Protein AF-A0A2E5XHC8-F1 (afdb_monomer)

pLDDT: mean 87.2, std 12.74, range [37.44, 98.0]

Structure (mmCIF, N/CA/C/O backbone):
data_AF-A0A2E5XHC8-F1
#
_entry.id   AF-A0A2E5XHC8-F1
#
loop_
_atom_site.group_PDB
_atom_site.id
_atom_site.type_sym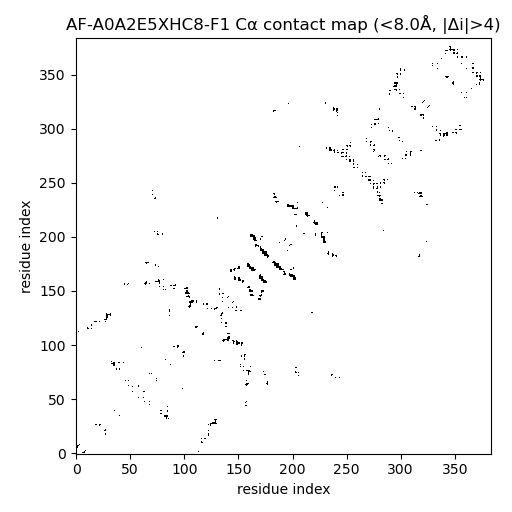bol
_atom_site.label_atom_id
_atom_site.label_alt_id
_atom_site.label_comp_id
_atom_site.label_asym_id
_atom_site.label_entity_id
_atom_site.label_seq_id
_atom_site.pdbx_PDB_ins_code
_atom_site.Cartn_x
_atom_site.Cartn_y
_atom_site.Cartn_z
_atom_site.occupancy
_atom_site.B_iso_or_equiv
_atom_site.auth_seq_id
_atom_site.auth_comp_id
_atom_site.auth_asym_id
_atom_site.auth_atom_id
_atom_site.pdbx_PDB_model_num
ATOM 1 N N . ASP A 1 1 ? 20.745 36.448 -10.163 1.00 45.19 1 ASP A N 1
ATOM 2 C CA . ASP A 1 1 ? 19.486 35.822 -10.620 1.00 45.19 1 ASP A CA 1
ATOM 3 C C . ASP A 1 1 ? 19.657 34.843 -11.774 1.00 45.19 1 ASP A C 1
ATOM 5 O O . ASP A 1 1 ? 19.452 35.176 -12.937 1.00 45.19 1 ASP A O 1
ATOM 9 N N . ALA A 1 2 ? 19.987 33.592 -11.449 1.00 44.06 2 ALA A N 1
ATOM 10 C CA . ALA A 1 2 ? 20.161 32.507 -12.423 1.00 44.06 2 ALA A CA 1
ATOM 11 C C . ALA A 1 2 ? 18.840 31.978 -13.029 1.00 44.06 2 ALA A C 1
ATOM 13 O O . ALA A 1 2 ? 18.865 31.140 -13.923 1.00 44.06 2 ALA A O 1
ATOM 14 N N . VAL A 1 3 ? 17.685 32.459 -12.549 1.00 49.66 3 VAL A N 1
ATOM 15 C CA . VAL A 1 3 ? 16.354 31.937 -12.916 1.00 49.66 3 VAL A CA 1
ATOM 16 C C . VAL A 1 3 ? 15.585 32.885 -13.850 1.00 49.66 3 VAL A C 1
ATOM 18 O O . VAL A 1 3 ? 14.623 32.471 -14.488 1.00 49.66 3 VAL A O 1
ATOM 21 N N . ARG A 1 4 ? 15.991 34.160 -13.960 1.00 57.72 4 ARG A N 1
ATOM 22 C CA . ARG A 1 4 ? 15.285 35.182 -14.769 1.00 57.72 4 ARG A CA 1
ATOM 23 C C . ARG A 1 4 ? 16.202 36.170 -15.511 1.00 57.72 4 ARG A C 1
ATOM 25 O O . ARG A 1 4 ? 15.707 37.106 -16.132 1.00 57.72 4 ARG A O 1
ATOM 32 N N . GLY A 1 5 ? 17.521 35.974 -15.453 1.00 72.81 5 GLY A N 1
ATOM 33 C CA . GLY A 1 5 ? 18.507 36.855 -16.087 1.00 72.81 5 GLY A CA 1
ATOM 34 C C . GLY A 1 5 ? 18.647 36.673 -17.604 1.00 72.81 5 GLY A C 1
ATOM 35 O O . GLY A 1 5 ? 18.040 35.798 -18.221 1.00 72.81 5 GLY A O 1
ATOM 36 N N . GLU A 1 6 ? 19.502 37.488 -18.218 1.00 76.38 6 GLU A N 1
ATOM 37 C CA . GLU A 1 6 ? 19.757 37.491 -19.667 1.00 76.38 6 GLU A CA 1
ATOM 38 C C . GLU A 1 6 ? 20.273 36.140 -20.198 1.00 76.38 6 GLU A C 1
ATOM 40 O O . GLU A 1 6 ? 19.887 35.702 -21.282 1.00 76.38 6 GLU A O 1
ATOM 45 N N . ALA A 1 7 ? 21.071 35.426 -19.397 1.00 70.50 7 ALA A N 1
ATOM 46 C CA . ALA A 1 7 ? 21.548 34.083 -19.721 1.00 70.50 7 ALA A CA 1
ATOM 47 C C . ALA A 1 7 ? 20.393 33.084 -19.933 1.00 70.50 7 ALA A C 1
ATOM 49 O O . ALA A 1 7 ? 20.422 32.308 -20.884 1.00 70.50 7 ALA A O 1
ATOM 50 N N . TYR A 1 8 ? 19.336 33.148 -19.113 1.00 70.06 8 TYR A N 1
ATOM 51 C CA . TYR A 1 8 ? 18.154 32.296 -19.281 1.00 70.06 8 TYR A CA 1
ATOM 52 C C . TYR A 1 8 ? 17.455 32.567 -20.618 1.00 70.06 8 TYR A C 1
ATOM 54 O O . TYR A 1 8 ? 17.109 31.628 -21.331 1.00 70.06 8 TYR A O 1
ATOM 62 N N . LYS A 1 9 ? 17.299 33.845 -20.995 1.00 77.00 9 LYS A N 1
ATOM 63 C CA . LYS A 1 9 ? 16.663 34.233 -22.266 1.00 77.00 9 LYS A CA 1
ATOM 64 C C . LYS A 1 9 ? 17.432 33.693 -23.474 1.00 77.00 9 LYS A C 1
ATOM 66 O O . LYS A 1 9 ? 16.815 33.181 -24.404 1.00 77.00 9 LYS A O 1
ATOM 71 N N . LYS A 1 10 ? 18.769 33.758 -23.443 1.00 79.56 10 LYS A N 1
ATOM 72 C CA . LYS A 1 10 ? 19.632 33.213 -24.507 1.00 79.56 10 LYS A CA 1
ATOM 73 C C . LYS A 1 10 ? 19.504 31.690 -24.620 1.00 79.56 10 LYS A C 1
ATOM 75 O O . LYS A 1 10 ? 19.396 31.171 -25.728 1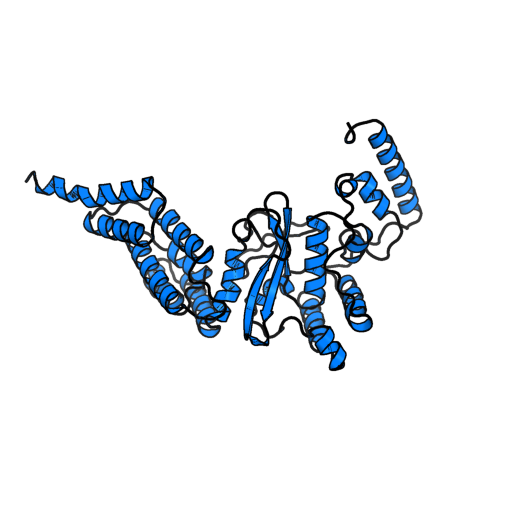.00 79.56 10 LYS A O 1
ATOM 80 N N . ILE A 1 11 ? 19.448 30.980 -23.490 1.00 72.50 11 ILE A N 1
ATOM 81 C CA . ILE A 1 11 ? 19.267 29.520 -23.472 1.00 72.50 11 ILE A CA 1
ATOM 82 C C . ILE A 1 11 ? 17.864 29.127 -23.971 1.00 72.50 11 ILE A C 1
ATOM 84 O O . ILE A 1 11 ? 17.750 28.183 -24.750 1.00 72.50 11 ILE A O 1
ATOM 88 N N . ASP A 1 12 ? 16.802 29.844 -23.579 1.00 76.75 12 ASP A N 1
ATOM 89 C CA . ASP A 1 12 ? 15.437 29.577 -24.068 1.00 76.75 12 ASP A CA 1
ATOM 90 C C . ASP A 1 12 ? 15.320 29.797 -25.583 1.00 76.75 12 ASP A C 1
ATOM 92 O O . ASP A 1 12 ? 14.754 28.964 -26.291 1.00 76.75 12 ASP A O 1
ATOM 96 N N . ALA A 1 13 ? 15.916 30.874 -26.104 1.00 82.62 13 ALA A N 1
ATOM 97 C CA . ALA A 1 13 ? 15.949 31.147 -27.539 1.00 82.62 13 ALA A CA 1
ATOM 98 C C . ALA A 1 13 ? 16.683 30.041 -28.315 1.00 82.62 13 ALA A C 1
ATOM 100 O O . ALA A 1 13 ? 16.154 29.524 -29.301 1.00 82.62 13 ALA A O 1
ATOM 101 N N . ALA A 1 14 ? 17.857 29.618 -27.831 1.00 79.75 14 ALA A N 1
ATOM 102 C CA . ALA A 1 14 ? 18.595 28.503 -28.418 1.00 79.75 14 ALA A CA 1
ATOM 103 C C . ALA A 1 14 ? 17.774 27.203 -28.381 1.00 79.75 14 ALA A C 1
ATOM 105 O O . ALA A 1 14 ? 17.685 26.501 -29.387 1.00 79.75 14 ALA A O 1
ATOM 106 N N . TYR A 1 15 ? 17.113 26.902 -27.256 1.00 79.81 15 TYR A N 1
ATOM 107 C CA . TYR A 1 15 ? 16.239 25.734 -27.130 1.00 79.81 15 TYR A CA 1
ATOM 108 C C . TYR A 1 15 ? 15.111 25.738 -28.169 1.00 79.81 15 TYR A C 1
ATOM 110 O O . TYR A 1 15 ? 14.896 24.723 -28.834 1.00 79.81 15 TYR A O 1
ATOM 118 N N . ARG A 1 16 ? 14.410 26.866 -28.337 1.00 83.06 16 ARG A N 1
ATOM 119 C CA . ARG A 1 16 ? 13.333 26.998 -29.331 1.00 83.06 16 ARG A CA 1
ATOM 120 C C . ARG A 1 16 ? 13.853 26.775 -30.746 1.00 83.06 16 ARG A C 1
ATOM 122 O O . ARG A 1 16 ? 13.265 25.982 -31.472 1.00 83.06 16 ARG A O 1
ATOM 129 N N . MET A 1 17 ? 14.980 27.397 -31.092 1.00 84.56 17 MET A N 1
ATOM 130 C CA . MET A 1 17 ? 15.621 27.232 -32.398 1.00 84.56 17 MET A CA 1
ATOM 131 C C . MET A 1 17 ? 15.958 25.761 -32.683 1.00 84.56 17 MET A C 1
ATOM 133 O O . MET A 1 17 ? 15.594 25.236 -33.734 1.00 84.56 17 MET A O 1
ATOM 137 N N . PHE A 1 18 ? 16.597 25.063 -31.736 1.00 79.44 18 PHE A N 1
ATOM 138 C CA . PHE A 1 18 ? 16.911 23.644 -31.911 1.00 79.44 18 PHE A CA 1
ATOM 139 C C . PHE A 1 18 ? 15.658 22.775 -31.989 1.00 79.44 18 PHE A C 1
ATOM 141 O O . PHE A 1 18 ? 15.600 21.873 -32.818 1.00 79.44 18 PHE A O 1
ATOM 148 N N . ARG A 1 19 ? 14.644 23.030 -31.158 1.00 80.12 19 ARG A N 1
ATOM 149 C CA . ARG A 1 19 ? 13.396 22.263 -31.197 1.00 80.12 19 ARG A CA 1
ATOM 150 C C . ARG A 1 19 ? 12.723 22.361 -32.566 1.00 80.12 19 ARG A C 1
ATOM 152 O O . ARG A 1 19 ? 12.363 21.319 -33.102 1.00 80.12 19 ARG A O 1
ATOM 159 N N . THR A 1 20 ? 12.604 23.566 -33.122 1.00 84.06 20 THR A N 1
ATOM 160 C CA . THR A 1 20 ? 12.027 23.785 -34.456 1.00 84.06 20 THR A CA 1
ATOM 161 C C . THR A 1 20 ? 12.801 23.013 -35.521 1.00 84.06 20 THR A C 1
ATOM 163 O O . THR A 1 20 ? 12.207 22.237 -36.259 1.00 84.06 20 THR A O 1
ATOM 166 N N . ALA A 1 21 ? 14.135 23.106 -35.528 1.00 83.50 21 ALA A N 1
ATOM 167 C CA . ALA A 1 21 ? 14.959 22.376 -36.493 1.00 83.50 21 ALA A CA 1
ATOM 168 C C . ALA A 1 21 ? 14.822 20.843 -36.369 1.00 83.50 21 ALA A C 1
ATOM 170 O O . ALA A 1 21 ? 14.907 20.118 -37.359 1.00 83.50 21 ALA A O 1
ATOM 171 N N . TYR A 1 22 ? 14.629 20.326 -35.152 1.00 79.75 22 TYR A N 1
ATOM 172 C CA . TYR A 1 22 ? 14.390 18.898 -34.924 1.00 79.75 22 TYR A CA 1
ATOM 173 C C . TYR A 1 22 ? 12.991 18.471 -35.371 1.00 79.75 22 TYR A C 1
ATOM 175 O O . TYR A 1 22 ? 12.832 17.362 -35.872 1.00 79.75 22 TYR A O 1
ATOM 183 N N . GLU A 1 23 ? 11.991 19.331 -35.200 1.00 81.31 23 GLU A N 1
ATOM 184 C CA . GLU A 1 23 ? 10.624 19.106 -35.672 1.00 81.31 23 GLU A CA 1
ATOM 185 C C . GLU A 1 23 ? 10.563 19.056 -37.199 1.00 81.31 23 GLU A C 1
ATOM 187 O O . GLU A 1 23 ? 10.082 18.070 -37.752 1.00 81.31 23 GLU A O 1
ATOM 192 N N . GLU A 1 24 ? 11.161 20.040 -37.873 1.00 85.75 24 GLU A N 1
ATOM 193 C CA . GLU A 1 24 ? 11.255 20.113 -39.338 1.00 85.75 24 GLU A CA 1
ATOM 194 C C . GLU A 1 24 ? 11.953 18.892 -39.947 1.00 85.75 24 GLU A C 1
ATOM 196 O O . GLU A 1 24 ? 11.577 18.416 -41.015 1.00 85.75 24 GLU A O 1
ATOM 201 N N . LYS A 1 25 ? 12.954 18.344 -39.249 1.00 83.31 25 LYS A N 1
ATOM 202 C CA . LYS A 1 25 ? 13.689 17.148 -39.683 1.00 83.31 25 LYS A CA 1
ATOM 203 C C . LYS A 1 25 ? 13.043 15.829 -39.245 1.00 83.31 25 LYS A C 1
ATOM 205 O O . LYS A 1 25 ? 13.631 14.772 -39.467 1.00 83.31 25 LYS A O 1
ATOM 210 N N . GLY A 1 26 ? 11.884 15.861 -38.581 1.00 75.62 26 GLY A N 1
ATOM 211 C CA . GLY A 1 26 ? 11.221 14.660 -38.060 1.00 75.62 26 GLY A CA 1
ATOM 212 C C . GLY A 1 26 ? 12.032 13.916 -36.989 1.00 75.62 26 GLY A C 1
ATOM 213 O O . GLY A 1 26 ? 11.854 12.715 -36.795 1.00 75.62 26 GLY A O 1
ATOM 214 N N . LEU A 1 27 ? 12.940 14.613 -36.300 1.00 73.06 27 LEU A N 1
ATOM 215 C CA . LEU A 1 27 ? 13.836 14.069 -35.273 1.00 73.06 27 LEU A CA 1
ATOM 216 C C . LEU A 1 27 ? 13.242 14.139 -33.861 1.00 73.06 27 LEU A C 1
ATOM 218 O O . LEU A 1 27 ? 13.867 13.670 -32.906 1.00 73.06 27 LEU A O 1
ATOM 222 N N . LEU A 1 28 ? 12.055 14.734 -33.706 1.00 70.31 28 LEU A N 1
ATOM 223 C CA . LEU A 1 28 ? 11.333 14.686 -32.440 1.00 70.31 28 LEU A CA 1
ATOM 224 C C . LEU A 1 28 ? 10.932 13.241 -32.099 1.00 70.31 28 LEU A C 1
ATOM 226 O O . LEU A 1 28 ? 10.648 12.443 -32.997 1.00 70.31 28 LEU A O 1
ATOM 230 N N . PRO A 1 29 ? 10.873 12.882 -30.803 1.00 65.50 29 PRO A N 1
ATOM 231 C CA . PRO A 1 29 ? 10.413 11.561 -30.408 1.00 65.50 29 PRO A CA 1
ATOM 232 C C . PRO A 1 29 ? 9.011 11.272 -30.955 1.00 65.50 29 PRO A C 1
ATOM 234 O O . PRO A 1 29 ? 8.152 12.154 -30.972 1.00 65.50 29 PRO A O 1
ATOM 237 N N . LYS A 1 30 ? 8.777 10.018 -31.362 1.00 68.38 30 LYS A N 1
ATOM 238 C CA . LYS A 1 30 ? 7.471 9.544 -31.849 1.00 68.38 30 LYS A CA 1
ATOM 239 C C . LYS A 1 30 ? 6.363 9.775 -30.806 1.00 68.38 30 LYS A C 1
ATOM 241 O O . LYS A 1 30 ? 6.632 10.105 -29.654 1.00 68.38 30 LYS A O 1
ATOM 246 N N . LYS A 1 31 ? 5.094 9.585 -31.183 1.00 75.25 31 LYS A N 1
ATOM 247 C CA . LYS A 1 31 ? 3.991 9.516 -30.208 1.00 75.25 31 LYS A CA 1
ATOM 248 C C . LYS A 1 31 ? 4.187 8.302 -29.294 1.00 75.25 31 LYS A C 1
ATOM 250 O O . LYS A 1 31 ? 4.710 7.281 -29.736 1.00 75.25 31 LYS A O 1
ATOM 255 N N . ARG A 1 32 ? 3.803 8.427 -28.018 1.00 80.38 32 ARG A N 1
ATOM 256 C CA . ARG A 1 32 ? 3.948 7.329 -27.055 1.00 80.38 32 ARG A CA 1
ATOM 257 C C . ARG A 1 32 ? 3.008 6.200 -27.445 1.00 80.38 32 ARG A C 1
ATOM 259 O O . ARG A 1 32 ? 1.858 6.470 -27.796 1.00 80.38 32 ARG A O 1
ATOM 266 N N . ASP A 1 33 ? 3.507 4.972 -27.366 1.00 83.94 33 ASP A N 1
ATOM 267 C CA . ASP A 1 33 ? 2.682 3.783 -27.546 1.00 83.94 33 ASP A CA 1
ATOM 268 C C . ASP A 1 33 ? 1.503 3.819 -26.556 1.00 83.94 33 ASP A C 1
ATOM 270 O O . ASP A 1 33 ? 1.648 4.343 -25.440 1.00 83.94 33 ASP A O 1
ATOM 274 N N . PRO A 1 34 ? 0.325 3.302 -26.944 1.00 84.12 34 PRO A N 1
ATOM 275 C CA . PRO A 1 34 ? -0.811 3.233 -26.040 1.00 84.12 34 PRO A CA 1
ATOM 276 C C . PRO A 1 34 ? -0.476 2.381 -24.813 1.00 84.12 34 PRO A C 1
ATOM 278 O O . PRO A 1 34 ? 0.387 1.497 -24.842 1.00 84.12 34 PRO A O 1
ATOM 281 N N . PHE A 1 35 ? -1.177 2.643 -23.712 1.00 85.06 35 PHE A N 1
ATOM 282 C CA . PHE A 1 35 ? -1.092 1.769 -22.552 1.00 85.06 35 PHE A CA 1
ATOM 283 C C . PHE A 1 35 ? -1.604 0.378 -22.907 1.00 85.06 35 PHE A C 1
ATOM 285 O O . PHE A 1 35 ? -2.607 0.232 -23.602 1.00 85.06 35 PHE A O 1
ATOM 292 N N . ALA A 1 36 ? -0.909 -0.629 -22.390 1.00 85.81 36 ALA A N 1
ATOM 293 C CA . ALA A 1 36 ? -1.321 -2.011 -22.522 1.00 85.81 36 ALA A CA 1
ATOM 294 C C . ALA A 1 36 ? -2.653 -2.237 -21.791 1.00 85.81 36 ALA A C 1
ATOM 296 O O . ALA A 1 36 ? -2.849 -1.775 -20.659 1.00 85.81 36 ALA A O 1
ATOM 297 N N . THR A 1 37 ? -3.556 -2.978 -22.420 1.00 87.06 37 THR A N 1
ATOM 298 C CA . THR A 1 37 ? -4.798 -3.445 -21.804 1.00 87.06 37 THR A CA 1
ATOM 299 C C . THR A 1 37 ? -4.496 -4.317 -20.573 1.00 87.06 37 THR A C 1
ATOM 301 O O . THR A 1 37 ? -3.382 -4.826 -20.410 1.00 87.06 37 THR A O 1
ATOM 304 N N . PRO A 1 38 ? -5.456 -4.511 -19.649 1.00 85.44 38 PRO A N 1
ATOM 305 C CA . PRO A 1 38 ? -5.272 -5.437 -18.531 1.00 85.44 38 PRO A CA 1
ATOM 306 C C . PRO A 1 38 ? -4.851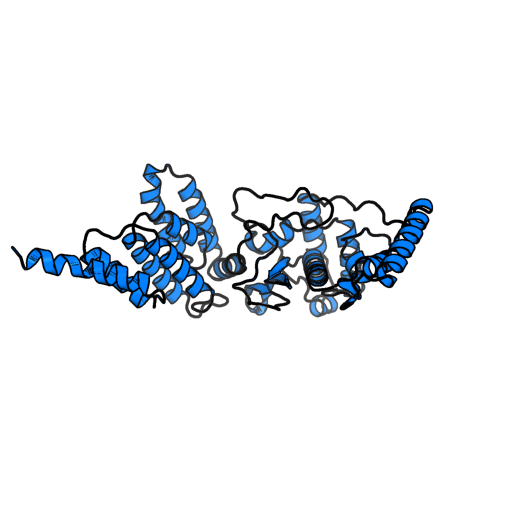 -6.848 -18.974 1.00 85.44 38 PRO A C 1
ATOM 308 O O . PRO A 1 38 ? -3.904 -7.389 -18.412 1.00 85.44 38 PRO A O 1
ATOM 311 N N . ALA A 1 39 ? -5.480 -7.396 -20.020 1.00 88.81 39 ALA A N 1
ATOM 312 C CA . ALA A 1 39 ? -5.163 -8.726 -20.543 1.00 88.81 39 ALA A CA 1
ATOM 313 C C . ALA A 1 39 ? -3.723 -8.817 -21.072 1.00 88.81 39 ALA A C 1
ATOM 315 O O . ALA A 1 39 ? -2.983 -9.721 -20.694 1.00 88.81 39 ALA A O 1
ATOM 316 N N . GLU A 1 40 ? -3.290 -7.839 -21.872 1.00 91.19 40 GLU A N 1
ATOM 317 C CA . GLU A 1 40 ? -1.915 -7.761 -22.381 1.00 91.19 40 GLU A CA 1
ATOM 318 C C . GLU A 1 40 ? -0.875 -7.696 -21.257 1.00 91.19 40 GLU A C 1
ATOM 320 O O . GLU A 1 40 ? 0.168 -8.345 -21.331 1.00 91.19 40 GLU A O 1
ATOM 325 N N . ARG A 1 41 ? -1.158 -6.943 -20.187 1.00 89.44 41 ARG A N 1
ATOM 326 C CA . ARG A 1 41 ? -0.258 -6.845 -19.026 1.00 89.44 41 ARG A CA 1
ATOM 327 C C . ARG A 1 41 ? -0.191 -8.147 -18.236 1.00 89.44 41 ARG A C 1
ATOM 329 O O . ARG A 1 41 ? 0.900 -8.536 -17.826 1.00 89.44 41 ARG A O 1
ATOM 336 N N . CYS A 1 42 ? -1.323 -8.822 -18.045 1.00 90.31 42 CYS A N 1
ATOM 337 C CA . CYS A 1 42 ? -1.359 -10.139 -17.413 1.00 90.31 42 CYS A CA 1
ATOM 338 C C . CYS A 1 42 ? -0.566 -11.167 -18.227 1.00 90.31 42 CYS A C 1
ATOM 340 O O . CYS A 1 42 ? 0.286 -11.847 -17.663 1.00 90.31 42 CYS A O 1
ATOM 342 N N . LEU A 1 43 ? -0.779 -11.227 -19.547 1.00 92.00 43 LEU A N 1
ATOM 343 C CA . LEU A 1 43 ? -0.040 -12.127 -20.438 1.00 92.00 43 LEU A CA 1
ATOM 344 C C . LEU A 1 43 ? 1.467 -11.854 -20.404 1.00 92.00 43 LEU A C 1
ATOM 346 O O . LEU A 1 43 ? 2.253 -12.790 -20.274 1.00 92.00 43 LEU A O 1
ATOM 350 N N . TYR A 1 44 ? 1.875 -10.582 -20.454 1.00 93.62 44 TYR A N 1
ATOM 351 C CA . TYR A 1 44 ? 3.275 -10.183 -20.297 1.00 93.62 44 TYR A CA 1
ATOM 352 C C . TYR A 1 44 ? 3.870 -10.689 -18.973 1.00 93.62 44 TYR A C 1
ATOM 354 O O . TYR A 1 44 ? 4.957 -11.268 -18.963 1.00 93.62 44 TYR A O 1
ATOM 362 N N . ALA A 1 45 ? 3.162 -10.481 -17.857 1.00 92.62 45 ALA A N 1
ATOM 363 C CA . ALA A 1 45 ? 3.642 -10.863 -16.534 1.00 92.62 45 ALA A CA 1
ATOM 364 C C . ALA A 1 45 ? 3.790 -12.386 -16.402 1.00 92.62 45 ALA A C 1
ATOM 366 O O . ALA A 1 45 ? 4.842 -12.839 -15.960 1.00 92.62 45 ALA A O 1
ATOM 367 N N . ILE A 1 46 ? 2.785 -13.158 -16.834 1.00 93.38 46 ILE A N 1
ATOM 368 C CA . ILE A 1 46 ? 2.794 -14.630 -16.788 1.00 93.38 46 ILE A CA 1
ATOM 369 C C . ILE A 1 46 ? 3.932 -15.184 -17.648 1.00 93.38 46 ILE A C 1
ATOM 371 O O . ILE A 1 46 ? 4.795 -15.889 -17.131 1.00 93.38 46 ILE A O 1
ATOM 375 N N . ARG A 1 47 ? 4.003 -14.781 -18.926 1.00 95.38 47 ARG A N 1
ATOM 376 C CA . ARG A 1 47 ? 5.032 -15.246 -19.870 1.00 95.38 47 ARG A CA 1
ATOM 377 C C . ARG A 1 47 ? 6.442 -15.031 -19.327 1.00 95.38 47 ARG A C 1
ATOM 379 O O . ARG A 1 47 ? 7.307 -15.886 -19.479 1.00 95.38 47 ARG A O 1
ATOM 386 N N . ASN A 1 48 ? 6.692 -13.867 -18.731 1.00 94.31 48 ASN A N 1
ATOM 387 C CA . ASN A 1 48 ? 8.017 -13.556 -18.213 1.00 94.31 48 ASN A CA 1
ATOM 388 C C . ASN A 1 48 ? 8.291 -14.289 -16.906 1.00 94.31 48 ASN A C 1
ATOM 390 O O . ASN A 1 48 ? 9.384 -14.823 -16.761 1.00 94.31 48 ASN A O 1
ATOM 394 N N . PHE A 1 49 ? 7.320 -14.353 -15.988 1.00 94.31 49 PHE A N 1
ATOM 395 C CA . PHE A 1 49 ? 7.419 -15.113 -14.736 1.00 94.31 49 PHE A CA 1
ATOM 396 C C . PHE A 1 49 ? 7.811 -16.574 -14.972 1.00 94.31 49 PHE A C 1
ATOM 398 O O . PHE A 1 49 ? 8.686 -17.089 -14.281 1.00 94.31 49 PHE A O 1
ATOM 405 N N . GLU A 1 50 ? 7.225 -17.195 -15.994 1.00 94.19 50 GLU A N 1
ATOM 406 C CA . GLU A 1 50 ? 7.481 -18.579 -16.405 1.00 94.19 50 GLU A CA 1
ATOM 407 C C . GLU A 1 50 ? 8.789 -18.763 -17.193 1.00 94.19 50 GLU A C 1
ATOM 409 O O . GLU A 1 50 ? 9.126 -19.886 -17.567 1.00 94.19 50 GLU A O 1
ATOM 414 N N . TYR A 1 51 ? 9.553 -17.694 -17.446 1.00 95.31 51 TYR A N 1
ATOM 415 C CA . TYR A 1 51 ? 10.801 -17.795 -18.194 1.00 95.31 51 TYR A CA 1
ATOM 416 C C . TYR A 1 51 ? 11.829 -18.677 -17.454 1.00 95.31 51 TYR A C 1
ATOM 418 O O . TYR A 1 51 ? 12.220 -18.351 -16.326 1.00 95.31 51 TYR A O 1
ATOM 426 N N . PRO A 1 52 ? 12.329 -19.757 -18.085 1.00 94.94 52 PRO A N 1
ATOM 427 C CA . PRO A 1 52 ? 13.238 -20.696 -17.444 1.00 94.94 52 PRO A CA 1
ATOM 428 C C . PRO A 1 52 ? 14.686 -20.193 -17.524 1.00 94.94 52 PRO A C 1
ATOM 430 O O . PRO A 1 52 ? 15.418 -20.484 -18.471 1.00 94.94 52 PRO A O 1
ATOM 433 N N . PHE A 1 53 ? 15.125 -19.424 -16.524 1.00 96.19 53 PHE A N 1
ATOM 434 C CA . PHE A 1 53 ? 16.549 -19.100 -16.394 1.00 96.19 53 PHE A CA 1
ATOM 435 C C . PHE A 1 53 ? 17.370 -20.351 -16.040 1.00 96.19 53 PHE A C 1
ATOM 437 O O . PHE A 1 53 ? 16.911 -21.168 -15.241 1.00 96.19 53 PHE A O 1
ATOM 444 N N . PRO A 1 54 ? 18.610 -20.482 -16.554 1.00 96.31 54 PRO A N 1
ATOM 445 C CA . PRO A 1 54 ? 19.559 -21.460 -16.028 1.00 96.31 54 PRO A CA 1
ATOM 446 C C . PRO A 1 54 ? 19.718 -21.298 -14.504 1.00 96.31 54 PRO A C 1
ATOM 448 O O . PRO A 1 54 ? 19.736 -20.151 -14.048 1.00 96.31 54 PRO A O 1
ATOM 451 N N . PRO A 1 55 ? 19.887 -22.379 -13.716 1.00 96.25 55 PRO A N 1
ATOM 452 C CA . PRO A 1 55 ? 19.889 -22.307 -12.248 1.00 96.25 55 PRO A CA 1
ATOM 453 C C . PRO A 1 55 ? 20.849 -21.263 -11.655 1.00 96.25 55 PRO A C 1
ATOM 455 O O . PRO A 1 55 ? 20.481 -20.524 -10.740 1.00 96.25 55 PRO A O 1
ATOM 458 N N . GLU A 1 56 ? 22.053 -21.139 -12.219 1.00 95.62 56 GLU A N 1
ATOM 459 C CA . GLU A 1 56 ? 23.048 -20.148 -11.789 1.00 95.62 56 GLU A CA 1
ATOM 460 C C . GLU A 1 56 ? 22.573 -18.705 -12.012 1.00 95.62 56 GLU A C 1
ATOM 462 O O . GLU A 1 56 ? 22.660 -17.858 -11.120 1.00 95.62 56 GLU A O 1
ATOM 467 N N . GLU A 1 57 ? 22.000 -18.419 -13.183 1.00 95.19 57 GLU A N 1
ATOM 468 C CA . GLU A 1 57 ? 21.459 -17.096 -13.499 1.00 95.19 57 GLU A CA 1
ATOM 469 C C . GLU A 1 57 ? 20.175 -16.816 -12.714 1.00 95.19 57 GLU A C 1
ATOM 471 O O . GLU A 1 57 ? 19.981 -15.695 -12.244 1.00 95.19 57 GLU A O 1
ATOM 476 N N . GLN A 1 58 ? 19.332 -17.828 -12.495 1.00 94.62 58 GLN A N 1
ATOM 477 C CA . GLN A 1 58 ? 18.139 -17.721 -11.659 1.00 94.62 58 GLN A CA 1
ATOM 478 C C . GLN A 1 58 ? 18.506 -17.290 -10.233 1.00 94.62 58 GLN A C 1
ATOM 480 O O . GLN A 1 58 ? 17.927 -16.336 -9.707 1.00 94.62 58 GLN A O 1
ATOM 485 N N . LYS A 1 59 ? 19.510 -17.942 -9.631 1.00 92.81 59 LYS A N 1
ATOM 486 C CA . LYS A 1 59 ? 20.020 -17.606 -8.297 1.00 92.81 59 LYS A CA 1
ATOM 487 C C . LYS A 1 59 ? 20.649 -16.216 -8.268 1.00 92.81 59 LYS A C 1
ATOM 489 O O . LYS A 1 59 ? 20.298 -15.403 -7.416 1.00 92.81 59 LYS A O 1
ATOM 494 N N . LYS A 1 60 ? 21.532 -15.912 -9.224 1.00 93.44 60 LYS A N 1
ATOM 495 C CA . LYS A 1 60 ? 22.207 -14.607 -9.347 1.00 93.44 60 LYS A CA 1
ATOM 496 C C . LYS A 1 60 ? 21.222 -13.445 -9.474 1.00 93.44 60 LYS A C 1
ATOM 498 O O . LYS A 1 60 ? 21.477 -12.358 -8.964 1.00 93.44 60 LYS A O 1
ATOM 503 N N . ARG A 1 61 ? 20.097 -13.672 -10.151 1.00 91.81 61 ARG A N 1
ATOM 504 C CA . ARG A 1 61 ? 19.065 -12.660 -10.409 1.00 91.81 61 ARG A CA 1
ATOM 505 C C . ARG A 1 61 ? 17.936 -12.661 -9.388 1.00 91.81 61 ARG A C 1
ATOM 507 O O . ARG A 1 61 ? 17.068 -11.796 -9.478 1.00 91.81 61 ARG A O 1
ATOM 514 N N . ASN A 1 62 ? 17.944 -13.603 -8.443 1.00 89.88 62 ASN A N 1
ATOM 515 C CA . ASN A 1 62 ? 16.849 -13.837 -7.507 1.00 89.88 62 ASN A CA 1
ATOM 516 C C . ASN A 1 62 ? 15.497 -13.966 -8.241 1.00 89.88 62 ASN A C 1
ATOM 518 O O . ASN A 1 62 ? 14.554 -13.227 -7.960 1.00 89.88 62 ASN A O 1
ATOM 522 N N . TRP A 1 63 ? 15.435 -14.844 -9.250 1.00 92.31 63 TRP A N 1
ATOM 523 C CA . TRP A 1 63 ? 14.247 -15.021 -10.086 1.00 92.31 63 TRP A CA 1
ATOM 524 C C . TRP A 1 63 ? 13.370 -16.208 -9.637 1.00 92.31 63 TRP A C 1
ATOM 526 O O . TRP A 1 63 ? 13.893 -17.309 -9.451 1.00 92.31 63 TRP A O 1
ATOM 536 N N . PRO A 1 64 ? 12.037 -16.044 -9.542 1.00 92.31 64 PRO A N 1
ATOM 537 C CA . PRO A 1 64 ? 11.302 -14.786 -9.648 1.00 92.31 64 PRO A CA 1
ATOM 538 C C . PRO A 1 64 ? 11.451 -13.933 -8.372 1.00 92.31 64 PRO A C 1
ATOM 540 O O . PRO A 1 64 ? 11.463 -14.472 -7.264 1.00 92.31 64 PRO A O 1
ATOM 543 N N . PRO A 1 65 ? 11.508 -12.595 -8.491 1.00 91.31 65 PRO A N 1
ATOM 544 C CA . PRO A 1 65 ? 11.731 -11.719 -7.339 1.00 91.31 65 PRO A CA 1
ATOM 545 C C . PRO A 1 65 ? 10.483 -11.529 -6.465 1.00 91.31 65 PRO A C 1
ATOM 547 O O . PRO A 1 65 ? 10.586 -11.114 -5.310 1.00 91.31 65 PRO A O 1
ATOM 550 N N . PHE A 1 66 ? 9.298 -11.806 -7.011 1.00 95.88 66 PHE A N 1
ATOM 551 C CA . PHE A 1 66 ? 8.025 -11.759 -6.305 1.00 95.88 66 PHE A CA 1
ATOM 552 C C . PHE A 1 66 ? 7.082 -12.825 -6.886 1.00 95.88 66 PHE A C 1
ATOM 554 O O . PHE A 1 66 ? 7.029 -12.977 -8.108 1.00 95.88 66 PHE A O 1
ATOM 561 N N . PRO A 1 67 ? 6.347 -13.585 -6.056 1.00 94.69 67 PRO A N 1
ATOM 562 C CA . PRO A 1 67 ? 5.451 -14.618 -6.559 1.00 94.69 67 PRO A CA 1
ATOM 563 C C . PRO A 1 67 ? 4.206 -13.993 -7.200 1.00 94.69 67 PRO A C 1
ATOM 565 O O . PRO A 1 67 ? 3.452 -13.287 -6.531 1.00 94.69 67 PRO A O 1
ATOM 568 N N . LEU A 1 68 ? 3.933 -14.305 -8.472 1.00 92.94 68 LEU A N 1
ATOM 569 C CA . LEU A 1 68 ? 2.672 -13.904 -9.119 1.00 92.94 68 LEU A CA 1
ATOM 570 C C . LEU A 1 68 ? 1.443 -14.636 -8.555 1.00 92.94 68 LEU A C 1
ATOM 572 O O . LEU A 1 68 ? 0.319 -14.210 -8.792 1.00 92.94 68 LEU A O 1
ATOM 576 N N . THR A 1 69 ? 1.650 -15.691 -7.766 1.00 92.94 69 THR A N 1
ATOM 577 C CA . THR A 1 69 ? 0.607 -16.385 -6.995 1.00 92.94 69 THR A CA 1
ATOM 578 C C . THR A 1 69 ? 0.275 -15.698 -5.665 1.00 92.94 69 THR A C 1
ATOM 580 O O . THR A 1 69 ? -0.549 -16.205 -4.903 1.00 92.94 69 THR A O 1
ATOM 583 N N . ALA A 1 70 ? 0.906 -14.559 -5.348 1.00 95.50 70 ALA A N 1
ATOM 584 C CA . ALA A 1 70 ? 0.558 -13.780 -4.165 1.00 95.50 70 ALA A CA 1
ATOM 585 C C . ALA A 1 70 ? -0.925 -13.357 -4.187 1.00 95.50 70 ALA A C 1
ATOM 587 O O . ALA A 1 70 ? -1.505 -13.179 -5.261 1.00 95.50 70 ALA A O 1
ATOM 588 N N . PRO A 1 71 ? -1.541 -13.116 -3.015 1.00 95.00 71 PRO A N 1
ATOM 589 C CA . PRO A 1 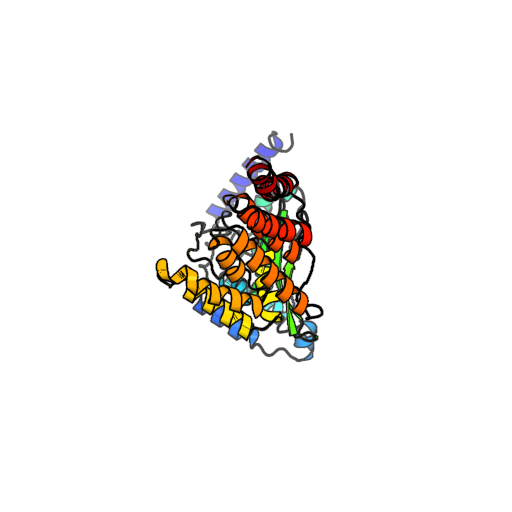71 ? -2.892 -12.574 -2.949 1.00 95.00 71 PRO A CA 1
ATOM 590 C C . PRO A 1 71 ? -3.042 -11.310 -3.796 1.00 95.00 71 PRO A C 1
ATOM 592 O O . PRO A 1 71 ? -2.190 -10.419 -3.752 1.00 95.00 71 PRO A O 1
ATOM 595 N N . TRP A 1 72 ? -4.149 -11.215 -4.535 1.00 92.56 72 TRP A N 1
ATOM 596 C CA . TRP A 1 72 ? -4.366 -10.167 -5.537 1.00 92.56 72 TRP A CA 1
ATOM 597 C C . TRP A 1 72 ? -4.208 -8.744 -4.979 1.00 92.56 72 TRP A C 1
ATOM 599 O O . TRP A 1 72 ? -3.745 -7.853 -5.688 1.00 92.56 72 TRP A O 1
ATOM 609 N N . THR A 1 73 ? -4.518 -8.527 -3.695 1.00 93.12 73 THR A N 1
ATOM 610 C CA . THR A 1 73 ? -4.361 -7.227 -3.027 1.00 93.12 73 THR A CA 1
ATOM 611 C C . THR A 1 73 ? -2.913 -6.739 -3.031 1.00 93.12 73 THR A C 1
ATOM 613 O O . THR A 1 73 ? -2.671 -5.536 -3.147 1.00 93.12 73 THR A O 1
ATOM 616 N N . LEU A 1 74 ? -1.944 -7.656 -2.980 1.00 95.75 74 LEU A N 1
ATOM 617 C CA . LEU A 1 74 ? -0.512 -7.359 -3.044 1.00 95.75 74 LEU A CA 1
ATOM 618 C C . LEU A 1 74 ? -0.013 -7.150 -4.483 1.00 95.75 74 LEU A C 1
ATOM 620 O O . LEU A 1 74 ? 1.052 -6.576 -4.680 1.00 95.75 74 LEU A O 1
ATOM 624 N N . LEU A 1 75 ? -0.788 -7.561 -5.492 1.00 93.75 75 LEU A N 1
ATOM 625 C CA . LEU A 1 75 ? -0.479 -7.392 -6.920 1.00 93.75 75 LEU A CA 1
ATOM 626 C C . LEU A 1 75 ? 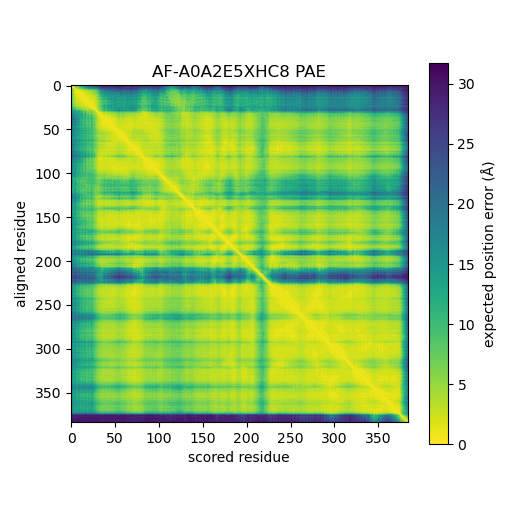-1.065 -6.099 -7.509 1.00 93.75 75 LEU A C 1
ATOM 628 O O . LEU A 1 75 ? -0.842 -5.779 -8.676 1.00 93.75 75 LEU A O 1
ATOM 632 N N . THR A 1 76 ? -1.804 -5.324 -6.717 1.00 88.12 76 THR A N 1
ATOM 633 C CA . THR A 1 76 ? -2.544 -4.141 -7.188 1.00 88.12 76 THR A CA 1
ATOM 634 C C . THR A 1 76 ? -1.659 -3.069 -7.817 1.00 88.12 76 THR A C 1
ATOM 636 O O . THR A 1 76 ? -2.056 -2.472 -8.813 1.00 88.12 76 THR A O 1
ATOM 639 N N . MET A 1 77 ? -0.432 -2.881 -7.322 1.00 90.75 77 MET A N 1
ATOM 640 C CA . MET A 1 77 ? 0.529 -1.952 -7.930 1.00 90.75 77 MET A CA 1
ATOM 641 C C . MET A 1 77 ? 0.992 -2.412 -9.323 1.00 90.75 77 MET A C 1
ATOM 643 O O . MET A 1 77 ? 1.165 -1.569 -10.200 1.00 90.75 77 MET A O 1
ATOM 647 N N . LEU A 1 78 ? 1.110 -3.727 -9.572 1.00 89.94 78 LEU A N 1
ATOM 648 C CA . LEU A 1 78 ? 1.361 -4.250 -10.926 1.00 89.94 78 LEU A CA 1
ATOM 649 C C . LEU A 1 78 ? 0.161 -3.990 -11.836 1.00 89.94 78 LEU A C 1
ATOM 651 O O . LEU A 1 78 ? 0.314 -3.524 -12.963 1.00 89.94 78 LEU A O 1
ATOM 655 N N . ALA A 1 79 ? -1.044 -4.267 -11.335 1.00 85.19 79 ALA A N 1
ATOM 656 C CA . ALA A 1 79 ? -2.281 -4.086 -12.088 1.00 85.19 79 ALA A CA 1
ATOM 657 C C . ALA A 1 79 ? -2.590 -2.606 -12.383 1.00 85.19 79 ALA A C 1
ATOM 659 O O . ALA A 1 79 ? -3.232 -2.294 -13.390 1.00 85.19 79 ALA A O 1
ATOM 660 N N . ALA A 1 80 ? -2.124 -1.681 -11.543 1.00 82.62 80 ALA A N 1
ATOM 661 C CA . ALA A 1 80 ? -2.266 -0.241 -11.742 1.00 82.62 80 ALA A CA 1
ATOM 662 C C . ALA A 1 80 ? -1.222 0.345 -12.712 1.00 82.62 80 ALA A C 1
ATOM 664 O O . ALA A 1 80 ? -1.415 1.444 -13.229 1.00 82.62 80 ALA A O 1
ATOM 665 N N . ASP A 1 81 ? -0.132 -0.371 -12.992 1.00 84.81 81 ASP A N 1
ATOM 666 C CA . ASP A 1 81 ? 0.980 0.153 -13.778 1.00 84.81 81 ASP A CA 1
ATOM 667 C C . ASP A 1 81 ? 0.661 0.227 -15.281 1.00 84.81 81 ASP A C 1
ATOM 669 O O . ASP A 1 81 ? 0.465 -0.782 -15.965 1.00 84.81 81 ASP A O 1
ATOM 673 N N . HIS A 1 82 ? 0.629 1.444 -15.817 1.00 79.81 82 HIS A N 1
ATOM 674 C CA . HIS A 1 82 ? 0.281 1.754 -17.208 1.00 79.81 82 HIS A CA 1
ATOM 675 C C . HIS A 1 82 ? 1.523 1.999 -18.074 1.00 79.81 82 HIS A C 1
ATOM 677 O O . HIS A 1 82 ? 1.620 2.968 -18.826 1.00 79.81 82 HIS A O 1
ATOM 683 N N . GLN A 1 83 ? 2.520 1.126 -17.970 1.00 86.69 83 GLN A N 1
ATOM 684 C CA . GLN A 1 83 ? 3.641 1.140 -18.902 1.00 86.69 83 GLN A CA 1
ATOM 685 C C . GLN A 1 83 ? 3.265 0.395 -20.203 1.00 86.69 83 GLN A C 1
ATOM 687 O O . GLN A 1 83 ? 2.846 -0.767 -20.119 1.00 86.69 83 GLN A O 1
ATOM 692 N N . PRO A 1 84 ? 3.406 1.025 -21.389 1.00 89.25 84 PRO A N 1
ATOM 693 C CA . PRO A 1 84 ? 3.256 0.364 -22.687 1.00 89.25 84 PRO A CA 1
ATOM 694 C C . PRO A 1 84 ? 4.140 -0.879 -22.826 1.00 89.25 84 PRO A C 1
ATOM 696 O O . PRO A 1 84 ? 5.269 -0.891 -22.329 1.00 89.25 84 PRO A O 1
ATOM 699 N N . LEU A 1 85 ? 3.660 -1.905 -23.542 1.00 92.00 85 LEU A N 1
ATOM 700 C CA . LEU A 1 85 ? 4.380 -3.180 -23.674 1.00 92.00 85 LEU A CA 1
ATOM 701 C C . LEU A 1 85 ? 5.775 -3.000 -24.261 1.00 92.00 85 LEU A C 1
ATOM 703 O O . LEU A 1 85 ? 6.731 -3.522 -23.703 1.00 92.00 85 LEU A O 1
ATOM 707 N N . ARG A 1 86 ? 5.922 -2.208 -25.327 1.00 91.31 86 ARG A N 1
ATOM 708 C CA . ARG A 1 86 ? 7.226 -2.002 -25.969 1.00 91.31 86 ARG A CA 1
ATOM 709 C C . ARG A 1 86 ? 8.273 -1.439 -25.004 1.00 91.31 86 ARG A C 1
ATOM 711 O O . ARG A 1 86 ? 9.426 -1.858 -25.047 1.00 91.31 86 ARG A O 1
ATOM 718 N N . GLU A 1 87 ? 7.877 -0.531 -24.108 1.00 90.62 87 GLU A N 1
ATOM 719 C CA . GLU A 1 87 ? 8.779 -0.012 -23.075 1.00 90.62 87 GLU A CA 1
ATOM 720 C C . GLU A 1 87 ? 9.186 -1.100 -22.073 1.00 90.62 87 GLU A C 1
ATOM 722 O O . GLU A 1 87 ? 10.308 -1.064 -21.569 1.00 90.62 87 GLU A O 1
ATOM 727 N N . ARG A 1 88 ? 8.275 -2.025 -21.745 1.00 92.81 88 ARG A N 1
ATOM 728 C CA . ARG A 1 88 ? 8.550 -3.127 -20.818 1.00 92.81 88 ARG A CA 1
ATOM 729 C C . ARG A 1 88 ? 9.452 -4.176 -21.451 1.00 92.81 88 ARG A C 1
ATOM 731 O O . ARG A 1 88 ? 10.451 -4.545 -20.848 1.00 92.81 88 ARG A O 1
ATOM 738 N N . GLU A 1 89 ? 9.125 -4.601 -22.667 1.00 95.12 89 GLU A N 1
ATOM 739 C CA . GLU A 1 89 ? 9.827 -5.653 -23.404 1.00 95.12 89 GLU A CA 1
ATOM 740 C C . GLU A 1 89 ? 11.307 -5.346 -23.573 1.00 95.12 89 GLU A C 1
ATOM 742 O O . GLU A 1 89 ? 12.150 -6.186 -23.289 1.00 95.12 89 GLU A O 1
ATOM 747 N N . GLU A 1 90 ? 11.654 -4.121 -23.960 1.00 94.19 90 GLU A N 1
ATOM 748 C CA . GLU A 1 90 ? 13.060 -3.750 -24.115 1.00 94.19 90 GLU A CA 1
ATOM 749 C C . GLU A 1 90 ? 13.837 -3.855 -22.791 1.00 94.19 90 GLU A C 1
ATOM 751 O O . GLU A 1 90 ? 14.982 -4.308 -22.767 1.00 94.19 90 GLU A O 1
ATOM 756 N N . ARG A 1 91 ? 13.219 -3.449 -21.674 1.00 94.88 91 ARG A N 1
ATOM 757 C CA . ARG A 1 91 ? 13.841 -3.533 -20.345 1.00 94.88 91 ARG A CA 1
ATOM 758 C C . ARG A 1 91 ? 13.891 -4.972 -19.835 1.00 94.88 91 ARG A C 1
ATOM 760 O O . ARG A 1 91 ? 14.885 -5.354 -19.227 1.00 94.88 91 ARG A O 1
ATOM 767 N N . TRP A 1 92 ? 12.870 -5.773 -20.126 1.00 96.25 92 TRP A N 1
ATOM 768 C CA . TRP A 1 92 ? 12.868 -7.207 -19.859 1.00 96.25 92 TRP A CA 1
ATOM 769 C C . TRP A 1 92 ? 13.973 -7.924 -20.625 1.00 96.25 92 TRP A C 1
ATOM 771 O O . TRP A 1 92 ? 14.731 -8.657 -20.011 1.00 96.25 92 TRP A O 1
ATOM 781 N N . ILE A 1 93 ? 14.123 -7.674 -21.928 1.00 96.50 93 ILE A N 1
ATOM 782 C CA . ILE A 1 93 ? 15.187 -8.251 -22.762 1.00 96.50 93 ILE A CA 1
ATOM 783 C C . ILE A 1 93 ? 16.565 -7.870 -22.210 1.00 96.50 93 ILE A C 1
ATOM 785 O O . ILE A 1 93 ? 17.431 -8.728 -22.071 1.00 96.50 93 ILE A O 1
ATOM 789 N N . ALA A 1 94 ? 16.764 -6.607 -21.822 1.00 95.50 94 ALA A N 1
ATOM 790 C CA . ALA A 1 94 ? 18.006 -6.159 -21.193 1.00 95.50 94 ALA A CA 1
ATOM 791 C C . ALA A 1 94 ? 18.314 -6.914 -19.884 1.00 95.50 94 ALA A C 1
ATOM 793 O O . ALA A 1 94 ? 19.443 -7.364 -19.675 1.00 95.50 94 ALA A O 1
ATOM 794 N N . PHE A 1 95 ? 17.309 -7.114 -19.029 1.00 96.56 95 PHE A N 1
ATOM 795 C CA . PHE A 1 95 ? 17.449 -7.925 -17.822 1.00 96.56 95 PHE A CA 1
ATOM 796 C C . PHE A 1 95 ? 17.698 -9.403 -18.144 1.00 96.56 95 PHE A C 1
ATOM 798 O O . PHE A 1 95 ? 18.634 -9.995 -17.618 1.00 96.56 95 PHE A O 1
ATOM 805 N N . ARG A 1 96 ? 16.900 -9.999 -19.032 1.00 96.00 96 ARG A N 1
ATOM 806 C CA . ARG A 1 96 ? 16.971 -11.405 -19.444 1.00 96.00 96 ARG A CA 1
ATOM 807 C C . ARG A 1 96 ? 18.328 -11.747 -20.057 1.00 96.00 96 ARG A C 1
ATOM 809 O O . ARG A 1 96 ? 18.907 -12.766 -19.691 1.00 96.00 96 ARG A O 1
ATOM 816 N N . ASP A 1 97 ? 18.869 -10.889 -20.909 1.00 95.81 97 ASP A N 1
ATOM 817 C CA . ASP A 1 97 ? 20.092 -11.200 -21.653 1.00 95.81 97 ASP A CA 1
ATOM 818 C C . ASP A 1 97 ? 21.352 -10.769 -20.899 1.00 95.81 97 ASP A C 1
ATOM 820 O O . ASP A 1 97 ? 22.371 -11.450 -20.971 1.00 95.81 97 ASP A O 1
ATOM 824 N N . ARG A 1 98 ? 21.297 -9.654 -20.156 1.00 95.69 98 ARG A N 1
ATOM 825 C CA . ARG A 1 98 ? 22.491 -9.025 -19.556 1.00 95.69 98 ARG A CA 1
ATOM 826 C C . ARG A 1 98 ? 22.412 -8.813 -18.043 1.00 95.69 98 ARG A C 1
ATOM 828 O O . ARG A 1 98 ? 23.373 -8.339 -17.447 1.00 95.69 98 ARG A O 1
ATOM 835 N N . GLY A 1 99 ? 21.291 -9.142 -17.405 1.00 93.81 99 GLY A N 1
ATOM 836 C CA . GLY A 1 99 ? 21.067 -8.875 -15.981 1.00 93.81 99 GLY A CA 1
ATOM 837 C C . GLY A 1 99 ? 20.876 -7.389 -15.654 1.00 93.81 99 GLY A C 1
ATOM 838 O O . GLY A 1 99 ? 20.974 -6.999 -14.492 1.00 93.81 99 GLY A O 1
ATOM 839 N N . GLU A 1 100 ? 20.619 -6.540 -16.655 1.00 94.69 100 GLU A N 1
ATOM 840 C CA . GLU A 1 100 ? 20.477 -5.095 -16.461 1.00 94.69 100 GLU A CA 1
ATOM 841 C C . GLU A 1 100 ? 19.188 -4.747 -15.708 1.00 94.69 100 GLU A C 1
ATOM 843 O O . GLU A 1 100 ? 18.088 -4.807 -16.256 1.00 94.69 100 GLU A O 1
ATOM 848 N N . PHE A 1 101 ? 19.331 -4.315 -14.452 1.00 93.06 101 PHE A N 1
ATOM 849 C CA . PHE A 1 101 ? 18.225 -3.838 -13.627 1.00 93.06 101 PHE A CA 1
ATOM 850 C C . PHE A 1 101 ? 18.471 -2.414 -13.114 1.00 93.06 101 PHE A C 1
ATOM 852 O O . PHE A 1 101 ? 19.165 -2.183 -12.120 1.00 93.06 101 PHE A O 1
ATOM 859 N N . HIS A 1 102 ? 17.867 -1.435 -13.788 1.00 89.38 102 HIS A N 1
ATOM 860 C CA . HIS A 1 102 ? 17.991 -0.034 -13.403 1.00 89.38 102 HIS A CA 1
ATOM 861 C C . HIS A 1 102 ? 16.974 0.355 -12.333 1.00 89.38 102 HIS A C 1
ATOM 863 O O . HIS A 1 102 ? 15.770 0.394 -12.578 1.00 89.38 102 HIS A O 1
ATOM 869 N N . ARG A 1 103 ? 17.489 0.723 -11.159 1.00 88.25 103 ARG A N 1
ATOM 870 C CA . ARG A 1 103 ? 16.704 1.321 -10.068 1.00 88.25 103 ARG A CA 1
ATOM 871 C C . ARG A 1 103 ? 16.782 2.848 -10.069 1.00 88.25 103 ARG A C 1
ATOM 873 O O . ARG A 1 103 ? 15.852 3.501 -9.614 1.00 88.25 103 ARG A O 1
ATOM 880 N N . TYR A 1 104 ? 17.860 3.400 -10.624 1.00 87.19 104 TYR A N 1
ATOM 881 C CA . TYR A 1 104 ? 18.147 4.832 -10.685 1.00 87.19 104 TYR A CA 1
ATOM 882 C C . TYR A 1 104 ? 18.757 5.198 -12.040 1.00 87.19 104 TYR A C 1
ATOM 884 O O . TYR A 1 104 ? 19.365 4.351 -12.696 1.00 87.19 104 TYR A O 1
ATOM 892 N N . GLY A 1 105 ? 18.569 6.452 -12.451 1.00 86.62 105 GLY A N 1
ATOM 893 C CA . GLY A 1 105 ? 19.228 7.054 -13.612 1.00 86.62 105 GLY A CA 1
ATOM 894 C C . GLY A 1 105 ? 20.309 8.048 -13.191 1.00 86.62 105 GLY A C 1
ATOM 895 O O . GLY A 1 105 ? 20.684 8.119 -12.021 1.00 86.62 105 GLY A O 1
ATOM 896 N N . GLU A 1 106 ? 20.784 8.853 -14.138 1.00 87.75 106 GLU A N 1
ATOM 897 C CA . GLU A 1 106 ? 21.762 9.910 -13.863 1.00 87.75 106 GLU A CA 1
ATOM 898 C C . GLU A 1 106 ? 21.163 11.004 -12.959 1.00 87.75 106 GLU A C 1
ATOM 900 O O . GLU A 1 106 ? 20.097 11.564 -13.240 1.00 87.75 106 GLU A O 1
ATOM 905 N N . TYR A 1 107 ? 21.847 11.330 -11.860 1.00 82.75 107 TYR A N 1
ATOM 906 C CA . TYR A 1 107 ? 21.464 12.451 -11.005 1.00 82.75 107 TYR A CA 1
ATOM 907 C C . TYR A 1 107 ? 22.073 13.752 -11.539 1.00 82.75 107 TYR A C 1
ATOM 909 O O . TYR A 1 107 ? 23.267 14.007 -11.400 1.00 82.75 107 TYR A O 1
ATOM 917 N N . ILE A 1 108 ? 21.239 14.600 -12.141 1.00 84.38 108 ILE A N 1
ATOM 918 C CA . ILE A 1 108 ? 21.689 15.819 -12.841 1.00 84.38 108 ILE A CA 1
ATOM 919 C C . ILE A 1 108 ? 21.655 17.083 -11.959 1.00 84.38 108 ILE A C 1
ATOM 921 O O . ILE A 1 108 ? 21.778 18.198 -12.463 1.00 84.38 108 ILE A O 1
ATOM 925 N N . HIS A 1 109 ? 21.498 16.932 -10.638 1.00 82.62 109 HIS A N 1
ATOM 926 C CA . HIS A 1 109 ? 21.562 18.024 -9.654 1.00 82.62 109 HIS A CA 1
ATOM 927 C C . HIS A 1 109 ? 20.682 19.238 -10.034 1.00 82.62 109 HIS A C 1
ATOM 929 O O . HIS A 1 109 ? 19.521 19.081 -10.420 1.00 82.62 109 HIS A O 1
ATOM 935 N N . ALA A 1 110 ? 21.227 20.457 -9.942 1.00 81.69 110 ALA A N 1
ATOM 936 C CA . ALA A 1 110 ? 20.534 21.710 -10.237 1.00 81.69 110 ALA A CA 1
ATOM 937 C C . ALA A 1 110 ? 20.035 21.811 -11.690 1.00 81.69 110 ALA A C 1
ATOM 939 O O . ALA A 1 110 ? 19.079 22.540 -11.950 1.00 81.69 110 ALA A O 1
ATOM 940 N N . ILE A 1 111 ? 20.611 21.046 -12.629 1.00 82.12 111 ILE A N 1
ATOM 941 C CA . ILE A 1 111 ? 20.158 21.020 -14.030 1.00 82.12 111 ILE A CA 1
ATOM 942 C C . ILE A 1 111 ? 18.714 20.513 -14.116 1.00 82.12 111 ILE A C 1
ATOM 944 O O . ILE A 1 111 ? 17.948 20.986 -14.953 1.00 82.12 111 ILE A O 1
ATOM 948 N N . ALA A 1 112 ? 18.293 19.618 -13.214 1.00 78.81 112 ALA A N 1
ATOM 949 C CA . ALA A 1 112 ? 16.914 19.128 -13.180 1.00 78.81 112 ALA A CA 1
ATOM 950 C C . ALA A 1 112 ? 15.882 20.235 -12.918 1.00 78.81 112 ALA A C 1
ATOM 952 O O . ALA A 1 112 ? 14.722 20.078 -13.291 1.00 78.81 112 ALA A O 1
ATOM 953 N N . GLN A 1 113 ? 16.289 21.337 -12.280 1.00 76.62 113 GLN A N 1
ATOM 954 C CA . GLN A 1 113 ? 15.429 22.490 -12.004 1.00 76.62 113 GLN A CA 1
ATOM 955 C C . GLN A 1 113 ? 15.508 23.562 -13.106 1.00 76.62 113 GLN A C 1
ATOM 957 O O . GLN A 1 113 ? 14.762 24.537 -13.077 1.00 76.62 113 GLN A O 1
ATOM 962 N N . GLN A 1 114 ? 16.379 23.381 -14.103 1.00 80.81 114 GLN A N 1
ATOM 963 C CA . GLN A 1 114 ? 16.571 24.300 -15.222 1.00 80.81 114 GLN A CA 1
ATOM 964 C C . GLN A 1 114 ? 15.895 23.730 -16.473 1.00 80.81 114 GLN A C 1
ATOM 966 O O . GLN A 1 114 ? 16.514 23.007 -17.255 1.00 80.81 114 GLN A O 1
ATOM 971 N N . PHE A 1 115 ? 14.612 24.056 -16.672 1.00 76.75 115 PHE A N 1
ATOM 972 C CA . PHE A 1 115 ? 13.792 23.480 -17.748 1.00 76.75 115 PHE A CA 1
ATOM 973 C C . PHE A 1 115 ? 14.449 23.521 -19.144 1.00 76.75 115 PHE A C 1
ATOM 975 O O . PHE A 1 115 ? 14.436 22.480 -19.810 1.00 76.75 115 PHE A O 1
ATOM 982 N N . PRO A 1 116 ? 15.074 24.629 -19.597 1.00 76.31 116 PRO A N 1
ATOM 983 C CA . PRO A 1 116 ? 15.742 24.657 -20.900 1.00 76.31 116 PRO A CA 1
ATOM 984 C C . PRO A 1 116 ? 16.937 23.698 -20.992 1.00 76.31 116 PRO A C 1
ATOM 986 O O . PRO A 1 116 ? 17.075 22.982 -21.979 1.00 76.31 116 PRO A O 1
ATOM 989 N N . MET A 1 117 ? 17.760 23.608 -19.942 1.00 77.56 117 MET A N 1
ATOM 990 C CA . MET A 1 117 ? 18.933 22.723 -19.909 1.00 77.56 117 MET A CA 1
ATOM 991 C C . MET A 1 117 ? 18.530 21.249 -19.849 1.00 77.56 117 MET A C 1
ATOM 993 O O . MET A 1 117 ? 19.078 20.416 -20.572 1.00 77.56 117 MET A O 1
ATOM 997 N N . GLN A 1 118 ? 17.515 20.919 -19.046 1.00 78.31 118 GLN A N 1
ATOM 998 C CA . GLN A 1 118 ? 16.933 19.579 -19.043 1.00 78.31 118 GLN A CA 1
ATOM 999 C C . GLN A 1 118 ? 16.324 19.235 -20.414 1.00 78.31 118 GLN A C 1
ATOM 1001 O O . GLN A 1 118 ? 16.459 18.112 -20.897 1.00 78.31 118 GLN A O 1
ATOM 1006 N N . SER A 1 119 ? 15.688 20.207 -21.070 1.00 76.19 119 SER A N 1
ATOM 1007 C CA . SER A 1 119 ? 15.103 20.023 -22.400 1.00 76.19 119 SER A CA 1
ATOM 1008 C C . SER A 1 119 ? 16.145 19.947 -23.517 1.00 76.19 119 SER A C 1
ATOM 1010 O O . SER A 1 119 ? 15.880 19.322 -24.536 1.00 76.19 119 SER A O 1
ATOM 1012 N N . ALA A 1 120 ? 17.347 20.492 -23.331 1.00 76.19 120 ALA A N 1
ATOM 1013 C CA . ALA A 1 120 ? 18.453 20.308 -24.266 1.00 76.19 120 ALA A CA 1
ATOM 1014 C C . ALA A 1 120 ? 18.982 18.863 -24.247 1.00 76.19 120 ALA A C 1
ATOM 1016 O O . ALA A 1 120 ? 19.204 18.272 -25.303 1.00 76.19 120 ALA A O 1
ATOM 1017 N N . ARG A 1 121 ? 19.087 18.236 -23.063 1.00 78.31 121 ARG A N 1
ATOM 1018 C CA . ARG A 1 121 ? 19.463 16.807 -22.926 1.00 78.31 121 ARG A CA 1
ATOM 1019 C C . ARG A 1 121 ? 18.499 15.874 -23.674 1.00 78.31 121 ARG A C 1
ATOM 1021 O O . ARG A 1 121 ? 18.893 14.834 -24.211 1.00 78.31 121 ARG A O 1
ATOM 1028 N N . ARG A 1 122 ? 17.240 16.301 -23.778 1.00 75.94 122 ARG A N 1
ATOM 1029 C CA . ARG A 1 122 ? 16.165 15.614 -24.497 1.00 75.94 122 ARG A CA 1
ATOM 1030 C C . ARG A 1 122 ? 16.300 15.647 -26.015 1.00 75.94 122 ARG A C 1
ATOM 1032 O O . ARG A 1 122 ? 15.804 14.722 -26.648 1.00 75.94 122 ARG A O 1
ATOM 1039 N N . LEU A 1 123 ? 17.005 16.630 -26.582 1.00 71.25 123 LEU A N 1
ATOM 1040 C CA . LEU A 1 123 ? 17.076 16.830 -28.032 1.00 71.25 123 LEU A CA 1
ATOM 1041 C C . LEU A 1 123 ? 17.767 15.675 -28.763 1.00 71.25 123 LEU A C 1
ATOM 1043 O O . LEU A 1 123 ? 17.347 15.353 -29.860 1.00 71.25 123 LEU A O 1
ATOM 1047 N N . LYS A 1 124 ? 18.758 14.988 -28.171 1.00 70.44 124 LYS A N 1
ATOM 1048 C CA . LYS A 1 124 ? 19.422 13.851 -28.844 1.00 70.44 124 LYS A CA 1
ATOM 1049 C C . LYS A 1 124 ? 18.382 12.811 -29.322 1.00 70.44 124 LYS A C 1
ATOM 1051 O O . LYS A 1 124 ? 17.631 12.324 -28.471 1.00 70.44 124 LYS A O 1
ATOM 1056 N N . PRO A 1 125 ? 18.353 12.417 -30.610 1.00 68.12 125 PRO A N 1
ATOM 1057 C CA . PRO A 1 125 ? 17.359 11.475 -31.117 1.00 68.12 125 PRO A CA 1
ATOM 1058 C C . PRO A 1 125 ? 17.335 10.178 -30.306 1.00 68.12 125 PRO A C 1
ATOM 1060 O O . PRO A 1 125 ? 18.383 9.658 -29.908 1.00 68.12 125 PRO A O 1
ATOM 1063 N N . TYR A 1 126 ? 16.135 9.678 -30.024 1.00 73.88 126 TYR A N 1
ATOM 1064 C CA . TYR A 1 126 ? 15.943 8.474 -29.225 1.00 73.88 126 TYR A CA 1
ATOM 1065 C C . TYR A 1 126 ? 14.644 7.759 -29.634 1.00 73.88 126 TYR A C 1
ATOM 1067 O O . TYR A 1 126 ? 13.651 8.431 -29.919 1.00 73.88 126 TYR A O 1
ATOM 1075 N N . PRO A 1 127 ? 14.605 6.412 -29.675 1.00 76.25 127 PRO A N 1
ATOM 1076 C CA . PRO A 1 127 ? 13.461 5.673 -30.222 1.00 76.25 127 PRO A CA 1
ATOM 1077 C C . PRO A 1 127 ? 12.223 5.650 -29.311 1.00 76.25 127 PRO A C 1
ATOM 1079 O O . PRO A 1 127 ? 11.199 5.075 -29.694 1.00 76.25 127 PRO A O 1
ATOM 1082 N N . PHE A 1 128 ? 12.312 6.265 -28.129 1.00 80.94 128 PHE A N 1
ATOM 1083 C CA . PHE A 1 128 ? 11.251 6.355 -27.132 1.00 80.94 128 PHE A CA 1
ATOM 1084 C C . PHE A 1 128 ? 10.907 7.799 -26.811 1.00 80.94 128 PHE A C 1
ATOM 1086 O O . PHE A 1 128 ? 11.725 8.710 -26.923 1.00 80.94 128 PHE A O 1
ATOM 1093 N N . THR A 1 129 ? 9.670 7.989 -26.379 1.00 77.38 129 THR A N 1
ATOM 1094 C CA . THR A 1 129 ? 9.078 9.304 -26.161 1.00 77.38 129 THR A CA 1
ATOM 1095 C C . THR A 1 129 ? 9.443 9.865 -24.803 1.00 77.38 129 THR A C 1
ATOM 1097 O O . THR A 1 129 ? 9.909 9.150 -23.910 1.00 77.38 129 THR A O 1
ATOM 1100 N N . TYR A 1 130 ? 9.157 11.146 -24.594 1.00 72.19 130 TYR A N 1
ATOM 1101 C CA . TYR A 1 130 ? 9.245 11.728 -23.262 1.00 72.19 130 TYR A CA 1
ATOM 1102 C C . TYR A 1 130 ? 8.346 10.974 -22.269 1.00 72.19 130 TYR A C 1
ATOM 1104 O O . TYR A 1 130 ? 7.305 10.430 -22.640 1.00 72.19 130 TYR A O 1
ATOM 1112 N N . ALA A 1 131 ? 8.785 10.928 -21.008 1.00 76.62 131 ALA A N 1
ATOM 1113 C CA . ALA A 1 131 ? 8.156 10.196 -19.907 1.00 76.62 131 ALA A CA 1
ATOM 1114 C C . ALA A 1 131 ? 8.157 8.656 -20.012 1.00 76.62 131 ALA A C 1
ATOM 1116 O O . ALA A 1 131 ? 7.419 8.022 -19.259 1.00 76.62 131 ALA A O 1
ATOM 1117 N N . THR A 1 132 ? 8.976 8.047 -20.875 1.00 85.56 132 THR A N 1
ATOM 1118 C CA . THR A 1 132 ? 9.302 6.602 -20.856 1.00 85.56 132 THR A CA 1
ATOM 1119 C C . THR A 1 132 ? 10.471 6.305 -19.911 1.00 85.56 132 THR A C 1
ATOM 1121 O O . THR A 1 132 ? 11.268 7.203 -19.636 1.00 85.56 132 THR A O 1
ATOM 1124 N N . ILE A 1 133 ? 10.609 5.066 -19.414 1.00 88.56 133 ILE A N 1
ATOM 1125 C CA . ILE A 1 133 ? 11.751 4.714 -18.539 1.00 88.56 133 ILE A CA 1
ATOM 1126 C C . ILE A 1 133 ? 13.087 4.920 -19.264 1.00 88.56 133 ILE A C 1
ATOM 1128 O O . ILE A 1 133 ? 14.040 5.417 -18.676 1.00 88.56 133 ILE A O 1
ATOM 1132 N N . GLN A 1 134 ? 13.142 4.624 -20.557 1.00 89.69 134 GLN A N 1
ATOM 1133 C CA . GLN A 1 134 ? 14.338 4.768 -21.370 1.00 89.69 134 GLN A CA 1
ATOM 1134 C C . GLN A 1 134 ? 14.773 6.233 -21.489 1.00 89.69 134 GLN A C 1
ATOM 1136 O O . GLN A 1 134 ? 15.941 6.558 -21.277 1.00 89.69 134 GLN A O 1
ATOM 1141 N N . MET A 1 135 ? 13.824 7.137 -21.759 1.00 85.81 135 MET A N 1
ATOM 1142 C CA . MET A 1 135 ? 14.121 8.569 -21.775 1.00 85.81 135 MET A CA 1
ATOM 1143 C C . MET A 1 135 ? 14.475 9.095 -20.388 1.00 85.81 135 MET A C 1
ATOM 1145 O O . MET A 1 135 ? 15.353 9.938 -20.281 1.00 85.81 135 MET A O 1
ATOM 1149 N N . MET A 1 136 ? 13.862 8.582 -19.319 1.00 88.38 136 MET A N 1
ATOM 1150 C CA . MET A 1 136 ? 14.241 8.951 -17.950 1.00 88.38 136 MET A CA 1
ATOM 1151 C C . MET A 1 136 ? 15.675 8.525 -17.608 1.00 88.38 136 MET A C 1
ATOM 1153 O O . MET A 1 136 ? 16.390 9.287 -16.961 1.00 88.38 136 MET A O 1
ATOM 1157 N N . LEU A 1 137 ? 16.108 7.343 -18.060 1.00 89.81 137 LEU A N 1
ATOM 1158 C CA . LEU A 1 137 ? 17.482 6.862 -17.886 1.00 89.81 137 LEU A CA 1
ATOM 1159 C C . LEU A 1 137 ? 18.492 7.741 -18.631 1.00 89.81 137 LEU A C 1
ATOM 1161 O O . LEU A 1 137 ? 19.551 8.035 -18.084 1.00 89.81 137 LEU A O 1
ATOM 1165 N N . LYS A 1 138 ? 18.149 8.194 -19.843 1.00 86.00 138 LYS A N 1
ATOM 1166 C CA . LYS A 1 138 ? 18.971 9.109 -20.649 1.00 86.00 138 LYS A CA 1
ATOM 1167 C C . LYS A 1 138 ? 19.008 10.533 -20.076 1.00 86.00 138 LYS A C 1
ATOM 1169 O O . LYS A 1 138 ? 20.069 11.147 -19.973 1.00 86.00 138 LYS A O 1
ATOM 1174 N N . ASP A 1 139 ? 17.842 11.096 -19.774 1.00 84.06 139 ASP A N 1
ATOM 1175 C CA . ASP A 1 139 ? 17.711 12.497 -19.369 1.00 84.06 139 ASP A CA 1
ATOM 1176 C C . ASP A 1 139 ? 18.275 12.726 -17.968 1.00 84.06 139 ASP A C 1
ATOM 1178 O O . ASP A 1 139 ? 18.823 13.798 -17.700 1.00 84.06 139 ASP A O 1
ATOM 1182 N N . GLY A 1 140 ? 18.129 11.728 -17.093 1.00 85.56 140 GLY A N 1
ATOM 1183 C CA . GLY A 1 140 ? 18.377 11.867 -15.670 1.00 85.56 140 GLY A CA 1
ATOM 1184 C C . GLY A 1 140 ? 17.333 12.744 -14.975 1.00 85.56 140 GLY A C 1
ATOM 1185 O O . GLY A 1 140 ? 16.353 13.219 -15.563 1.00 85.56 140 GLY A O 1
ATOM 1186 N N . GLY A 1 141 ? 17.509 12.965 -13.677 1.00 86.31 141 GLY A N 1
ATOM 1187 C CA . GLY A 1 141 ? 16.609 13.835 -12.925 1.00 86.31 141 GLY A CA 1
ATOM 1188 C C . GLY A 1 141 ? 16.827 13.817 -11.423 1.00 86.31 141 GLY A C 1
ATOM 1189 O O . GLY A 1 141 ? 17.894 13.459 -10.937 1.00 86.31 141 GLY A O 1
ATOM 1190 N N . VAL A 1 142 ? 15.791 14.233 -10.699 1.00 84.88 142 VAL A N 1
ATOM 1191 C CA . VAL A 1 142 ? 15.732 14.230 -9.228 1.00 84.88 142 VAL A CA 1
ATOM 1192 C C . VAL A 1 142 ? 14.715 13.191 -8.744 1.00 84.88 142 VAL A C 1
ATOM 1194 O O . VAL A 1 142 ? 14.300 12.324 -9.513 1.00 84.88 142 VAL A O 1
ATOM 1197 N N . CYS A 1 143 ? 14.300 13.282 -7.479 1.00 84.69 143 CYS A N 1
ATOM 1198 C CA . CYS A 1 143 ? 13.427 12.336 -6.779 1.00 84.69 143 CYS A CA 1
ATOM 1199 C C . CYS A 1 143 ? 12.238 11.815 -7.610 1.00 84.69 143 CYS A C 1
ATOM 1201 O O . CYS A 1 143 ? 12.024 10.609 -7.680 1.00 84.69 143 CYS A O 1
ATOM 1203 N N . GLY A 1 144 ? 11.522 12.687 -8.330 1.00 85.06 144 GLY A N 1
ATOM 1204 C CA . GLY A 1 144 ? 10.420 12.279 -9.209 1.00 85.06 144 GLY A CA 1
ATOM 1205 C C . GLY A 1 144 ? 10.853 11.350 -10.348 1.00 85.06 144 GLY A C 1
ATOM 1206 O O . GLY A 1 144 ? 10.222 10.324 -10.577 1.00 85.06 144 GLY A O 1
ATOM 1207 N N . THR A 1 145 ? 11.946 11.654 -11.044 1.00 87.56 145 THR A N 1
ATOM 1208 C CA . THR A 1 145 ? 12.466 10.781 -12.107 1.00 87.56 145 THR A CA 1
ATOM 1209 C C . THR A 1 145 ? 12.994 9.469 -11.527 1.00 87.56 145 THR A C 1
ATOM 1211 O O . THR A 1 145 ? 12.688 8.403 -12.055 1.00 87.56 145 THR A O 1
ATOM 1214 N N . MET A 1 146 ? 13.718 9.527 -10.404 1.00 88.75 146 MET A N 1
ATOM 1215 C CA . MET A 1 146 ? 14.292 8.340 -9.756 1.00 88.75 146 MET A CA 1
ATOM 1216 C C . MET A 1 146 ? 13.220 7.366 -9.272 1.00 88.75 146 MET A C 1
ATOM 1218 O O . MET A 1 146 ? 13.290 6.177 -9.581 1.00 88.75 146 MET A O 1
ATOM 1222 N N . GLY A 1 147 ? 12.176 7.870 -8.608 1.00 89.38 147 GLY A N 1
ATOM 1223 C CA . GLY A 1 147 ? 11.044 7.043 -8.204 1.00 89.38 147 GLY A CA 1
ATOM 1224 C C . GLY A 1 147 ? 10.348 6.388 -9.403 1.00 89.38 147 GLY A C 1
ATOM 1225 O O . GLY A 1 147 ? 9.933 5.237 -9.310 1.00 89.38 147 GLY A O 1
ATOM 1226 N N . SER A 1 148 ? 10.246 7.088 -10.544 1.00 89.38 148 SER A N 1
ATOM 1227 C CA . SER A 1 148 ? 9.619 6.548 -11.764 1.00 89.38 148 SER A CA 1
ATOM 1228 C C . SER A 1 148 ? 10.458 5.446 -12.402 1.00 89.38 148 SER A C 1
ATOM 1230 O O . SER A 1 148 ? 9.904 4.423 -12.796 1.00 89.38 148 SER A O 1
ATOM 1232 N N . ILE A 1 149 ? 11.778 5.645 -12.497 1.00 91.94 149 ILE A N 1
ATOM 1233 C CA . ILE A 1 149 ? 12.708 4.627 -13.004 1.00 91.94 149 ILE A CA 1
ATOM 1234 C C . ILE A 1 149 ? 12.607 3.378 -12.136 1.00 91.94 149 ILE A C 1
ATOM 1236 O O . ILE A 1 149 ? 12.408 2.287 -12.665 1.00 91.94 149 ILE A O 1
ATOM 1240 N N . SER A 1 150 ? 12.672 3.552 -10.813 1.00 92.69 150 SER A N 1
ATOM 1241 C CA . SER A 1 150 ? 12.595 2.445 -9.869 1.00 92.69 150 SER A CA 1
ATOM 1242 C C . SER A 1 150 ? 11.270 1.693 -9.992 1.00 92.69 150 SER A C 1
ATOM 1244 O O . SER A 1 150 ? 11.291 0.491 -10.238 1.00 92.69 150 SER A O 1
ATOM 1246 N N . ALA A 1 151 ? 10.121 2.374 -9.902 1.00 92.88 151 ALA A N 1
ATOM 1247 C CA . ALA A 1 151 ? 8.810 1.725 -9.991 1.00 92.88 151 ALA A CA 1
ATOM 1248 C C . ALA A 1 151 ? 8.629 0.960 -11.313 1.00 92.88 151 ALA A C 1
ATOM 1250 O O . ALA A 1 151 ? 8.265 -0.211 -11.337 1.00 92.88 151 ALA A O 1
ATOM 1251 N N . ARG A 1 152 ? 8.959 1.585 -12.444 1.00 92.25 152 ARG A N 1
ATOM 1252 C CA . ARG A 1 152 ? 8.828 0.930 -13.752 1.00 92.25 152 ARG A CA 1
ATOM 1253 C C . ARG A 1 152 ? 9.782 -0.247 -13.901 1.00 92.25 152 ARG A C 1
ATOM 1255 O O . ARG A 1 152 ? 9.370 -1.300 -14.368 1.00 92.25 152 ARG A O 1
ATOM 1262 N N . GLY A 1 153 ? 11.031 -0.103 -13.461 1.00 93.50 153 GLY A N 1
ATOM 1263 C CA . GLY A 1 153 ? 12.002 -1.194 -13.476 1.00 93.50 153 GLY A CA 1
ATOM 1264 C C . GLY A 1 153 ? 11.525 -2.400 -12.664 1.00 93.50 153 GLY A C 1
ATOM 1265 O O . GLY A 1 153 ? 11.607 -3.526 -13.140 1.00 93.50 153 GLY A O 1
ATOM 1266 N N . HIS A 1 154 ? 10.989 -2.172 -11.463 1.00 94.88 154 HIS A N 1
ATOM 1267 C CA . HIS A 1 154 ? 10.453 -3.235 -10.608 1.00 94.88 154 HIS A CA 1
ATOM 1268 C C . HIS A 1 154 ? 9.202 -3.883 -11.231 1.00 94.88 154 HIS A C 1
ATOM 1270 O O . HIS A 1 154 ? 9.134 -5.110 -11.319 1.00 94.88 154 HIS A O 1
ATOM 1276 N N . ASN A 1 155 ? 8.261 -3.088 -11.753 1.00 94.31 155 ASN A N 1
ATOM 1277 C CA . ASN A 1 155 ? 7.047 -3.604 -12.398 1.00 94.31 155 ASN A CA 1
ATOM 1278 C C . ASN A 1 155 ? 7.341 -4.403 -13.681 1.00 94.31 155 ASN A C 1
ATOM 1280 O O . ASN A 1 155 ? 6.648 -5.379 -13.965 1.00 94.31 155 ASN A O 1
ATOM 1284 N N . VAL A 1 156 ? 8.374 -4.032 -14.449 1.00 94.38 156 VAL A N 1
ATOM 1285 C CA . VAL A 1 156 ? 8.857 -4.804 -15.613 1.00 94.38 156 VAL A CA 1
ATOM 1286 C C . VAL A 1 156 ? 9.246 -6.231 -15.225 1.00 94.38 156 VAL A C 1
ATOM 1288 O O . VAL A 1 156 ? 9.029 -7.143 -16.023 1.00 94.38 156 VAL A O 1
ATOM 1291 N N . LEU A 1 157 ? 9.773 -6.415 -14.012 1.00 94.06 157 LEU A N 1
ATOM 1292 C CA . LEU A 1 157 ? 10.225 -7.694 -13.458 1.00 94.06 157 LEU A CA 1
ATOM 1293 C C . LEU A 1 157 ? 9.172 -8.383 -12.572 1.00 94.06 157 LEU A C 1
ATOM 1295 O O . LEU A 1 157 ? 9.495 -9.336 -11.868 1.00 94.06 157 LEU A O 1
ATOM 1299 N N . GLY A 1 158 ? 7.923 -7.906 -12.578 1.00 93.81 158 GLY A N 1
ATOM 1300 C CA . GLY A 1 158 ? 6.833 -8.513 -11.808 1.00 93.81 158 GLY A CA 1
ATOM 1301 C C . GLY A 1 158 ? 6.860 -8.212 -10.307 1.00 93.81 158 GLY A C 1
ATOM 1302 O O . GLY A 1 158 ? 6.179 -8.891 -9.546 1.00 93.81 158 GLY A O 1
ATOM 1303 N N . ILE A 1 159 ? 7.606 -7.197 -9.860 1.00 95.31 159 ILE A N 1
ATOM 1304 C CA . ILE A 1 159 ? 7.595 -6.741 -8.463 1.00 95.31 159 ILE A CA 1
ATOM 1305 C C . ILE A 1 159 ? 6.562 -5.614 -8.324 1.00 95.31 159 ILE A C 1
ATOM 1307 O O . ILE A 1 159 ? 6.765 -4.557 -8.927 1.00 95.31 159 ILE A O 1
ATOM 1311 N N . PRO A 1 160 ? 5.481 -5.781 -7.535 1.00 95.75 160 PRO A N 1
ATOM 1312 C CA . PRO A 1 160 ? 4.467 -4.745 -7.375 1.00 95.75 160 PRO A CA 1
ATOM 1313 C C . PRO A 1 160 ? 5.051 -3.482 -6.762 1.00 95.75 160 PRO A C 1
ATOM 1315 O O . PRO A 1 160 ? 5.490 -3.483 -5.613 1.00 95.75 160 PRO A O 1
ATOM 1318 N N . SER A 1 161 ? 5.062 -2.401 -7.536 1.00 94.75 161 SER A N 1
ATOM 1319 C CA . SER A 1 161 ? 5.699 -1.157 -7.134 1.00 94.75 161 SER A CA 1
ATOM 1320 C C . SER A 1 161 ? 5.038 0.071 -7.744 1.00 94.75 161 SER A C 1
ATOM 1322 O O . SER A 1 161 ? 4.434 0.034 -8.816 1.00 94.75 161 SER A O 1
ATOM 1324 N N . CYS A 1 162 ? 5.168 1.198 -7.061 1.00 91.94 162 CYS A N 1
ATOM 1325 C CA . CYS A 1 162 ? 4.742 2.484 -7.581 1.00 91.94 162 CYS A CA 1
ATOM 1326 C C . CYS A 1 162 ? 5.604 3.598 -6.997 1.00 91.94 162 CYS A C 1
ATOM 1328 O O . CYS A 1 162 ? 6.316 3.435 -6.005 1.00 91.94 162 CYS A O 1
ATOM 1330 N N . GLN A 1 163 ? 5.521 4.774 -7.600 1.00 90.25 163 GLN A N 1
ATOM 1331 C CA . GLN A 1 163 ? 6.015 5.977 -6.946 1.00 90.25 163 GLN A CA 1
ATOM 1332 C C . GLN A 1 163 ? 5.215 6.285 -5.680 1.00 90.25 163 GLN A C 1
ATOM 1334 O O . GLN A 1 163 ? 4.102 5.797 -5.514 1.00 90.25 163 GLN A O 1
ATOM 1339 N N . ALA A 1 164 ? 5.741 7.138 -4.811 1.00 89.56 164 ALA A N 1
ATOM 1340 C CA . ALA A 1 164 ? 5.014 7.647 -3.658 1.00 89.56 164 ALA A CA 1
ATOM 1341 C C . ALA A 1 164 ? 5.378 9.108 -3.379 1.00 89.56 164 ALA A C 1
ATOM 1343 O O . ALA A 1 164 ? 6.524 9.514 -3.556 1.00 89.56 164 ALA A O 1
ATOM 1344 N N . THR A 1 165 ? 4.423 9.905 -2.901 1.00 87.06 165 THR A N 1
ATOM 1345 C CA . THR A 1 165 ? 4.701 11.278 -2.454 1.00 87.06 165 THR A CA 1
ATOM 1346 C C . THR A 1 165 ? 5.194 11.303 -1.018 1.00 87.06 165 THR A C 1
ATOM 1348 O O . THR A 1 165 ? 4.680 10.588 -0.158 1.00 87.06 165 THR A O 1
ATOM 1351 N N . GLN A 1 166 ? 6.120 12.220 -0.757 1.00 85.69 166 GLN A N 1
ATOM 1352 C CA . GLN A 1 166 ? 6.517 12.696 0.564 1.00 85.69 166 GLN A CA 1
ATOM 1353 C C . GLN A 1 166 ? 6.557 14.238 0.551 1.00 85.69 166 GLN A C 1
ATOM 1355 O O . GLN A 1 166 ? 6.584 14.840 -0.527 1.00 85.69 166 GLN A O 1
ATOM 1360 N N . PRO A 1 167 ? 6.544 14.923 1.707 1.00 85.06 167 PRO A N 1
ATOM 1361 C CA . PRO A 1 167 ? 6.705 16.375 1.757 1.00 85.06 167 PRO A CA 1
ATOM 1362 C C . PRO A 1 167 ? 8.003 16.826 1.064 1.00 85.06 167 PRO A C 1
ATOM 1364 O O . PRO A 1 167 ? 9.099 16.515 1.524 1.00 85.06 167 PRO A O 1
ATOM 1367 N N . GLY A 1 168 ? 7.880 17.534 -0.064 1.00 81.31 168 GLY A N 1
ATOM 1368 C CA . GLY A 1 168 ? 9.023 18.014 -0.854 1.00 81.31 168 GLY A CA 1
ATOM 1369 C C . GLY A 1 168 ? 9.823 16.926 -1.586 1.00 81.31 168 GLY A C 1
ATOM 1370 O O . GLY A 1 168 ? 10.884 17.221 -2.134 1.00 81.31 168 GLY A O 1
ATOM 1371 N N . HIS A 1 169 ? 9.348 15.677 -1.615 1.00 85.69 169 HIS A N 1
ATOM 1372 C CA . HIS A 1 169 ? 10.094 14.551 -2.175 1.00 85.69 169 HIS A CA 1
ATOM 1373 C C . HIS A 1 169 ? 9.183 13.511 -2.845 1.00 85.69 169 HIS A C 1
ATOM 1375 O O . HIS A 1 169 ? 7.980 13.445 -2.598 1.00 85.69 169 HIS A O 1
ATOM 1381 N N . CYS A 1 170 ? 9.766 12.685 -3.712 1.00 86.56 170 CYS A N 1
ATOM 1382 C CA . CYS A 1 170 ? 9.101 11.544 -4.328 1.00 86.56 170 CYS A CA 1
ATOM 1383 C C . CYS A 1 170 ? 9.952 10.298 -4.097 1.00 86.56 170 CYS A C 1
ATOM 1385 O O . CYS A 1 170 ? 11.144 10.303 -4.393 1.00 86.56 170 CYS A O 1
ATOM 1387 N N . ALA A 1 171 ? 9.321 9.260 -3.569 1.00 88.75 171 ALA A N 1
ATOM 1388 C CA . ALA A 1 171 ? 9.916 7.980 -3.241 1.00 88.75 171 ALA A CA 1
ATOM 1389 C C . ALA A 1 171 ? 9.424 6.894 -4.210 1.00 88.75 171 ALA A C 1
ATOM 1391 O O . ALA A 1 171 ? 8.567 7.120 -5.069 1.00 88.75 171 ALA A O 1
ATOM 1392 N N . VAL A 1 172 ? 9.942 5.683 -4.032 1.00 91.88 172 VAL A N 1
ATOM 1393 C CA . VAL A 1 172 ? 9.354 4.455 -4.572 1.00 91.88 172 VAL A CA 1
ATOM 1394 C C . VAL A 1 172 ? 8.880 3.585 -3.416 1.00 91.88 172 VAL A C 1
ATOM 1396 O O . VAL A 1 172 ? 9.530 3.536 -2.373 1.00 91.88 172 VAL A O 1
ATOM 1399 N N . VAL A 1 173 ? 7.755 2.912 -3.607 1.00 94.06 173 VAL A N 1
ATOM 1400 C CA . VAL A 1 173 ? 7.211 1.901 -2.706 1.00 94.06 173 VAL A CA 1
ATOM 1401 C C . VAL A 1 173 ? 7.058 0.608 -3.488 1.00 94.06 173 VAL A C 1
ATOM 1403 O O . VAL A 1 173 ? 6.700 0.634 -4.666 1.00 94.06 173 VAL A O 1
ATOM 1406 N N . PHE A 1 174 ? 7.332 -0.518 -2.842 1.00 94.88 174 PHE A N 1
ATOM 1407 C CA . PHE A 1 174 ? 7.128 -1.829 -3.438 1.00 94.88 174 PHE A CA 1
ATOM 1408 C C . PHE A 1 174 ? 6.728 -2.870 -2.398 1.00 94.88 174 PHE A C 1
ATOM 1410 O O . PHE A 1 174 ? 7.064 -2.769 -1.213 1.00 94.88 174 PHE A O 1
ATOM 1417 N N . PHE A 1 175 ? 6.028 -3.896 -2.869 1.00 96.88 175 PHE A N 1
ATOM 1418 C CA . PHE A 1 175 ? 5.847 -5.126 -2.123 1.00 96.88 175 PHE A CA 1
ATOM 1419 C C . PHE A 1 175 ? 7.061 -6.037 -2.306 1.00 96.88 175 PHE A C 1
ATOM 1421 O O . PHE A 1 175 ? 7.597 -6.183 -3.404 1.00 96.88 175 PHE A O 1
ATOM 1428 N N . ARG A 1 176 ? 7.485 -6.674 -1.217 1.00 95.56 176 ARG A N 1
ATOM 1429 C CA . ARG A 1 176 ? 8.522 -7.708 -1.204 1.00 95.56 176 ARG A CA 1
ATOM 1430 C C . ARG A 1 176 ? 7.989 -8.993 -0.609 1.00 95.56 176 ARG A C 1
ATOM 1432 O O . ARG A 1 176 ? 7.122 -8.959 0.261 1.00 95.56 176 ARG A O 1
ATOM 1439 N N . HIS A 1 177 ? 8.557 -10.104 -1.052 1.00 95.62 177 HIS A N 1
ATOM 1440 C CA . HIS A 1 177 ? 8.341 -11.421 -0.480 1.00 95.62 177 HIS A CA 1
ATOM 1441 C C . HIS A 1 177 ? 9.687 -11.953 0.007 1.00 95.62 177 HIS A C 1
ATOM 1443 O O . HIS A 1 177 ? 10.652 -11.972 -0.753 1.00 95.62 177 HIS A O 1
ATOM 1449 N N . GLY A 1 178 ? 9.775 -12.338 1.278 1.00 93.69 178 GLY A N 1
ATOM 1450 C CA . GLY A 1 178 ? 10.955 -13.011 1.808 1.00 93.69 178 GLY A CA 1
ATOM 1451 C C . GLY A 1 178 ? 10.786 -14.521 1.654 1.00 93.69 178 GLY A C 1
ATOM 1452 O O . GLY A 1 178 ? 10.118 -15.083 2.522 1.00 93.69 178 GLY A O 1
ATOM 1453 N N . PRO A 1 179 ? 11.368 -15.181 0.632 1.00 87.44 179 PRO A N 1
ATOM 1454 C CA . PRO A 1 179 ? 11.074 -16.579 0.296 1.00 87.44 179 PRO A CA 1
ATOM 1455 C C . PRO A 1 179 ? 11.362 -17.551 1.444 1.00 87.44 179 PRO A C 1
ATOM 1457 O O . PRO A 1 179 ? 10.544 -18.415 1.729 1.00 87.44 179 PRO A O 1
ATOM 1460 N N . GLU A 1 180 ? 12.455 -17.345 2.179 1.00 88.62 180 GLU A N 1
ATOM 1461 C CA . GLU A 1 180 ? 12.797 -18.140 3.370 1.00 88.62 180 GLU A CA 1
ATOM 1462 C C . GLU A 1 180 ? 11.803 -17.938 4.519 1.00 88.62 180 GLU A C 1
ATOM 1464 O O . GLU A 1 180 ? 11.548 -18.823 5.333 1.00 88.62 180 GLU A O 1
ATOM 1469 N N . THR A 1 181 ? 11.243 -16.732 4.611 1.00 90.56 181 THR A N 1
ATOM 1470 C CA . THR A 1 181 ? 10.344 -16.364 5.704 1.00 90.56 181 THR A CA 1
ATOM 1471 C C . THR A 1 181 ? 8.873 -16.615 5.395 1.00 90.56 181 THR A C 1
ATOM 1473 O O . THR A 1 181 ? 8.085 -16.623 6.341 1.00 90.56 181 THR A O 1
ATOM 1476 N N . GLY A 1 182 ? 8.514 -16.738 4.113 1.00 91.88 182 GLY A N 1
ATOM 1477 C CA . GLY A 1 182 ? 7.143 -16.733 3.597 1.00 91.88 182 GLY A CA 1
ATOM 1478 C C . GLY A 1 182 ? 6.386 -15.415 3.804 1.00 91.88 182 GLY A C 1
ATOM 1479 O O . GLY A 1 182 ? 5.169 -15.383 3.650 1.00 91.88 182 GLY A O 1
ATOM 1480 N N . THR A 1 183 ? 7.064 -14.335 4.220 1.00 96.00 183 THR A N 1
ATOM 1481 C CA . THR A 1 183 ? 6.391 -13.085 4.612 1.00 96.00 183 THR A CA 1
ATOM 1482 C C . THR A 1 183 ? 6.402 -12.036 3.518 1.00 96.00 183 THR A C 1
ATOM 1484 O O . THR A 1 183 ? 7.417 -11.812 2.855 1.00 96.00 183 THR A O 1
ATOM 1487 N N . PHE A 1 184 ? 5.278 -11.337 3.393 1.00 97.69 184 PHE A N 1
ATOM 1488 C CA . PHE A 1 184 ? 5.142 -10.159 2.553 1.00 97.69 184 PHE A CA 1
ATOM 1489 C C . PHE A 1 184 ? 5.427 -8.884 3.341 1.00 97.69 184 PHE A C 1
ATOM 1491 O O . PHE A 1 184 ? 5.145 -8.792 4.538 1.00 97.69 184 PHE A O 1
ATOM 1498 N N . ARG A 1 185 ? 5.968 -7.867 2.675 1.00 96.25 185 ARG A N 1
ATOM 1499 C CA . ARG A 1 185 ? 6.185 -6.531 3.248 1.00 96.25 185 ARG A CA 1
ATOM 1500 C C . ARG A 1 185 ? 5.857 -5.478 2.208 1.00 96.25 185 ARG A C 1
ATOM 1502 O O . ARG A 1 185 ? 6.084 -5.711 1.029 1.00 96.25 185 ARG A O 1
ATOM 1509 N N . CYS A 1 186 ? 5.356 -4.334 2.651 1.00 95.56 186 CYS A N 1
ATOM 1510 C CA . CYS A 1 186 ? 5.289 -3.123 1.843 1.00 95.56 186 CYS A CA 1
ATOM 1511 C C . CYS A 1 186 ? 6.290 -2.136 2.439 1.00 95.56 186 CYS A C 1
ATOM 1513 O O . CYS A 1 186 ? 6.188 -1.806 3.622 1.00 95.56 186 CYS A O 1
ATOM 1515 N N . GLU A 1 187 ? 7.267 -1.699 1.656 1.00 92.75 187 GLU A N 1
ATOM 1516 C CA . GLU A 1 187 ? 8.335 -0.825 2.142 1.00 92.75 187 GLU A CA 1
ATOM 1517 C C . GLU A 1 187 ? 8.677 0.260 1.119 1.00 92.75 187 GLU A C 1
ATOM 1519 O O . GLU A 1 187 ? 8.495 0.086 -0.090 1.00 92.75 187 GLU A O 1
ATOM 1524 N N . GLY A 1 188 ? 9.137 1.407 1.615 1.00 90.50 188 GLY A N 1
ATOM 1525 C CA . GLY A 1 188 ? 9.694 2.458 0.777 1.00 90.50 188 GLY A CA 1
ATOM 1526 C C . GLY A 1 188 ? 11.166 2.202 0.481 1.00 90.50 188 GLY A C 1
ATOM 1527 O O . GLY A 1 188 ? 11.926 1.777 1.347 1.00 90.50 188 GLY A O 1
ATOM 1528 N N . GLY A 1 189 ? 11.581 2.481 -0.752 1.00 83.12 189 GLY A N 1
ATOM 1529 C CA . GLY A 1 189 ? 12.974 2.338 -1.174 1.00 83.12 189 GLY A CA 1
ATOM 1530 C C . GLY A 1 189 ? 13.845 3.563 -0.889 1.00 83.12 189 GLY A C 1
ATOM 1531 O O . GLY A 1 189 ? 15.048 3.417 -0.700 1.00 83.12 189 GLY A O 1
ATOM 1532 N N . GLN A 1 190 ? 13.266 4.769 -0.886 1.00 74.62 190 GLN A N 1
ATOM 1533 C CA . GLN A 1 190 ? 13.997 6.034 -0.734 1.00 74.62 190 GLN A CA 1
ATOM 1534 C C . GLN A 1 190 ? 13.192 7.009 0.117 1.00 74.62 190 GLN A C 1
ATOM 1536 O O . GLN A 1 190 ? 12.250 7.623 -0.376 1.00 74.62 190 GLN A O 1
ATOM 1541 N N . TYR A 1 191 ? 13.552 7.158 1.388 1.00 76.69 191 TYR A N 1
ATOM 1542 C CA . TYR A 1 191 ? 12.955 8.177 2.244 1.00 76.69 191 TYR A CA 1
ATOM 1543 C C . TYR A 1 191 ? 13.847 9.402 2.326 1.00 76.69 191 TYR A C 1
ATOM 1545 O O . TYR A 1 191 ? 15.038 9.287 2.593 1.00 76.69 191 TYR A O 1
ATOM 1553 N N . ALA A 1 192 ? 13.245 10.574 2.131 1.00 70.19 192 ALA A N 1
ATOM 1554 C CA . ALA A 1 192 ? 13.896 11.848 2.418 1.00 70.19 192 ALA A CA 1
ATOM 1555 C C . ALA A 1 192 ? 13.247 12.565 3.605 1.00 70.19 192 ALA A C 1
ATOM 1557 O O . ALA A 1 192 ? 13.950 13.173 4.405 1.00 70.19 192 ALA A O 1
ATOM 1558 N N . THR A 1 193 ? 11.917 12.501 3.743 1.00 67.56 193 THR A N 1
ATOM 1559 C CA . THR A 1 193 ? 11.185 13.274 4.757 1.00 67.56 193 THR A CA 1
ATOM 1560 C C . THR A 1 193 ? 9.989 12.500 5.321 1.00 67.56 193 THR A C 1
ATOM 1562 O O . THR A 1 193 ? 9.079 12.101 4.597 1.00 67.56 193 THR A O 1
ATOM 1565 N N . GLY A 1 194 ? 9.966 12.319 6.647 1.00 69.44 194 GLY A N 1
ATOM 1566 C CA . GLY A 1 194 ? 8.766 11.905 7.385 1.00 69.44 194 GLY A CA 1
ATOM 1567 C C . GLY A 1 194 ? 8.302 10.454 7.210 1.00 69.44 194 GLY A C 1
ATOM 1568 O O . GLY A 1 194 ? 7.121 10.204 7.385 1.00 69.44 194 GLY A O 1
ATOM 1569 N N . GLY A 1 195 ? 9.182 9.517 6.842 1.00 86.62 195 GLY A N 1
ATOM 1570 C CA . GLY A 1 195 ? 8.930 8.067 6.932 1.00 86.62 195 GLY A CA 1
ATOM 1571 C C . GLY A 1 195 ? 7.594 7.561 6.357 1.00 86.62 195 GLY A C 1
ATOM 1572 O O . GLY A 1 195 ? 7.005 8.148 5.445 1.00 86.62 195 GLY A O 1
ATOM 1573 N N . ASP A 1 196 ? 7.110 6.435 6.883 1.00 89.19 196 ASP A N 1
ATOM 1574 C CA . ASP A 1 196 ? 5.868 5.789 6.434 1.00 89.19 196 ASP A CA 1
ATOM 1575 C C . ASP A 1 196 ? 4.618 6.647 6.699 1.00 89.19 196 ASP A C 1
ATOM 1577 O O . ASP A 1 196 ? 3.663 6.614 5.920 1.00 89.19 196 ASP A O 1
ATOM 1581 N N . ASP A 1 197 ? 4.603 7.459 7.761 1.00 87.38 197 ASP A N 1
ATOM 1582 C CA . ASP A 1 197 ? 3.422 8.239 8.146 1.00 87.38 197 ASP A CA 1
ATOM 1583 C C . ASP A 1 197 ? 3.142 9.405 7.187 1.00 87.38 197 ASP A C 1
ATOM 1585 O O . ASP A 1 197 ? 1.985 9.805 7.000 1.00 87.38 197 ASP A O 1
ATOM 1589 N N . LYS A 1 198 ? 4.180 9.933 6.525 1.00 88.31 198 LYS A N 1
ATOM 1590 C CA . LYS A 1 198 ? 4.021 10.972 5.499 1.00 88.31 198 LYS A CA 1
ATOM 1591 C C . LYS A 1 198 ? 3.967 10.429 4.075 1.00 88.31 198 LYS A C 1
ATOM 1593 O O . LYS A 1 198 ? 3.470 11.146 3.202 1.00 88.31 198 LYS A O 1
ATOM 1598 N N . THR A 1 199 ? 4.374 9.182 3.851 1.00 90.12 199 THR A N 1
ATOM 1599 C CA . THR A 1 199 ? 4.438 8.568 2.518 1.00 90.12 199 THR A CA 1
ATOM 1600 C C . THR A 1 199 ? 3.054 8.174 1.996 1.00 90.12 199 THR A C 1
ATOM 1602 O O . THR A 1 199 ? 2.266 7.539 2.695 1.00 90.12 199 THR A O 1
ATOM 1605 N N . GLY A 1 200 ? 2.742 8.558 0.756 1.00 89.75 200 GLY A N 1
ATOM 1606 C CA . GLY A 1 200 ? 1.497 8.208 0.062 1.00 89.75 200 GLY A CA 1
ATOM 1607 C C . GLY A 1 200 ? 1.768 7.573 -1.305 1.00 89.75 200 GLY A C 1
ATOM 1608 O O . GLY A 1 200 ? 2.153 8.307 -2.217 1.00 89.75 200 GLY A O 1
ATOM 1609 N N . PRO A 1 201 ? 1.594 6.251 -1.468 1.00 90.00 201 PRO A N 1
ATOM 1610 C CA . PRO A 1 201 ? 1.785 5.562 -2.746 1.00 90.00 201 PRO A CA 1
ATOM 1611 C C . PRO A 1 201 ? 0.884 6.089 -3.873 1.00 90.00 201 PRO A C 1
ATOM 1613 O O . PRO A 1 201 ? -0.320 6.246 -3.705 1.00 90.00 201 PRO A O 1
ATOM 1616 N N . PHE A 1 202 ? 1.450 6.325 -5.057 1.00 85.94 202 PHE A N 1
ATOM 1617 C CA . PHE A 1 202 ? 0.724 6.654 -6.289 1.00 85.94 202 PHE A CA 1
ATOM 1618 C C . PHE A 1 202 ? 0.121 5.392 -6.892 1.00 85.94 202 PHE A C 1
ATOM 1620 O O . PHE A 1 202 ? 0.464 4.974 -7.996 1.00 85.94 202 PHE A O 1
ATOM 1627 N N . THR A 1 203 ? -0.801 4.791 -6.156 1.00 83.25 203 THR A N 1
ATOM 1628 C CA . THR A 1 203 ? -1.632 3.690 -6.623 1.00 83.25 203 THR A CA 1
ATOM 1629 C C . THR A 1 203 ? -3.025 3.837 -6.014 1.00 83.25 203 THR A C 1
ATOM 1631 O O . THR A 1 203 ? -3.146 4.333 -4.890 1.00 83.25 203 THR A O 1
ATOM 1634 N N . PRO A 1 204 ? -4.089 3.418 -6.717 1.00 78.44 204 PRO A N 1
ATOM 1635 C CA . PRO A 1 204 ? -5.389 3.251 -6.088 1.00 78.44 204 PRO A CA 1
ATOM 1636 C C . PRO A 1 204 ? -5.303 2.350 -4.858 1.00 78.44 204 PRO A C 1
ATOM 1638 O O . PRO A 1 204 ? -4.538 1.379 -4.823 1.00 78.44 204 PRO A O 1
ATOM 1641 N N . TRP A 1 205 ? -6.138 2.658 -3.870 1.00 86.19 205 TRP A N 1
ATOM 1642 C CA . TRP A 1 205 ? -6.443 1.712 -2.811 1.00 86.19 205 TRP A CA 1
ATOM 1643 C C . TRP A 1 205 ? -7.300 0.577 -3.396 1.00 86.19 205 TRP A C 1
ATOM 1645 O O . TRP A 1 205 ? -8.287 0.880 -4.066 1.00 86.19 205 TRP A O 1
ATOM 1655 N N . PRO A 1 206 ? -6.970 -0.712 -3.173 1.00 85.19 206 PRO A N 1
ATOM 1656 C CA . PRO A 1 206 ? -7.636 -1.829 -3.855 1.00 85.19 206 PRO A CA 1
ATOM 1657 C C . PRO A 1 206 ? -9.139 -1.951 -3.594 1.00 85.19 206 PRO A C 1
ATOM 1659 O O . PRO A 1 206 ? -9.831 -2.630 -4.342 1.00 85.19 206 PRO A O 1
ATOM 1662 N N . PHE A 1 207 ? -9.625 -1.319 -2.525 1.00 88.00 207 PHE A N 1
ATOM 1663 C CA . PHE A 1 207 ? -11.022 -1.366 -2.095 1.00 88.00 207 PHE A CA 1
ATOM 1664 C C . PHE A 1 207 ? -11.736 -0.016 -2.242 1.00 88.00 207 PHE A C 1
ATOM 1666 O O . PHE A 1 207 ? -12.790 0.187 -1.649 1.00 88.00 207 PHE A O 1
ATOM 1673 N N . GLU A 1 208 ? -11.149 0.936 -2.969 1.00 80.88 208 GLU A N 1
ATOM 1674 C CA . GLU A 1 208 ? -11.821 2.198 -3.285 1.00 80.88 208 GLU A CA 1
ATOM 1675 C C . GLU A 1 208 ? -12.926 1.952 -4.325 1.00 80.88 208 GLU A C 1
ATOM 1677 O O . GLU A 1 208 ? -12.674 1.327 -5.355 1.00 80.88 208 GLU A O 1
ATOM 1682 N N . GLY A 1 209 ? -14.145 2.434 -4.059 1.00 67.25 209 GLY A N 1
ATOM 1683 C CA . GLY A 1 209 ? -15.312 2.182 -4.917 1.00 67.25 209 GLY A CA 1
ATOM 1684 C C . GLY A 1 209 ? -15.288 2.939 -6.249 1.00 67.25 209 GLY A C 1
ATOM 1685 O O . GLY A 1 209 ? -15.800 2.446 -7.249 1.00 67.25 209 GLY A O 1
ATOM 1686 N N . GLU A 1 210 ? -14.647 4.109 -6.287 1.00 65.81 210 GLU A N 1
ATOM 1687 C CA . GLU A 1 210 ? -14.452 4.891 -7.508 1.00 65.81 210 GLU A CA 1
ATOM 1688 C C . GLU A 1 210 ? -12.991 5.301 -7.655 1.00 65.81 210 GLU A C 1
ATOM 1690 O O . GLU A 1 210 ? -12.389 5.888 -6.755 1.00 65.81 210 GLU A O 1
ATOM 1695 N N . PHE A 1 211 ? -12.423 5.058 -8.837 1.00 62.59 211 PHE A N 1
ATOM 1696 C CA . PHE A 1 211 ? -11.074 5.503 -9.144 1.00 62.59 211 PHE A CA 1
ATOM 1697 C C . PHE A 1 211 ? -11.090 6.757 -10.016 1.00 62.59 211 PHE A C 1
ATOM 1699 O O . PHE A 1 211 ? -11.361 6.703 -11.217 1.00 62.59 211 PHE A O 1
ATOM 1706 N N . ARG A 1 212 ? -10.746 7.902 -9.419 1.00 58.28 212 ARG A N 1
ATOM 1707 C CA . ARG A 1 212 ? -10.596 9.163 -10.154 1.00 58.28 212 ARG A CA 1
ATOM 1708 C C . ARG A 1 212 ? -9.223 9.234 -10.809 1.00 58.28 212 ARG A C 1
ATOM 1710 O O . ARG A 1 212 ? -8.212 9.545 -10.178 1.00 58.28 212 ARG A O 1
ATOM 1717 N N . ARG A 1 213 ? -9.202 8.933 -12.108 1.00 57.59 213 ARG A N 1
ATOM 1718 C CA . ARG A 1 213 ? -8.034 9.148 -12.964 1.00 57.59 213 ARG A CA 1
ATOM 1719 C C . ARG A 1 213 ? -7.999 10.589 -13.448 1.00 57.59 213 ARG A C 1
ATOM 1721 O O . ARG A 1 213 ? -9.002 11.116 -13.925 1.00 57.59 213 ARG A O 1
ATOM 1728 N N . SER A 1 214 ? -6.831 11.217 -13.406 1.00 54.41 214 SER A N 1
ATOM 1729 C CA . SER A 1 214 ? -6.606 12.410 -14.214 1.00 54.41 214 SER A CA 1
ATOM 1730 C C . SER A 1 214 ? -6.556 11.998 -15.690 1.00 54.41 214 SER A C 1
ATOM 1732 O O . SER A 1 214 ? -5.931 10.999 -16.030 1.00 54.41 214 SER A O 1
ATOM 1734 N N . LYS A 1 215 ? -7.192 12.761 -16.589 1.00 54.00 215 LYS A N 1
ATOM 1735 C CA . LYS A 1 215 ? -7.189 12.515 -18.051 1.00 54.00 215 LYS A CA 1
ATOM 1736 C C . LYS A 1 215 ? -5.819 12.796 -18.712 1.00 54.00 215 LYS A C 1
ATOM 1738 O O . LYS A 1 215 ? -5.754 13.209 -19.868 1.00 54.00 215 LYS A O 1
ATOM 1743 N N . ARG A 1 216 ? -4.714 12.694 -17.964 1.00 52.50 216 ARG A N 1
ATOM 1744 C CA . ARG A 1 216 ? -3.371 13.074 -18.420 1.00 52.50 216 ARG A CA 1
ATOM 1745 C C . ARG A 1 216 ? -2.746 11.940 -19.226 1.00 52.50 216 ARG A C 1
ATOM 1747 O O . ARG A 1 216 ? -2.206 11.001 -18.666 1.00 52.50 216 ARG A O 1
ATOM 1754 N N . THR A 1 217 ? -2.685 12.114 -20.540 1.00 47.16 217 THR A N 1
ATOM 1755 C CA . THR A 1 217 ? -2.026 11.179 -21.469 1.00 47.16 217 THR A CA 1
ATOM 1756 C C . THR A 1 217 ? -0.492 11.165 -21.356 1.00 47.16 217 THR A C 1
ATOM 1758 O O . THR A 1 217 ? 0.163 10.226 -21.808 1.00 47.16 217 THR A O 1
ATOM 1761 N N . SER A 1 218 ? 0.106 12.192 -20.739 1.00 41.91 218 SER A N 1
ATOM 1762 C CA . SER A 1 218 ? 1.554 12.346 -20.559 1.00 41.91 218 SER A CA 1
ATOM 1763 C C . SER A 1 218 ? 1.926 12.493 -19.076 1.00 41.91 218 SER A C 1
ATOM 1765 O O . SER A 1 218 ? 2.230 13.589 -18.603 1.00 41.91 218 SER A O 1
ATOM 1767 N N . GLY A 1 219 ? 1.883 11.405 -18.307 1.00 48.22 219 GLY A N 1
ATOM 1768 C CA . GLY A 1 219 ? 2.343 11.405 -16.914 1.00 48.22 219 GLY A CA 1
ATOM 1769 C C . GLY A 1 219 ? 1.576 10.447 -16.011 1.00 48.22 219 GLY A C 1
ATOM 1770 O O . GLY A 1 219 ? 0.993 9.477 -16.480 1.00 48.22 219 GLY A O 1
ATOM 1771 N N . HIS A 1 220 ? 1.615 10.717 -14.706 1.00 47.41 220 HIS A N 1
ATOM 1772 C CA . HIS A 1 220 ? 0.888 9.948 -13.697 1.00 47.41 220 HIS A CA 1
ATOM 1773 C C . HIS A 1 220 ? -0.599 10.325 -13.726 1.00 47.41 220 HIS A C 1
ATOM 1775 O O . HIS A 1 220 ? -0.950 11.488 -13.526 1.00 47.41 220 HIS A O 1
ATOM 1781 N N . GLU A 1 221 ? -1.464 9.340 -13.974 1.00 50.78 221 GLU A N 1
ATOM 1782 C CA . GLU A 1 221 ? -2.917 9.509 -14.111 1.00 50.78 221 GLU A CA 1
ATOM 1783 C C . GLU A 1 221 ? -3.670 9.500 -12.771 1.00 50.78 221 GLU A C 1
ATOM 1785 O O . GLU A 1 221 ? -4.885 9.369 -12.761 1.00 50.78 221 GLU A O 1
ATOM 1790 N N . ILE A 1 222 ? -3.008 9.660 -11.625 1.00 53.25 222 ILE A N 1
ATOM 1791 C CA . ILE A 1 222 ? -3.685 9.608 -10.319 1.00 53.25 222 ILE A CA 1
ATOM 1792 C C . ILE A 1 222 ? -3.885 11.022 -9.794 1.00 53.25 222 ILE A C 1
ATOM 1794 O O . ILE A 1 222 ? -2.935 11.801 -9.699 1.00 53.25 222 ILE A O 1
ATOM 1798 N N . GLU A 1 223 ? -5.130 11.370 -9.473 1.00 53.91 223 GLU A N 1
ATOM 1799 C CA . GLU A 1 223 ? -5.413 12.606 -8.757 1.00 53.91 223 GLU A CA 1
ATOM 1800 C C . GLU A 1 223 ? -4.760 12.533 -7.365 1.00 53.91 223 GLU A C 1
ATOM 1802 O O . GLU A 1 223 ? -4.963 11.584 -6.616 1.00 53.91 223 GLU A O 1
ATOM 1807 N N . PHE A 1 224 ? -3.962 13.539 -6.993 1.00 56.12 224 PHE A N 1
ATOM 1808 C CA . PHE A 1 224 ? -3.263 13.571 -5.695 1.00 56.12 224 PHE A CA 1
ATOM 1809 C C . PHE A 1 224 ? -4.211 13.616 -4.480 1.00 56.12 224 PHE A C 1
ATOM 1811 O O . PHE A 1 224 ? -3.769 13.538 -3.332 1.00 56.12 224 PHE A O 1
ATOM 1818 N N . ARG A 1 225 ? -5.515 13.772 -4.720 1.00 54.81 225 ARG A N 1
ATOM 1819 C CA . ARG A 1 225 ? -6.565 13.825 -3.707 1.00 54.81 225 ARG A CA 1
ATOM 1820 C C . ARG A 1 225 ? -7.077 12.405 -3.462 1.00 54.81 225 ARG A C 1
ATOM 1822 O O . ARG A 1 225 ? -7.560 11.763 -4.382 1.00 54.81 225 ARG A O 1
ATOM 1829 N N . GLY A 1 226 ? -6.966 11.925 -2.223 1.00 61.38 226 GLY A N 1
ATOM 1830 C CA . GLY A 1 226 ? -7.490 10.611 -1.817 1.00 61.38 226 GLY A CA 1
ATOM 1831 C C . GLY A 1 226 ? -6.466 9.473 -1.746 1.00 61.38 226 GLY A C 1
ATOM 1832 O O . GLY A 1 226 ? -6.837 8.357 -1.395 1.00 61.38 226 GLY A O 1
ATOM 1833 N N . ILE A 1 227 ? -5.177 9.735 -1.999 1.00 76.75 227 ILE A N 1
ATOM 1834 C CA . ILE A 1 227 ? -4.115 8.733 -1.817 1.00 76.75 227 ILE A CA 1
ATOM 1835 C C . ILE A 1 227 ? -4.072 8.274 -0.353 1.00 76.75 227 ILE A C 1
ATOM 1837 O O . ILE A 1 227 ? -3.857 9.076 0.565 1.00 76.75 227 ILE A O 1
ATOM 1841 N N . LYS A 1 228 ? -4.235 6.966 -0.134 1.00 87.12 228 LYS A N 1
ATOM 1842 C CA . LYS A 1 228 ? -4.056 6.368 1.188 1.00 87.12 228 LYS A CA 1
ATOM 1843 C C . LYS A 1 228 ? -2.580 6.416 1.583 1.00 87.12 228 LYS A C 1
ATOM 1845 O O . LYS A 1 228 ? -1.678 6.271 0.762 1.00 87.12 228 LYS A O 1
ATOM 1850 N N . LYS A 1 229 ? -2.324 6.649 2.870 1.00 90.31 229 LYS A N 1
ATOM 1851 C CA . LYS A 1 229 ? -0.961 6.630 3.417 1.00 90.31 229 LYS A CA 1
ATOM 1852 C C . LYS A 1 229 ? -0.374 5.222 3.360 1.00 90.31 229 LYS A C 1
ATOM 1854 O O . LYS A 1 229 ? -1.116 4.241 3.334 1.00 90.31 229 LYS A O 1
ATOM 1859 N N . MET A 1 230 ? 0.953 5.135 3.405 1.00 92.12 230 MET A N 1
ATOM 1860 C CA . MET A 1 230 ? 1.722 3.889 3.344 1.00 92.12 230 MET A CA 1
ATOM 1861 C C . MET A 1 230 ? 1.187 2.811 4.291 1.00 92.12 230 MET A C 1
ATOM 1863 O O . MET A 1 230 ? 1.101 1.645 3.912 1.00 92.12 230 MET A O 1
ATOM 1867 N N . ILE A 1 231 ? 0.719 3.216 5.475 1.00 93.81 231 ILE A N 1
ATOM 1868 C CA . ILE A 1 231 ? 0.160 2.314 6.484 1.00 93.81 231 ILE A CA 1
ATOM 1869 C C . ILE A 1 231 ? -0.994 1.438 5.970 1.00 93.81 231 ILE A C 1
ATOM 1871 O O . ILE A 1 231 ? -1.122 0.287 6.379 1.00 93.81 231 ILE A O 1
ATOM 1875 N N . TYR A 1 232 ? -1.802 1.936 5.029 1.00 93.81 232 TYR A N 1
ATOM 1876 C CA . TYR A 1 232 ? -2.870 1.149 4.412 1.00 93.81 232 TYR A CA 1
ATOM 1877 C C . TYR A 1 232 ? -2.292 0.034 3.543 1.00 93.81 232 TYR A C 1
ATOM 1879 O O . TYR A 1 232 ? -2.689 -1.120 3.670 1.00 93.81 232 TYR A O 1
ATOM 1887 N N . HIS A 1 233 ? -1.298 0.342 2.712 1.00 94.50 233 HIS A N 1
ATOM 1888 C CA . HIS A 1 233 ? -0.648 -0.653 1.859 1.00 94.50 233 HIS A CA 1
ATOM 1889 C C . HIS A 1 233 ? 0.170 -1.660 2.677 1.00 94.50 233 HIS A C 1
ATOM 1891 O O . HIS A 1 233 ? 0.174 -2.848 2.365 1.00 94.50 233 HIS A O 1
ATOM 1897 N N . GLN A 1 234 ? 0.796 -1.218 3.768 1.00 95.81 234 GLN A N 1
ATOM 1898 C CA . GLN A 1 234 ? 1.441 -2.105 4.736 1.00 95.81 234 GLN A CA 1
ATOM 1899 C C . GLN A 1 234 ? 0.443 -3.049 5.410 1.00 95.81 234 GLN A C 1
ATOM 1901 O O . GLN A 1 234 ? 0.726 -4.240 5.535 1.00 95.81 234 GLN A O 1
ATOM 1906 N N . SER A 1 235 ? -0.751 -2.554 5.759 1.00 96.38 235 SER A N 1
ATOM 1907 C CA . SER A 1 235 ? -1.804 -3.381 6.358 1.00 96.38 235 SER A CA 1
ATOM 1908 C C . SER A 1 235 ? -2.272 -4.521 5.448 1.00 96.38 235 SER A C 1
ATOM 1910 O O . SER A 1 235 ? -2.640 -5.575 5.959 1.00 96.38 235 SER A O 1
ATOM 1912 N N . LEU A 1 236 ? -2.168 -4.379 4.117 1.00 97.00 236 LEU A N 1
ATOM 1913 C CA . LEU A 1 236 ? -2.426 -5.483 3.181 1.00 97.00 236 LEU A CA 1
ATOM 1914 C C . LEU A 1 236 ? -1.458 -6.646 3.435 1.00 97.00 236 LEU A C 1
ATOM 1916 O O . LEU A 1 236 ? -1.884 -7.785 3.618 1.00 97.00 236 LEU A O 1
ATOM 1920 N N . ALA A 1 237 ? -0.155 -6.354 3.496 1.00 97.38 237 ALA A N 1
ATOM 1921 C CA . ALA A 1 237 ? 0.871 -7.362 3.746 1.00 97.38 237 ALA A CA 1
ATOM 1922 C C . ALA A 1 237 ? 0.737 -7.965 5.151 1.00 97.38 237 ALA A C 1
ATOM 1924 O O . ALA A 1 237 ? 0.788 -9.182 5.305 1.00 97.38 237 ALA A O 1
ATOM 1925 N N . TRP A 1 238 ? 0.510 -7.138 6.175 1.00 97.81 238 TRP A N 1
ATOM 1926 C CA . TRP A 1 238 ? 0.333 -7.615 7.549 1.00 97.81 238 TRP A CA 1
ATOM 1927 C C . TRP A 1 238 ? -0.921 -8.471 7.718 1.00 97.81 238 TRP A C 1
ATOM 1929 O O . TRP A 1 238 ? -0.867 -9.487 8.404 1.00 97.81 238 TRP A O 1
ATOM 1939 N N . GLY A 1 239 ? -2.025 -8.102 7.065 1.00 97.56 239 GLY A N 1
ATOM 1940 C CA . GLY A 1 239 ? -3.261 -8.878 7.042 1.00 97.56 239 GLY A CA 1
ATOM 1941 C C . GLY A 1 239 ? -3.067 -10.247 6.403 1.00 97.56 239 GLY A C 1
ATOM 1942 O O . GLY A 1 239 ? -3.455 -11.254 6.996 1.00 97.56 239 GLY A O 1
ATOM 1943 N N . VAL A 1 240 ? -2.396 -10.299 5.251 1.00 97.69 240 VAL A N 1
ATOM 1944 C CA . VAL A 1 240 ? -2.048 -11.560 4.579 1.00 97.69 240 VAL A CA 1
ATOM 1945 C C . VAL A 1 240 ? -1.121 -12.418 5.445 1.00 97.69 240 VAL A C 1
ATOM 1947 O O . VAL A 1 240 ? -1.416 -13.594 5.650 1.00 97.69 240 VAL A O 1
ATOM 1950 N N . ASN A 1 241 ? -0.054 -11.836 6.005 1.00 97.75 241 ASN A N 1
ATOM 1951 C CA . ASN A 1 241 ? 0.877 -12.539 6.898 1.00 97.75 241 ASN A CA 1
ATOM 1952 C C . ASN A 1 241 ? 0.180 -13.065 8.160 1.00 97.75 241 ASN A C 1
ATOM 1954 O O . ASN A 1 241 ? 0.519 -14.133 8.669 1.00 97.75 241 ASN A O 1
ATOM 1958 N N . TYR A 1 242 ? -0.802 -12.321 8.679 1.00 97.50 242 TYR A N 1
ATOM 1959 C CA . TYR A 1 242 ? -1.592 -12.775 9.813 1.00 97.50 242 TYR A CA 1
ATOM 1960 C C . TYR A 1 242 ? -2.451 -13.984 9.431 1.00 97.50 242 TYR A C 1
ATOM 1962 O O . TYR A 1 242 ? -2.603 -14.921 10.209 1.00 97.50 242 TYR A O 1
ATOM 1970 N N . GLY A 1 243 ? -3.000 -14.015 8.229 1.00 96.56 243 GLY A N 1
ATOM 1971 C CA . GLY A 1 243 ? -3.681 -15.197 7.733 1.00 96.56 243 GLY A CA 1
ATOM 1972 C C . GLY A 1 243 ? -4.561 -14.850 6.558 1.00 96.56 243 GLY A C 1
ATOM 1973 O O . GLY A 1 243 ? -5.539 -14.119 6.710 1.00 96.56 243 GLY A O 1
ATOM 1974 N N . LEU A 1 244 ? -4.237 -15.424 5.402 1.00 95.81 244 LEU A N 1
ATOM 1975 C CA . LEU A 1 244 ? -4.940 -15.159 4.153 1.00 95.81 244 LEU A CA 1
ATOM 1976 C C . LEU A 1 244 ? -6.439 -15.471 4.241 1.00 95.81 244 LEU A C 1
ATOM 1978 O O . LEU A 1 244 ? -7.241 -14.633 3.844 1.00 95.81 244 LEU A O 1
ATOM 1982 N N . SER A 1 245 ? -6.825 -16.619 4.812 1.00 96.94 245 SER A N 1
ATOM 1983 C CA . SER A 1 245 ? -8.246 -16.970 4.975 1.00 96.94 245 SER A CA 1
ATOM 1984 C C . SER A 1 245 ? -8.977 -15.940 5.834 1.00 96.94 245 SER A C 1
ATOM 1986 O O . SER A 1 245 ? -9.990 -15.404 5.412 1.00 96.94 245 SER A O 1
ATOM 1988 N N . ALA A 1 246 ? -8.426 -15.582 6.998 1.00 97.19 246 ALA A N 1
ATOM 1989 C CA . ALA A 1 246 ? -9.043 -14.592 7.879 1.00 97.19 246 ALA A CA 1
ATOM 1990 C C . ALA A 1 246 ? -9.082 -13.187 7.247 1.00 97.19 246 ALA A C 1
ATOM 1992 O O . ALA A 1 246 ? -10.014 -12.420 7.477 1.00 97.19 246 ALA A O 1
ATOM 1993 N N . TYR A 1 247 ? -8.075 -12.840 6.442 1.00 97.50 247 TYR A N 1
ATOM 1994 C CA . TYR A 1 247 ? -8.050 -11.592 5.683 1.00 97.50 247 TYR A CA 1
ATOM 1995 C C . TYR A 1 247 ? -9.131 -11.558 4.589 1.00 97.50 247 TYR A C 1
ATOM 1997 O O . TYR A 1 247 ? -9.821 -10.551 4.414 1.00 97.50 247 TYR A O 1
ATOM 2005 N N . HIS A 1 248 ? -9.313 -12.668 3.872 1.00 96.44 248 HIS A N 1
ATOM 2006 C CA . HIS A 1 248 ? -10.364 -12.815 2.873 1.00 96.44 248 HIS A CA 1
ATOM 2007 C C . HIS A 1 248 ? -11.755 -12.768 3.516 1.00 96.44 248 HIS A C 1
ATOM 2009 O O . HIS A 1 248 ? -12.566 -11.937 3.114 1.00 96.44 248 HIS A O 1
ATOM 2015 N N . ASP A 1 249 ? -11.983 -13.545 4.579 1.00 97.19 249 ASP A N 1
ATOM 2016 C CA . ASP A 1 249 ? -13.235 -13.546 5.346 1.00 97.19 249 ASP A CA 1
ATOM 2017 C C . ASP A 1 249 ? -13.584 -12.134 5.839 1.00 97.19 249 ASP A C 1
ATOM 2019 O O . ASP A 1 249 ? -14.724 -11.698 5.720 1.00 97.19 249 ASP A O 1
ATOM 2023 N N . GLY A 1 250 ? -12.596 -11.375 6.330 1.00 97.38 250 GLY A N 1
ATOM 2024 C CA . GLY A 1 250 ? -12.803 -9.983 6.735 1.00 97.38 250 GLY A CA 1
ATOM 2025 C C . GLY A 1 250 ? -13.179 -9.055 5.576 1.00 97.38 250 GLY A C 1
ATOM 2026 O O . GLY A 1 250 ? -13.996 -8.153 5.745 1.00 97.38 250 GLY A O 1
ATOM 2027 N N . THR A 1 251 ? -12.642 -9.301 4.378 1.00 96.38 251 THR A N 1
ATOM 2028 C CA . THR A 1 251 ? -13.009 -8.551 3.164 1.00 96.38 251 THR A CA 1
ATOM 2029 C C . THR A 1 251 ? -14.460 -8.828 2.772 1.00 96.38 251 THR A C 1
ATOM 2031 O O . THR A 1 251 ? -15.202 -7.896 2.466 1.00 96.38 251 THR A O 1
ATOM 2034 N N . VAL A 1 252 ? -14.880 -10.095 2.838 1.00 96.31 252 VAL A N 1
ATOM 2035 C CA . VAL A 1 252 ? -16.272 -10.500 2.599 1.00 96.31 252 VAL A CA 1
ATOM 2036 C C . VAL A 1 252 ? -17.192 -9.904 3.663 1.00 96.31 252 VAL A C 1
ATOM 2038 O O . VAL A 1 252 ? -18.201 -9.307 3.310 1.00 96.31 252 VAL A O 1
ATOM 2041 N N . ALA A 1 253 ? -16.825 -9.975 4.945 1.00 96.94 253 ALA A N 1
ATOM 2042 C CA . ALA A 1 253 ? -17.598 -9.390 6.041 1.00 96.94 253 ALA A CA 1
ATOM 2043 C C . ALA A 1 253 ? -17.817 -7.880 5.855 1.00 96.94 253 ALA A C 1
ATOM 2045 O O . ALA A 1 253 ? -18.928 -7.392 6.048 1.00 96.94 253 ALA A O 1
ATOM 2046 N N . HIS A 1 254 ? -16.782 -7.149 5.428 1.00 96.50 254 HIS A N 1
ATOM 2047 C CA . HIS A 1 254 ? -16.899 -5.736 5.072 1.00 96.50 254 HIS A CA 1
ATOM 2048 C C . HIS A 1 254 ? -17.869 -5.513 3.904 1.00 96.50 254 HIS A C 1
ATOM 2050 O O . HIS A 1 254 ? -18.738 -4.648 3.984 1.00 96.50 254 HIS A O 1
ATOM 2056 N N . ALA A 1 255 ? -17.738 -6.285 2.822 1.00 94.94 255 ALA A N 1
ATOM 2057 C CA . ALA A 1 255 ? -18.623 -6.160 1.666 1.00 94.94 255 ALA A CA 1
ATOM 2058 C C . ALA A 1 255 ? -20.085 -6.450 2.038 1.00 94.94 255 ALA A C 1
ATOM 2060 O O . ALA A 1 255 ? -20.960 -5.652 1.718 1.00 94.94 255 ALA A O 1
ATOM 2061 N N . VAL A 1 256 ? -20.337 -7.537 2.774 1.00 95.88 256 VAL A N 1
ATOM 2062 C CA . VAL A 1 256 ? -21.673 -7.903 3.266 1.00 95.88 256 VAL A CA 1
ATOM 2063 C C . VAL A 1 256 ? -22.243 -6.790 4.136 1.00 95.88 256 VAL A C 1
ATOM 2065 O O . VAL A 1 256 ? -23.355 -6.352 3.876 1.00 95.88 256 VAL A O 1
ATOM 2068 N N . TYR A 1 257 ? -21.477 -6.270 5.101 1.00 95.94 257 TYR A N 1
ATOM 2069 C CA . TYR A 1 257 ? -21.913 -5.163 5.956 1.00 95.94 257 TYR A CA 1
ATOM 2070 C C . TYR A 1 257 ? -22.416 -3.955 5.151 1.00 95.94 257 TYR A C 1
ATOM 2072 O O . TYR A 1 257 ? -23.461 -3.393 5.468 1.00 95.94 257 TYR A O 1
ATOM 2080 N N . HIS A 1 258 ? -21.705 -3.578 4.086 1.00 93.00 258 HIS A N 1
ATOM 2081 C CA . HIS A 1 258 ? -22.102 -2.455 3.234 1.00 93.00 258 HIS A CA 1
ATOM 2082 C C . HIS A 1 258 ? -23.296 -2.746 2.319 1.00 93.00 258 HIS A C 1
ATOM 2084 O O . HIS A 1 258 ? -23.936 -1.801 1.860 1.00 93.00 258 HIS A O 1
ATOM 2090 N N . LEU A 1 259 ? -23.596 -4.018 2.057 1.00 94.75 259 LEU A N 1
ATOM 2091 C CA . LEU A 1 259 ? -24.777 -4.437 1.303 1.00 94.75 259 LEU A CA 1
ATOM 2092 C C . LEU A 1 259 ? -26.035 -4.533 2.176 1.00 94.75 259 LEU A C 1
ATOM 2094 O O . LEU A 1 259 ? -27.137 -4.527 1.630 1.00 94.75 259 LEU A O 1
ATOM 2098 N N . LEU A 1 260 ? -25.893 -4.612 3.504 1.00 95.56 260 LEU A N 1
ATOM 2099 C CA . LEU A 1 260 ? -27.037 -4.673 4.412 1.00 95.56 260 LEU A CA 1
ATOM 2100 C C . LEU A 1 260 ? -27.865 -3.375 4.367 1.00 95.56 260 LEU A C 1
ATOM 2102 O O . LEU A 1 260 ? -27.286 -2.277 4.327 1.00 95.56 260 LEU A O 1
ATOM 2106 N N . PRO A 1 261 ? -29.207 -3.474 4.460 1.00 94.88 261 PRO A N 1
ATOM 2107 C CA . PRO A 1 261 ? -30.070 -2.327 4.721 1.00 94.88 261 PRO A CA 1
ATOM 2108 C C . PRO A 1 261 ? -29.625 -1.575 5.979 1.00 94.88 261 PRO A C 1
ATOM 2110 O O . PRO A 1 261 ? -29.138 -2.180 6.933 1.00 94.88 261 PRO A O 1
ATOM 2113 N N . ARG A 1 262 ? -29.826 -0.251 6.020 1.00 89.75 262 ARG A N 1
ATOM 2114 C CA . ARG A 1 262 ? -29.389 0.589 7.156 1.00 89.75 262 ARG A CA 1
ATOM 2115 C C . ARG A 1 262 ? -29.909 0.098 8.509 1.00 89.75 262 ARG A C 1
ATOM 2117 O O . ARG A 1 262 ? -29.190 0.183 9.495 1.00 89.75 262 ARG A O 1
ATOM 2124 N N . GLU A 1 263 ? -31.127 -0.426 8.535 1.00 91.19 263 GLU A N 1
ATOM 2125 C CA . GLU A 1 263 ? -31.777 -0.961 9.736 1.00 91.19 263 GLU A CA 1
ATOM 2126 C C . GLU A 1 263 ? -31.058 -2.208 10.276 1.00 91.19 263 GLU A C 1
ATOM 2128 O O . GLU A 1 263 ? -30.955 -2.398 11.484 1.00 91.19 263 GLU A O 1
ATOM 2133 N N . GLU A 1 264 ? -30.473 -3.015 9.389 1.00 92.56 264 GLU A N 1
ATOM 2134 C CA . GLU A 1 264 ? -29.745 -4.239 9.735 1.00 92.56 264 GLU A CA 1
ATOM 2135 C C . GLU A 1 264 ? -28.249 -3.999 9.964 1.00 92.56 264 GLU A C 1
ATOM 2137 O O . GLU A 1 264 ? -27.560 -4.845 10.541 1.00 92.56 264 GLU A O 1
ATOM 2142 N N . GLN A 1 265 ? -27.716 -2.846 9.546 1.00 88.50 265 GLN A N 1
ATOM 2143 C CA . GLN A 1 265 ? -26.294 -2.536 9.696 1.00 88.50 265 GLN A CA 1
ATOM 2144 C C . GLN A 1 265 ? -25.857 -2.561 11.159 1.00 88.50 265 GLN A C 1
ATOM 2146 O O . GLN A 1 265 ? -24.739 -2.991 11.435 1.00 88.50 265 GLN A O 1
ATOM 2151 N N . GLN A 1 266 ? -26.717 -2.182 12.106 1.00 86.19 266 GLN A N 1
ATOM 2152 C CA . GLN A 1 266 ? -26.360 -2.240 13.522 1.00 86.19 266 GLN A CA 1
ATOM 2153 C C . GLN A 1 266 ? -26.019 -3.671 13.966 1.00 86.19 266 GLN A C 1
ATOM 2155 O O . GLN A 1 266 ? -24.990 -3.879 14.611 1.00 86.19 266 GLN A O 1
ATOM 2160 N N . GLU A 1 267 ? -26.793 -4.669 13.533 1.00 87.31 267 GLU A N 1
ATOM 2161 C CA . GLU A 1 267 ? -26.478 -6.078 13.793 1.00 87.31 267 GLU A CA 1
ATOM 2162 C C . GLU A 1 267 ? -25.333 -6.591 12.920 1.00 87.31 267 GLU A C 1
ATOM 2164 O O . GLU A 1 267 ? -24.478 -7.353 13.385 1.00 87.31 267 GLU A O 1
ATOM 2169 N N . GLY A 1 268 ? -25.234 -6.086 11.690 1.00 90.56 268 GLY A N 1
ATOM 2170 C CA . GLY A 1 268 ? -24.117 -6.323 10.782 1.00 90.56 268 GLY A CA 1
ATOM 2171 C C . GLY A 1 268 ? -22.751 -5.951 11.366 1.00 90.56 268 GLY A C 1
ATOM 2172 O O . GLY A 1 268 ? -21.739 -6.543 10.986 1.00 90.56 268 GLY A O 1
ATOM 2173 N N . ARG A 1 269 ? -22.683 -5.043 12.349 1.00 93.25 269 ARG A N 1
ATOM 2174 C CA . ARG A 1 269 ? -21.427 -4.715 13.052 1.00 93.25 269 ARG A CA 1
ATOM 2175 C C . ARG A 1 269 ? -20.807 -5.920 13.754 1.00 93.25 269 ARG A C 1
ATOM 2177 O O . ARG A 1 269 ? -19.584 -5.967 13.890 1.00 93.25 269 ARG A O 1
ATOM 2184 N N . LYS A 1 270 ? -21.600 -6.926 14.144 1.00 93.50 270 LYS A N 1
ATOM 2185 C CA . LYS A 1 270 ? -21.087 -8.192 14.700 1.00 93.50 270 LYS A CA 1
ATOM 2186 C C . LYS A 1 270 ? -20.158 -8.907 13.711 1.00 93.50 270 LYS A C 1
ATOM 2188 O O . LYS A 1 270 ? -19.156 -9.481 14.137 1.00 93.50 270 LYS A O 1
ATOM 2193 N N . LEU A 1 271 ? -20.423 -8.804 12.403 1.00 95.19 271 LEU A N 1
ATOM 2194 C CA . LEU A 1 271 ? -19.540 -9.334 11.356 1.00 95.19 271 LEU A CA 1
ATOM 2195 C C . LEU A 1 271 ? -18.192 -8.604 11.347 1.00 95.19 271 LEU A C 1
ATOM 2197 O O . LEU A 1 271 ? -17.144 -9.247 11.309 1.00 95.19 271 LEU A O 1
ATOM 2201 N N . LEU A 1 272 ? -18.208 -7.270 11.448 1.00 96.69 272 LEU A N 1
ATOM 2202 C CA . LEU A 1 272 ? -16.987 -6.459 11.502 1.00 96.69 272 LEU A CA 1
ATOM 2203 C C . LEU A 1 272 ? -16.165 -6.763 12.763 1.00 96.69 272 LEU A C 1
ATOM 2205 O O . LEU A 1 272 ? -14.947 -6.924 12.683 1.00 96.69 272 LEU A O 1
ATOM 2209 N N . HIS A 1 273 ? -16.824 -6.907 13.917 1.00 96.62 273 HIS A N 1
ATOM 2210 C CA . HIS A 1 273 ? -16.179 -7.320 15.165 1.00 96.62 273 HIS A CA 1
ATOM 2211 C C . HIS A 1 273 ? -15.518 -8.694 15.047 1.00 96.62 273 HIS A C 1
ATOM 2213 O O . HIS A 1 273 ? -14.351 -8.848 15.413 1.00 96.62 273 HIS A O 1
ATOM 2219 N N . ASN A 1 274 ? -16.229 -9.681 14.500 1.00 96.56 274 ASN A N 1
ATOM 2220 C CA . ASN A 1 274 ? -15.676 -11.014 14.289 1.00 96.56 274 ASN A CA 1
ATOM 2221 C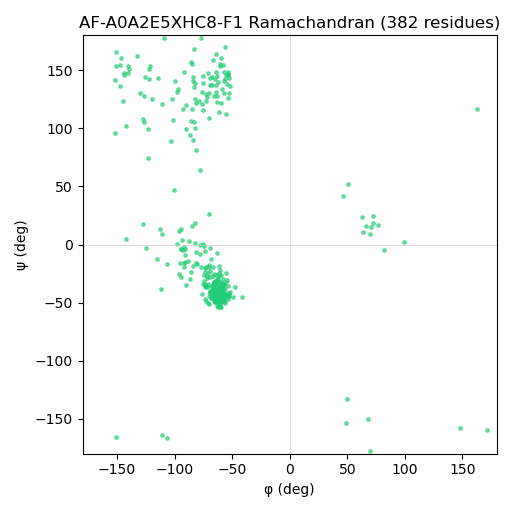 C . ASN A 1 274 ? -14.463 -10.974 13.345 1.00 96.56 274 ASN A C 1
ATOM 2223 O O . ASN A 1 274 ? -13.426 -11.578 13.626 1.00 96.56 274 ASN A O 1
ATOM 2227 N N . ALA A 1 275 ? -14.548 -10.186 12.272 1.00 97.50 275 ALA A N 1
ATOM 2228 C CA . ALA A 1 275 ? -13.458 -10.013 11.324 1.00 97.50 275 ALA A CA 1
ATOM 2229 C C . ALA A 1 275 ? -12.196 -9.419 11.978 1.00 97.50 275 ALA A C 1
ATOM 2231 O O . ALA A 1 275 ? -11.115 -9.982 11.803 1.00 97.50 275 ALA A O 1
ATOM 2232 N N . ILE A 1 276 ? -12.298 -8.357 12.793 1.00 97.06 276 ILE A N 1
ATOM 2233 C CA . ILE A 1 276 ? -11.113 -7.793 13.476 1.00 97.06 276 ILE A CA 1
ATOM 2234 C C . ILE A 1 276 ? -10.551 -8.712 14.570 1.00 97.06 276 ILE A C 1
ATOM 2236 O O . ILE A 1 276 ? -9.349 -8.680 14.835 1.00 97.06 276 ILE A O 1
ATOM 2240 N N . GLN A 1 277 ? -11.390 -9.554 15.185 1.00 96.75 277 GLN A N 1
ATOM 2241 C CA . GLN A 1 277 ? -10.939 -10.572 16.139 1.00 96.75 277 GLN A CA 1
ATOM 2242 C C . GLN A 1 277 ? -10.113 -11.662 15.460 1.00 96.75 277 GLN A C 1
ATOM 2244 O O . GLN A 1 277 ? -9.145 -12.159 16.040 1.00 96.75 277 GLN A O 1
ATOM 2249 N N . ARG A 1 278 ? -10.492 -12.027 14.230 1.00 97.06 278 ARG A N 1
ATOM 2250 C CA . ARG A 1 278 ? -9.799 -13.038 13.424 1.00 97.06 278 ARG A CA 1
ATOM 2251 C C . ARG A 1 278 ? -8.629 -12.466 12.634 1.00 97.06 278 ARG A C 1
ATOM 2253 O O . ARG A 1 278 ? -7.732 -13.226 12.292 1.00 97.06 278 ARG A O 1
ATOM 2260 N N . ASN A 1 279 ? -8.609 -11.167 12.340 1.00 97.94 279 ASN A N 1
ATOM 2261 C CA . ASN A 1 279 ? -7.479 -10.494 11.710 1.00 97.94 279 ASN A CA 1
ATOM 2262 C C . ASN A 1 279 ? -7.411 -9.005 12.110 1.00 97.94 279 ASN A C 1
ATOM 2264 O O . ASN A 1 279 ? -8.035 -8.157 11.466 1.00 97.94 279 ASN A O 1
ATOM 2268 N N . PRO A 1 280 ? -6.603 -8.643 13.125 1.00 97.38 280 PRO A N 1
ATOM 2269 C CA . PRO A 1 280 ? -6.532 -7.267 13.619 1.00 97.38 280 PRO A CA 1
ATOM 2270 C C . PRO A 1 280 ? -5.750 -6.318 12.693 1.00 97.38 280 PRO A C 1
ATOM 2272 O O . PRO A 1 280 ? -5.589 -5.141 13.017 1.00 97.38 280 PRO A O 1
ATOM 2275 N N . TYR A 1 281 ? -5.240 -6.812 11.559 1.00 97.88 281 TYR A N 1
ATOM 2276 C CA . TYR A 1 281 ? -4.523 -6.031 10.547 1.00 97.88 281 TYR A CA 1
ATOM 2277 C C . TYR A 1 281 ? -5.411 -5.606 9.370 1.00 97.88 281 TYR A C 1
ATOM 2279 O O . TYR A 1 281 ? -4.936 -4.948 8.446 1.00 97.88 281 TYR A O 1
ATOM 2287 N N . HIS A 1 282 ? -6.701 -5.960 9.388 1.00 96.94 282 HIS A N 1
ATOM 2288 C CA . HIS A 1 282 ? -7.633 -5.624 8.313 1.00 96.94 282 HIS A CA 1
ATOM 2289 C C . HIS A 1 282 ? -8.159 -4.187 8.440 1.00 96.94 282 HIS A C 1
ATOM 2291 O O . HIS A 1 282 ? -9.244 -3.935 8.965 1.00 96.94 282 HIS A O 1
ATOM 2297 N N . LEU A 1 283 ? -7.363 -3.219 7.975 1.00 95.44 283 LEU A N 1
ATOM 2298 C CA . LEU A 1 283 ? -7.642 -1.792 8.172 1.00 95.44 283 LEU A CA 1
ATOM 2299 C C . LEU A 1 283 ? -8.940 -1.317 7.495 1.00 95.44 283 LEU A C 1
ATOM 2301 O O . LEU A 1 283 ? -9.563 -0.377 7.976 1.00 95.44 283 LEU A O 1
ATOM 2305 N N . LEU A 1 284 ? -9.377 -1.991 6.426 1.00 95.00 284 LEU A N 1
ATOM 2306 C CA . LEU A 1 284 ? -10.666 -1.729 5.780 1.00 95.00 284 LEU A CA 1
ATOM 2307 C C . LEU A 1 284 ? -11.835 -2.005 6.743 1.00 95.00 284 LEU A C 1
ATOM 2309 O O . LEU A 1 284 ? -12.717 -1.168 6.909 1.00 95.00 284 LEU A O 1
ATOM 2313 N N . VAL A 1 285 ? -11.804 -3.153 7.427 1.00 97.38 285 VAL A N 1
ATOM 2314 C CA . VAL A 1 285 ? -12.817 -3.528 8.426 1.00 97.38 285 VAL A CA 1
ATOM 2315 C C . VAL A 1 285 ? -12.762 -2.587 9.627 1.00 97.38 285 VAL A C 1
ATOM 2317 O O . VAL A 1 285 ? -13.804 -2.161 10.120 1.00 97.38 285 VAL A O 1
ATOM 2320 N N . VAL A 1 286 ? -11.559 -2.226 10.088 1.00 97.25 286 VAL A N 1
ATOM 2321 C CA . VAL A 1 286 ? -11.398 -1.257 11.184 1.00 97.25 286 VAL A CA 1
ATOM 2322 C C . VAL A 1 286 ? -12.024 0.089 10.820 1.00 97.25 286 VAL A C 1
ATOM 2324 O O . VAL A 1 286 ? -12.730 0.669 11.641 1.00 97.25 286 VAL A O 1
ATOM 2327 N N . ASP A 1 287 ? -11.797 0.585 9.604 1.00 96.00 287 ASP A N 1
ATOM 2328 C CA . ASP A 1 287 ? -12.361 1.860 9.156 1.00 96.00 287 ASP A CA 1
ATOM 2329 C C . ASP A 1 287 ? -13.890 1.827 9.109 1.00 96.00 287 ASP A C 1
ATOM 2331 O O . ASP A 1 287 ? -14.528 2.777 9.573 1.00 96.00 287 ASP A O 1
ATOM 2335 N N . ALA A 1 288 ? -14.482 0.729 8.631 1.00 95.50 288 ALA A N 1
ATOM 2336 C CA . ALA A 1 288 ? -15.929 0.533 8.669 1.00 95.50 288 ALA A CA 1
ATOM 2337 C C . ALA A 1 288 ? -16.460 0.467 10.111 1.00 95.50 288 ALA A C 1
ATOM 2339 O O . ALA A 1 288 ? -17.462 1.107 10.431 1.00 95.50 288 ALA A O 1
ATOM 2340 N N . LEU A 1 289 ? -15.763 -0.227 11.015 1.00 95.94 289 LEU A N 1
ATOM 2341 C CA . LEU A 1 289 ? -16.147 -0.333 12.426 1.00 95.94 289 LEU A CA 1
ATOM 2342 C C . LEU A 1 289 ? -16.101 1.024 13.144 1.00 95.94 289 LEU A C 1
ATOM 2344 O O . LEU A 1 289 ? -17.009 1.364 13.897 1.00 95.94 289 LEU A O 1
ATOM 2348 N N . VAL A 1 290 ? -15.056 1.819 12.899 1.00 96.75 290 VAL A N 1
ATOM 2349 C CA . VAL A 1 290 ? -14.922 3.162 13.483 1.00 96.75 290 VAL A CA 1
ATOM 2350 C C . VAL A 1 290 ? -15.978 4.111 12.915 1.00 96.75 290 VAL A C 1
ATOM 2352 O O . VAL A 1 290 ? -16.559 4.906 13.654 1.00 96.75 290 VAL A O 1
ATOM 2355 N N . SER A 1 291 ? -16.236 4.038 11.609 1.00 94.06 291 SER A N 1
ATOM 2356 C CA . SER A 1 291 ? -17.177 4.940 10.934 1.00 94.06 291 SER A CA 1
ATOM 2357 C C . SER A 1 291 ? -18.635 4.636 11.278 1.00 94.06 291 SER A C 1
ATOM 2359 O O . SER A 1 291 ? -19.424 5.567 11.401 1.00 94.06 291 SER A O 1
ATOM 2361 N N . SER A 1 292 ? -18.974 3.360 11.478 1.00 92.81 292 SER A N 1
ATOM 2362 C CA . SER A 1 292 ? -20.325 2.892 11.826 1.00 92.81 292 SER A CA 1
ATOM 2363 C C . SER A 1 292 ? -20.708 3.091 13.289 1.00 92.81 292 SER A C 1
ATOM 2365 O O . SER A 1 292 ? -21.847 2.841 13.669 1.00 92.81 292 SER A O 1
ATOM 2367 N N . ALA A 1 293 ? -19.769 3.497 14.143 1.00 92.62 293 ALA A N 1
ATOM 2368 C CA . ALA A 1 293 ? -20.064 3.704 15.546 1.00 92.62 293 ALA A CA 1
ATOM 2369 C C . ALA A 1 293 ? -20.716 5.066 15.805 1.00 92.62 293 ALA A C 1
ATOM 2371 O O . ALA A 1 293 ? -20.106 6.112 15.551 1.00 92.62 293 ALA A O 1
ATOM 2372 N N . ASP A 1 294 ? -21.918 5.026 16.382 1.00 91.62 294 ASP A N 1
ATOM 2373 C CA . ASP A 1 294 ? -22.698 6.211 16.760 1.00 91.62 294 ASP A CA 1
ATOM 2374 C C . ASP A 1 294 ? -22.454 6.674 18.198 1.00 91.62 294 ASP A C 1
ATOM 2376 O O . ASP A 1 294 ? -22.752 7.815 18.543 1.00 91.62 294 ASP A O 1
ATOM 2380 N N . THR A 1 295 ? -21.862 5.818 19.036 1.00 95.12 295 THR A N 1
ATOM 2381 C CA . THR A 1 295 ? -21.593 6.127 20.443 1.00 95.12 295 THR A CA 1
ATOM 2382 C C . THR A 1 295 ? -20.118 5.917 20.801 1.00 95.12 295 THR A C 1
ATOM 2384 O O . THR A 1 295 ? -19.459 5.001 20.283 1.00 95.12 295 THR A O 1
ATOM 2387 N N . PRO A 1 296 ? -19.549 6.756 21.685 1.00 97.06 296 PRO A N 1
ATOM 2388 C CA . PRO A 1 296 ? -18.166 6.600 22.127 1.00 97.06 296 PRO A CA 1
ATOM 2389 C C . PRO A 1 296 ? -17.930 5.315 22.941 1.00 97.06 296 PRO A C 1
ATOM 2391 O O . PRO A 1 296 ? -16.822 4.780 22.924 1.00 97.06 296 PRO A O 1
ATOM 2394 N N . GLN A 1 297 ? -18.961 4.774 23.593 1.00 95.62 297 GLN A N 1
ATOM 2395 C CA . GLN A 1 297 ? -18.954 3.505 24.324 1.00 95.62 297 GLN A CA 1
ATOM 2396 C C . GLN A 1 297 ? -18.702 2.340 23.362 1.00 95.62 297 GLN A C 1
ATOM 2398 O O . GLN A 1 297 ? -17.792 1.541 23.586 1.00 95.6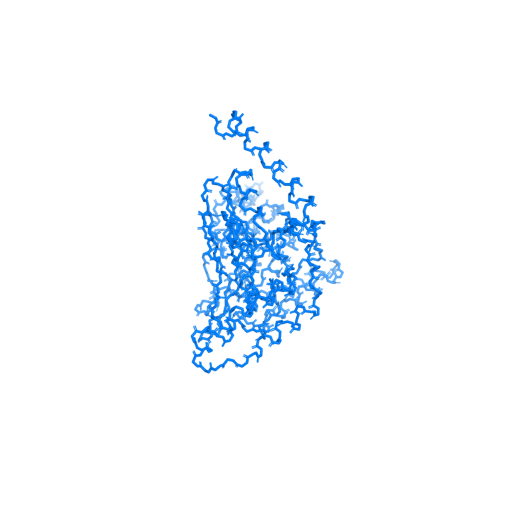2 297 GLN A O 1
ATOM 2403 N N . ALA A 1 298 ? -19.435 2.295 22.244 1.00 94.00 298 ALA A N 1
ATOM 2404 C CA . ALA A 1 298 ? -19.265 1.258 21.231 1.00 94.00 298 ALA A CA 1
ATOM 2405 C C . ALA A 1 298 ? -17.869 1.314 20.581 1.00 94.00 298 ALA A C 1
ATOM 2407 O O . ALA A 1 298 ? -17.278 0.279 20.262 1.00 94.00 298 ALA A O 1
ATOM 2408 N N . LEU A 1 299 ? -17.297 2.514 20.416 1.00 96.25 299 LEU A N 1
ATOM 2409 C CA . LEU A 1 299 ? -15.905 2.678 19.975 1.00 96.25 299 LEU A CA 1
ATOM 2410 C C . LEU A 1 299 ? -14.901 2.194 21.013 1.00 96.25 299 LEU A C 1
ATOM 2412 O O . LEU A 1 299 ? -13.930 1.536 20.648 1.00 96.25 299 LEU A O 1
ATOM 2416 N N . ALA A 1 300 ? -15.116 2.504 22.291 1.00 96.69 300 ALA A N 1
ATOM 2417 C CA . ALA A 1 300 ? -14.252 2.035 23.365 1.00 96.69 300 ALA A CA 1
ATOM 2418 C C . ALA A 1 300 ? -14.257 0.500 23.454 1.00 96.69 300 ALA A C 1
ATOM 2420 O O . ALA A 1 300 ? -13.200 -0.114 23.595 1.00 96.69 300 ALA A O 1
ATOM 2421 N N . GLU A 1 301 ? -15.420 -0.138 23.315 1.00 95.25 301 GLU A N 1
ATOM 2422 C CA . GLU A 1 301 ? -15.540 -1.599 23.250 1.00 95.25 301 GLU A CA 1
ATOM 2423 C C . GLU A 1 301 ? -14.814 -2.181 22.029 1.00 95.25 301 GLU A C 1
ATOM 2425 O O . GLU A 1 301 ? -13.962 -3.063 22.163 1.00 95.25 301 GLU A O 1
ATOM 2430 N N . SER A 1 302 ? -15.074 -1.624 20.846 1.00 96.19 302 SER A N 1
ATOM 2431 C CA . SER A 1 302 ? -14.393 -1.982 19.597 1.00 96.19 302 SER A CA 1
ATOM 2432 C C . SER A 1 302 ? -12.867 -1.874 19.712 1.00 96.19 302 SER A C 1
ATOM 2434 O O . SER A 1 302 ? -12.137 -2.776 19.295 1.00 96.19 302 SER A O 1
ATOM 2436 N N . GLY A 1 303 ? -12.379 -0.794 20.327 1.00 96.62 303 GLY A N 1
ATOM 2437 C CA . GLY A 1 303 ? -10.960 -0.559 20.573 1.00 96.62 303 GLY A CA 1
ATOM 2438 C C . GLY A 1 303 ? -10.354 -1.595 21.520 1.00 96.62 303 GLY A C 1
ATOM 2439 O O . GLY A 1 303 ? -9.276 -2.118 21.236 1.00 96.62 303 GLY A O 1
ATOM 2440 N N . LYS A 1 304 ? -11.063 -1.969 22.597 1.00 96.19 304 LYS A N 1
ATOM 2441 C CA . LYS A 1 304 ? -10.643 -3.049 23.512 1.00 96.19 304 LYS A CA 1
ATOM 2442 C C . LYS A 1 304 ? -10.537 -4.390 22.783 1.00 96.19 304 LYS A C 1
ATOM 2444 O O . LYS A 1 304 ? -9.526 -5.078 22.920 1.00 96.19 304 LYS A O 1
ATOM 2449 N N . ILE A 1 305 ? -11.536 -4.741 21.969 1.00 95.94 305 ILE A N 1
ATOM 2450 C CA . ILE A 1 305 ? -11.528 -5.970 21.159 1.00 95.94 305 ILE A CA 1
ATOM 2451 C C . ILE A 1 305 ? -10.311 -5.992 20.228 1.00 95.94 305 ILE A C 1
ATOM 2453 O O . ILE A 1 305 ? -9.582 -6.991 20.175 1.00 95.94 305 ILE A O 1
ATOM 2457 N N . LEU A 1 306 ? -10.054 -4.888 19.524 1.00 96.06 306 LEU A N 1
ATOM 2458 C CA . LEU A 1 306 ? -8.909 -4.767 18.627 1.00 96.06 306 LEU A CA 1
ATOM 2459 C C . LEU A 1 306 ? -7.582 -4.885 19.387 1.00 96.06 306 LEU A C 1
ATOM 2461 O O . LEU A 1 306 ? -6.685 -5.605 18.947 1.00 96.06 306 LEU A O 1
ATOM 2465 N N . ARG A 1 307 ? -7.463 -4.248 20.558 1.00 95.25 307 ARG A N 1
ATOM 2466 C CA . ARG A 1 307 ? -6.263 -4.315 21.401 1.00 95.25 307 ARG A CA 1
ATOM 2467 C C . ARG A 1 307 ? -5.972 -5.737 21.869 1.00 95.25 307 ARG A C 1
ATOM 2469 O O . ARG A 1 307 ? -4.835 -6.193 21.743 1.00 95.25 307 ARG A O 1
ATOM 2476 N N . THR A 1 308 ? -6.986 -6.452 22.354 1.00 96.12 308 THR A N 1
ATOM 2477 C CA . THR A 1 308 ? -6.859 -7.862 22.749 1.00 96.12 308 THR A CA 1
ATOM 2478 C C . THR A 1 308 ? -6.442 -8.731 21.565 1.00 96.12 308 THR A C 1
ATOM 2480 O O . THR A 1 308 ? -5.577 -9.596 21.701 1.00 96.12 308 THR A O 1
ATOM 2483 N N . SER A 1 309 ? -6.996 -8.471 20.383 1.00 96.25 309 SER A N 1
ATOM 2484 C CA . SER A 1 309 ? -6.672 -9.218 19.162 1.00 96.25 309 SER A CA 1
ATOM 2485 C C . SER A 1 309 ? -5.237 -8.952 18.689 1.00 96.25 309 SER A C 1
ATOM 2487 O O . SER A 1 309 ? -4.520 -9.889 18.338 1.00 96.25 309 SER A O 1
ATOM 2489 N N . LEU A 1 310 ? -4.759 -7.706 18.778 1.00 95.75 310 LEU A N 1
ATOM 2490 C CA . LEU A 1 310 ? -3.358 -7.355 18.517 1.00 95.75 310 LEU A CA 1
ATOM 2491 C C . LEU A 1 310 ? -2.398 -7.979 19.529 1.00 95.75 310 LEU A C 1
ATOM 2493 O O . LEU A 1 310 ? -1.322 -8.429 19.148 1.00 95.75 310 LEU A O 1
ATOM 2497 N N . ALA A 1 311 ? -2.771 -8.048 20.808 1.00 94.88 311 ALA A N 1
ATOM 2498 C CA . ALA A 1 311 ? -1.943 -8.703 21.818 1.00 94.88 311 ALA A CA 1
ATOM 2499 C C . ALA A 1 311 ? -1.732 -10.194 21.499 1.00 94.88 311 ALA A C 1
ATOM 2501 O O . ALA A 1 311 ? -0.622 -10.702 21.652 1.00 94.88 311 ALA A O 1
ATOM 2502 N N . ARG A 1 312 ? -2.758 -10.873 20.961 1.00 94.62 312 ARG A N 1
ATOM 2503 C CA . ARG A 1 312 ? -2.659 -12.262 20.470 1.00 94.62 312 ARG A CA 1
ATOM 2504 C C . ARG A 1 312 ? -1.763 -12.411 19.236 1.00 94.62 312 ARG A C 1
ATOM 2506 O O . ARG A 1 312 ? -1.320 -13.514 18.944 1.00 94.62 312 ARG A O 1
ATOM 2513 N N . ALA A 1 313 ? -1.490 -11.327 18.508 1.00 93.69 313 ALA A N 1
ATOM 2514 C CA . ALA A 1 313 ? -0.589 -11.326 17.357 1.00 93.69 313 ALA A CA 1
ATOM 2515 C C . ALA A 1 313 ? 0.901 -11.247 17.740 1.00 93.69 313 ALA A C 1
ATOM 2517 O O . ALA A 1 313 ? 1.758 -11.337 16.860 1.00 93.69 313 ALA A O 1
ATOM 2518 N N . LYS A 1 314 ? 1.230 -11.061 19.026 1.00 94.06 314 LYS A N 1
ATOM 2519 C CA . LYS A 1 314 ? 2.613 -10.884 19.485 1.00 94.06 314 LYS A CA 1
ATOM 2520 C C . LYS A 1 314 ? 3.488 -12.072 19.080 1.00 94.06 314 LYS A C 1
ATOM 2522 O O . LYS A 1 314 ? 3.140 -13.222 19.315 1.00 94.06 314 LYS A O 1
ATOM 2527 N N . GLY A 1 315 ? 4.640 -11.774 18.480 1.00 90.94 315 GLY A N 1
ATOM 2528 C CA . GLY A 1 315 ? 5.589 -12.781 17.994 1.00 90.94 315 GLY A CA 1
ATOM 2529 C C . GLY A 1 315 ? 5.245 -13.367 16.622 1.00 90.94 315 GLY A C 1
ATOM 2530 O O . GLY A 1 315 ? 6.047 -14.115 16.064 1.00 90.94 315 GLY A O 1
ATOM 2531 N N . LYS A 1 316 ? 4.099 -13.005 16.030 1.00 93.88 316 LYS A N 1
ATOM 2532 C CA . LYS A 1 316 ? 3.757 -13.441 14.679 1.00 93.88 316 LYS A CA 1
ATOM 2533 C C . LYS A 1 316 ? 4.620 -12.718 13.649 1.00 93.88 316 LYS A C 1
ATOM 2535 O O . LYS A 1 316 ? 4.712 -11.490 13.624 1.00 93.88 316 LYS A O 1
ATOM 2540 N N . ARG A 1 317 ? 5.276 -13.495 12.791 1.00 93.19 317 ARG A N 1
ATOM 2541 C CA . ARG A 1 317 ? 6.247 -12.976 11.827 1.00 93.19 317 ARG A CA 1
ATOM 2542 C C . ARG A 1 317 ? 5.570 -12.038 10.823 1.00 93.19 317 ARG A C 1
ATOM 2544 O O . ARG A 1 317 ? 4.555 -12.384 10.232 1.00 93.19 317 ARG A O 1
ATOM 2551 N N . GLY A 1 318 ? 6.162 -10.863 10.609 1.00 92.25 318 GLY A N 1
ATOM 2552 C CA . GLY A 1 318 ? 5.645 -9.884 9.651 1.00 92.25 318 GLY A CA 1
ATOM 2553 C C . GLY A 1 318 ? 4.366 -9.170 10.100 1.00 92.25 318 GLY A C 1
ATOM 2554 O O . GLY A 1 318 ? 3.686 -8.604 9.249 1.00 92.25 318 GLY A O 1
ATOM 2555 N N . CYS A 1 319 ? 4.042 -9.190 11.397 1.00 95.31 319 CYS A N 1
ATOM 2556 C CA . CYS A 1 319 ? 2.868 -8.543 11.984 1.00 95.31 319 CYS A CA 1
ATOM 2557 C C . CYS A 1 319 ? 3.299 -7.637 13.159 1.00 95.31 319 CYS A C 1
ATOM 2559 O O . CYS A 1 319 ? 3.690 -8.154 14.206 1.00 95.31 319 CYS A O 1
ATOM 2561 N N . PRO A 1 320 ? 3.260 -6.297 13.023 1.00 93.56 320 PRO A N 1
ATOM 2562 C CA . PRO A 1 320 ? 3.695 -5.394 14.090 1.00 93.56 320 PRO A CA 1
ATOM 2563 C C . PRO A 1 320 ? 2.660 -5.302 15.218 1.00 93.56 320 PRO A C 1
ATOM 2565 O O . PRO A 1 320 ? 1.463 -5.195 14.962 1.00 93.56 320 PRO A O 1
ATOM 2568 N N . THR A 1 321 ? 3.098 -5.290 16.476 1.00 90.94 321 THR A N 1
ATOM 2569 C CA . THR A 1 321 ? 2.207 -5.114 17.647 1.00 90.94 321 THR A CA 1
ATOM 2570 C C . THR A 1 321 ? 2.401 -3.782 18.369 1.00 90.94 321 THR A C 1
ATOM 2572 O O . THR A 1 321 ? 1.848 -3.567 19.451 1.00 90.94 321 THR A O 1
ATOM 2575 N N . ASP A 1 322 ? 3.187 -2.895 17.771 1.00 91.00 322 ASP A N 1
ATOM 2576 C CA . ASP A 1 322 ? 3.559 -1.571 18.252 1.00 91.00 322 ASP A CA 1
ATOM 2577 C C . ASP A 1 322 ? 3.844 -0.621 17.066 1.00 91.00 322 ASP A C 1
ATOM 2579 O O . ASP A 1 322 ? 3.448 -0.877 15.923 1.00 91.00 322 ASP A O 1
ATOM 2583 N N . GLY A 1 323 ? 4.467 0.524 17.352 1.00 91.81 323 GLY A N 1
ATOM 2584 C CA . GLY A 1 323 ? 4.894 1.485 16.340 1.00 91.81 323 GLY A CA 1
ATOM 2585 C C . GLY A 1 323 ? 3.743 2.181 15.609 1.00 91.81 323 GLY A C 1
ATOM 2586 O O . GLY A 1 323 ? 2.659 2.406 16.156 1.00 91.81 323 GLY A O 1
ATOM 2587 N N . LEU A 1 324 ? 4.000 2.554 14.353 1.00 91.00 324 LEU A N 1
ATOM 2588 C CA . LEU A 1 324 ? 3.108 3.405 13.563 1.00 91.00 324 LEU A CA 1
ATOM 2589 C C . LEU A 1 324 ? 1.709 2.804 13.376 1.00 91.00 324 LEU A C 1
ATOM 2591 O O . LEU A 1 324 ? 0.728 3.549 13.397 1.00 91.00 324 LEU A O 1
ATOM 2595 N N . TYR A 1 325 ? 1.592 1.481 13.221 1.00 93.94 325 TYR A N 1
ATOM 2596 C CA . TYR A 1 325 ? 0.293 0.832 13.031 1.00 93.94 325 TYR A CA 1
ATOM 2597 C C . TYR A 1 325 ? -0.614 1.021 14.243 1.00 93.94 325 TYR A C 1
ATOM 2599 O O . TYR A 1 325 ? -1.718 1.548 14.118 1.00 93.94 325 TYR A O 1
ATOM 2607 N N . VAL A 1 326 ? -0.121 0.675 15.433 1.00 94.25 326 VAL A N 1
ATOM 2608 C CA . VAL A 1 326 ? -0.893 0.798 16.675 1.00 94.25 326 VAL A CA 1
ATOM 2609 C C . VAL A 1 326 ? -1.225 2.256 16.979 1.00 94.25 326 VAL A C 1
ATOM 2611 O O . VAL A 1 326 ? -2.355 2.556 17.361 1.00 94.25 326 VAL A O 1
ATOM 2614 N N . THR A 1 327 ? -0.287 3.178 16.751 1.00 94.50 327 THR A N 1
ATOM 2615 C CA . THR A 1 327 ? -0.549 4.619 16.886 1.00 94.50 327 THR A CA 1
ATOM 2616 C C . THR A 1 327 ? -1.628 5.094 15.910 1.00 94.50 327 THR A C 1
ATOM 2618 O O . THR A 1 327 ? -2.524 5.837 16.301 1.00 94.50 327 THR A O 1
ATOM 2621 N N . THR A 1 328 ? -1.600 4.627 14.657 1.00 94.50 328 THR A N 1
ATOM 2622 C CA . THR A 1 328 ? -2.614 4.962 13.643 1.00 94.50 328 THR A CA 1
ATOM 2623 C C . THR A 1 328 ? -3.998 4.478 14.061 1.00 94.50 328 THR A C 1
ATOM 2625 O O . THR A 1 328 ? -4.963 5.235 13.965 1.00 94.50 328 THR A O 1
ATOM 2628 N N . LEU A 1 329 ? -4.099 3.240 14.551 1.00 95.19 329 LEU A N 1
ATOM 2629 C CA . LEU A 1 329 ? -5.354 2.689 15.055 1.00 95.19 329 LEU A CA 1
ATOM 2630 C C . LEU A 1 329 ? -5.888 3.525 16.219 1.00 95.19 329 LEU A C 1
ATOM 2632 O O . LEU A 1 329 ? -7.002 4.032 16.135 1.00 95.19 329 LEU A O 1
ATOM 2636 N N . ARG A 1 330 ? -5.079 3.749 17.261 1.00 95.56 330 ARG A N 1
ATOM 2637 C CA . ARG A 1 330 ? -5.467 4.557 18.431 1.00 95.56 330 ARG A CA 1
ATOM 2638 C C . ARG A 1 330 ? -5.978 5.937 18.026 1.00 95.56 330 ARG A C 1
ATOM 2640 O O . ARG A 1 330 ? -7.063 6.335 18.442 1.00 95.56 330 ARG A O 1
ATOM 2647 N N . ASN A 1 331 ? -5.254 6.619 17.141 1.00 95.75 331 ASN A N 1
ATOM 2648 C CA . ASN A 1 331 ? -5.643 7.941 16.661 1.00 95.75 331 ASN A CA 1
ATOM 2649 C C . ASN A 1 331 ? -6.993 7.932 15.937 1.00 95.75 331 ASN A C 1
ATOM 2651 O O . ASN A 1 331 ? -7.800 8.816 16.203 1.00 95.75 331 ASN A O 1
ATOM 2655 N N . LYS A 1 332 ? -7.295 6.915 15.115 1.00 95.94 332 LYS A N 1
ATOM 2656 C CA . LYS A 1 332 ? -8.614 6.777 14.467 1.00 95.94 332 LYS A CA 1
ATOM 2657 C C . LYS A 1 332 ? -9.751 6.689 15.486 1.00 95.94 332 LYS A C 1
ATOM 2659 O O . LYS A 1 332 ? -10.761 7.376 15.333 1.00 95.94 332 LYS A O 1
ATOM 2664 N N . PHE A 1 333 ? -9.580 5.886 16.537 1.00 97.62 333 PHE A N 1
ATOM 2665 C CA . PHE A 1 333 ? -10.567 5.787 17.615 1.00 97.62 333 PHE A CA 1
ATOM 2666 C C . PHE A 1 333 ? -10.715 7.117 18.359 1.00 97.62 333 PHE A C 1
ATOM 2668 O O . PHE A 1 333 ? -11.835 7.585 18.552 1.00 97.62 333 PHE A O 1
ATOM 2675 N N . PHE A 1 334 ? -9.608 7.771 18.721 1.00 97.75 334 PHE A N 1
ATOM 2676 C CA . PHE A 1 334 ? -9.643 9.054 19.431 1.00 97.75 334 PHE A CA 1
ATOM 2677 C C . PHE A 1 334 ? -10.274 10.170 18.594 1.00 97.75 334 PHE A C 1
ATOM 2679 O O . PHE A 1 334 ? -11.092 10.930 19.108 1.00 97.75 334 PHE A O 1
ATOM 2686 N N . ASP A 1 335 ? -9.943 10.241 17.303 1.00 96.94 335 ASP A N 1
ATOM 2687 C CA . ASP A 1 335 ? -10.525 11.189 16.351 1.00 96.94 335 ASP A CA 1
ATOM 2688 C C . ASP A 1 335 ? -12.039 11.036 16.253 1.00 96.94 335 ASP A C 1
ATOM 2690 O O . ASP A 1 335 ? -12.759 12.035 16.195 1.00 96.94 335 ASP A O 1
ATOM 2694 N N . ARG A 1 336 ? -12.534 9.796 16.230 1.00 97.44 336 ARG A N 1
ATOM 2695 C CA . ARG A 1 336 ? -13.970 9.541 16.164 1.00 97.44 336 ARG A CA 1
ATOM 2696 C C . ARG A 1 336 ? -14.655 9.827 17.500 1.00 97.44 336 ARG A C 1
ATOM 2698 O O . ARG A 1 336 ? -15.645 10.549 17.498 1.00 97.44 336 ARG A O 1
ATOM 2705 N N . ILE A 1 337 ? -14.110 9.355 18.625 1.00 98.00 337 ILE A N 1
ATOM 2706 C CA . ILE A 1 337 ? -14.654 9.614 19.973 1.00 98.00 337 ILE A CA 1
ATOM 2707 C C . ILE A 1 337 ? -14.762 11.120 20.246 1.00 98.00 337 ILE A C 1
ATOM 2709 O O . ILE A 1 337 ? -15.751 11.573 20.818 1.00 98.00 337 ILE A O 1
ATOM 2713 N N . ALA A 1 338 ? -13.779 11.915 19.810 1.00 97.06 338 ALA A N 1
ATOM 2714 C CA . ALA A 1 338 ? -13.803 13.367 19.977 1.00 97.06 338 ALA A CA 1
ATOM 2715 C C . ALA A 1 338 ? -14.971 14.049 19.240 1.00 97.06 338 ALA A C 1
ATOM 2717 O O . ALA A 1 338 ? -15.452 15.087 19.695 1.00 97.06 338 ALA A O 1
ATOM 2718 N N . LYS A 1 339 ? -15.437 13.470 18.127 1.00 96.81 339 LYS A N 1
ATOM 2719 C CA . LYS A 1 339 ? -16.520 14.015 17.291 1.00 96.81 339 LYS A CA 1
ATOM 2720 C C . LYS A 1 339 ? -17.917 13.572 17.723 1.00 96.81 339 LYS A C 1
ATOM 2722 O O . LYS A 1 339 ? -18.890 14.138 17.238 1.00 96.81 339 LYS A O 1
ATOM 2727 N N . LEU A 1 340 ? -18.022 12.562 18.581 1.00 96.81 340 LEU A N 1
ATOM 2728 C CA . LEU A 1 340 ? -19.304 12.051 19.054 1.00 96.81 340 LEU A CA 1
ATOM 2729 C C . LEU A 1 340 ? -19.829 12.855 20.259 1.00 96.81 340 LEU A C 1
ATOM 2731 O O . LEU A 1 340 ? -19.035 13.491 20.973 1.00 96.81 340 LEU A O 1
ATOM 2735 N N . PRO A 1 341 ? -21.157 12.858 20.485 1.00 96.12 341 PRO A N 1
ATOM 2736 C CA . PRO A 1 341 ? -21.742 13.422 21.696 1.00 96.12 341 PRO A CA 1
ATOM 2737 C C . PRO A 1 341 ? -21.226 12.687 22.939 1.00 96.12 341 PRO A C 1
ATOM 2739 O O . PRO A 1 341 ? -20.801 11.531 22.869 1.00 96.12 341 PRO A O 1
ATOM 2742 N N . LEU A 1 342 ? -21.218 13.386 24.077 1.00 95.62 342 LEU A N 1
ATOM 2743 C CA . LEU A 1 342 ? -20.890 12.741 25.347 1.00 95.62 342 LEU A CA 1
ATOM 2744 C C . LEU A 1 342 ? -22.026 11.800 25.763 1.00 95.62 342 LEU A C 1
ATOM 2746 O O . LEU A 1 342 ? -23.181 12.119 25.488 1.00 95.62 342 LEU A O 1
ATOM 2750 N N . PRO A 1 343 ? -21.711 10.687 26.444 1.00 94.44 343 PRO A N 1
ATOM 2751 C CA . PRO A 1 343 ? -22.720 9.899 27.140 1.00 94.44 343 PRO A CA 1
ATOM 2752 C C . PRO A 1 343 ? -23.476 10.753 28.159 1.00 94.44 343 PRO A C 1
ATOM 2754 O O . PRO A 1 343 ? -22.854 11.569 28.842 1.00 94.44 343 PRO A O 1
ATOM 2757 N N . GLU A 1 344 ? -24.784 10.539 28.278 1.00 91.62 344 GLU A N 1
ATOM 2758 C CA . GLU A 1 344 ? -25.600 11.152 29.334 1.00 91.62 344 GLU A CA 1
ATOM 2759 C C . GLU A 1 344 ? -25.327 10.494 30.697 1.00 91.62 344 GLU A C 1
ATOM 2761 O O . GLU A 1 344 ? -25.285 11.175 31.720 1.00 91.62 344 GLU A O 1
ATOM 2766 N N . ASP A 1 345 ? -25.065 9.181 30.707 1.00 93.94 345 ASP A N 1
ATOM 2767 C CA . ASP A 1 345 ? -24.697 8.421 31.904 1.00 93.94 345 ASP A CA 1
ATOM 2768 C C . ASP A 1 345 ? -23.207 8.629 32.257 1.00 93.94 345 ASP A C 1
ATOM 2770 O O . ASP A 1 345 ? -22.288 8.345 31.473 1.00 93.94 345 ASP A O 1
ATOM 2774 N N . ALA A 1 346 ? -22.945 9.086 33.485 1.00 93.62 346 ALA A N 1
ATOM 2775 C CA . ALA A 1 346 ? -21.593 9.310 33.991 1.00 93.62 346 ALA A CA 1
ATOM 2776 C C . ALA A 1 346 ? -20.757 8.019 34.085 1.00 93.62 346 ALA A C 1
ATOM 2778 O O . ALA A 1 346 ? -19.532 8.067 33.927 1.00 93.62 346 ALA A O 1
ATOM 2779 N N . ARG A 1 347 ? -21.378 6.856 34.308 1.00 94.25 347 ARG A N 1
ATOM 2780 C CA . ARG A 1 347 ? -20.707 5.545 34.300 1.00 94.25 347 ARG A CA 1
ATOM 2781 C C . ARG A 1 347 ? -20.206 5.202 32.910 1.00 94.25 347 ARG A C 1
ATOM 2783 O O . ARG A 1 347 ? -19.068 4.754 32.763 1.00 94.25 347 ARG A O 1
ATOM 2790 N N . GLU A 1 348 ? -21.017 5.454 31.890 1.00 95.31 348 GLU A N 1
ATOM 2791 C CA . GLU A 1 348 ? -20.635 5.241 30.496 1.00 95.31 348 GLU A CA 1
ATOM 2792 C C . GLU A 1 348 ? -19.509 6.193 30.080 1.00 95.31 348 GLU A C 1
ATOM 2794 O O . GLU A 1 348 ? -18.504 5.757 29.507 1.00 95.31 348 GLU A O 1
ATOM 2799 N N . ALA A 1 349 ? -19.608 7.472 30.459 1.00 96.12 349 ALA A N 1
ATOM 2800 C CA . ALA A 1 349 ? -18.523 8.436 30.289 1.00 96.12 349 ALA A CA 1
ATOM 2801 C C . ALA A 1 349 ? -17.240 7.993 31.017 1.00 96.12 349 ALA A C 1
ATOM 2803 O O . ALA A 1 349 ? -16.142 8.100 30.462 1.00 96.12 349 ALA A O 1
ATOM 2804 N N . GLY A 1 350 ? -17.367 7.431 32.224 1.00 96.56 350 GLY A N 1
ATOM 2805 C CA . GLY A 1 350 ? -16.267 6.837 32.986 1.00 96.56 350 GLY A CA 1
ATOM 2806 C C . GLY A 1 350 ? -15.631 5.635 32.286 1.00 96.56 350 GLY A C 1
ATOM 2807 O O . GLY A 1 350 ? -14.405 5.523 32.244 1.00 96.56 350 GLY A O 1
ATOM 2808 N N . GLY A 1 351 ? -16.437 4.773 31.663 1.00 97.12 351 GLY A N 1
ATOM 2809 C CA . GLY A 1 351 ? -15.965 3.639 30.868 1.00 97.12 351 GLY A CA 1
ATOM 2810 C C . GLY A 1 351 ? -15.151 4.065 29.643 1.00 97.12 351 GLY A C 1
ATOM 2811 O O . GLY A 1 351 ? -14.104 3.470 29.359 1.00 97.12 351 GLY A O 1
ATOM 2812 N N . VAL A 1 352 ? -15.584 5.123 28.947 1.00 97.69 352 VAL A N 1
ATOM 2813 C CA . VAL A 1 352 ? -14.829 5.717 27.830 1.00 97.69 352 VAL A CA 1
ATOM 2814 C C . VAL A 1 352 ? -13.557 6.399 28.335 1.00 97.69 352 VAL A C 1
ATOM 2816 O O . VAL A 1 352 ? -12.491 6.210 27.749 1.00 97.69 352 VAL A O 1
ATOM 2819 N N . PHE A 1 353 ? -13.621 7.132 29.451 1.00 97.81 353 PHE A N 1
ATOM 2820 C CA . PHE A 1 353 ? -12.444 7.747 30.068 1.00 97.81 353 PHE A CA 1
ATOM 2821 C C . PHE A 1 353 ? -11.372 6.704 30.419 1.00 97.81 353 PHE A C 1
ATOM 2823 O O . PHE A 1 353 ? -10.209 6.863 30.044 1.00 97.81 353 PHE A O 1
ATOM 2830 N N . ALA A 1 354 ? -11.765 5.600 31.061 1.00 97.44 354 ALA A N 1
ATOM 2831 C CA . ALA A 1 354 ? -10.862 4.505 31.402 1.00 97.44 354 ALA A CA 1
ATOM 2832 C C . ALA A 1 354 ? -10.221 3.874 30.155 1.00 97.44 354 ALA A C 1
ATOM 2834 O O . ALA A 1 354 ? -9.025 3.583 30.154 1.00 97.44 354 ALA A O 1
ATOM 2835 N N . PHE A 1 355 ? -10.987 3.710 29.070 1.00 97.75 355 PHE A N 1
ATOM 2836 C CA . PHE A 1 355 ? -10.449 3.259 27.785 1.00 97.75 355 PHE A CA 1
ATOM 2837 C C . PHE A 1 355 ? -9.391 4.226 27.233 1.00 97.75 355 PHE A C 1
ATOM 2839 O O . PHE A 1 355 ? -8.298 3.789 26.880 1.00 97.75 355 PHE A O 1
ATOM 2846 N N . LEU A 1 356 ? -9.673 5.533 27.209 1.00 97.88 356 LEU A N 1
ATOM 2847 C CA . LEU A 1 356 ? -8.722 6.543 26.732 1.00 97.88 356 LEU A CA 1
ATOM 2848 C C . LEU A 1 356 ? -7.424 6.546 27.556 1.00 97.88 356 LEU A C 1
ATOM 2850 O O . LEU A 1 356 ? -6.342 6.698 26.988 1.00 97.88 356 LEU A O 1
ATOM 2854 N N . GLN A 1 357 ? -7.511 6.351 28.876 1.00 97.25 357 GLN A N 1
ATOM 2855 C CA . GLN A 1 357 ? -6.337 6.235 29.746 1.00 97.25 357 GLN A CA 1
ATOM 2856 C C . GLN A 1 357 ? -5.541 4.951 29.484 1.00 97.25 357 GLN A C 1
ATOM 2858 O O . GLN A 1 357 ? -4.317 5.009 29.357 1.00 97.25 357 GLN A O 1
ATOM 2863 N N . ALA A 1 358 ? -6.218 3.805 29.373 1.00 95.62 358 ALA A N 1
ATOM 2864 C CA . ALA A 1 358 ? -5.581 2.518 29.088 1.00 95.62 358 ALA A CA 1
ATOM 2865 C C . ALA A 1 358 ? -4.857 2.536 27.734 1.00 95.62 358 ALA A C 1
ATOM 2867 O O . ALA A 1 358 ? -3.722 2.072 27.615 1.00 95.62 358 ALA A O 1
ATOM 2868 N N . GLU A 1 359 ? -5.472 3.172 26.738 1.00 95.00 359 GLU A N 1
ATOM 2869 C CA . GLU A 1 359 ? -4.879 3.432 25.432 1.00 95.00 359 GLU A CA 1
ATOM 2870 C C . GLU A 1 359 ? -3.978 4.673 25.432 1.00 95.00 359 GLU A C 1
ATOM 2872 O O . GLU A 1 359 ? -3.701 5.197 24.364 1.00 95.00 359 GLU A O 1
ATOM 2877 N N . LYS A 1 360 ? -3.504 5.175 26.580 1.00 94.75 360 LYS A N 1
ATOM 2878 C CA . LYS A 1 360 ? -2.512 6.265 26.703 1.00 94.75 360 LYS A CA 1
ATOM 2879 C C . LYS A 1 360 ? -2.793 7.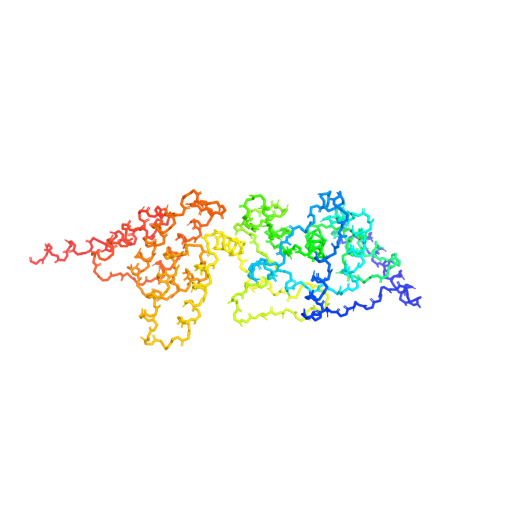486 25.809 1.00 94.75 360 LYS A C 1
ATOM 2881 O O . LYS A 1 360 ? -1.879 7.975 25.145 1.00 94.75 360 LYS A O 1
ATOM 2886 N N . CYS A 1 361 ? -4.051 7.916 25.706 1.00 96.12 361 CYS A N 1
ATOM 2887 C CA . CYS A 1 361 ? -4.448 9.067 24.893 1.00 96.12 361 CYS A CA 1
ATOM 2888 C C . CYS A 1 361 ? -3.600 10.303 25.244 1.00 96.12 361 CYS A C 1
ATOM 2890 O O . CYS A 1 361 ? -3.446 10.641 26.415 1.00 96.12 361 CYS A O 1
ATOM 2892 N N . ASP A 1 362 ? -3.046 10.969 24.235 1.00 94.25 362 ASP A N 1
ATOM 2893 C CA . ASP A 1 362 ? -2.192 12.155 24.376 1.00 94.25 362 ASP A CA 1
ATOM 2894 C C . ASP A 1 362 ? -2.973 13.477 24.251 1.00 94.25 362 ASP A C 1
ATOM 2896 O O . ASP A 1 362 ? -2.434 14.560 24.482 1.00 94.25 362 ASP A O 1
ATOM 2900 N N . ARG A 1 363 ? -4.274 13.402 23.950 1.00 96.25 363 ARG A N 1
ATOM 2901 C CA . ARG A 1 363 ? -5.158 14.559 23.764 1.00 96.25 363 ARG A CA 1
ATOM 2902 C C . ARG A 1 363 ? -5.744 15.013 25.094 1.00 96.25 363 ARG A C 1
ATOM 2904 O O . ARG A 1 363 ? -6.782 14.511 25.533 1.00 96.25 363 ARG A O 1
ATOM 2911 N N . GLN A 1 364 ? -5.090 15.990 25.716 1.00 95.75 364 GLN A N 1
ATOM 2912 C CA . GLN A 1 364 ? -5.475 16.507 27.034 1.00 95.75 364 GLN A CA 1
ATOM 2913 C C . GLN A 1 364 ? -6.925 17.000 27.081 1.00 95.75 364 GLN A C 1
ATOM 2915 O O . GLN A 1 364 ? -7.657 16.649 28.002 1.00 95.75 364 GLN A O 1
ATOM 2920 N N . GLU A 1 365 ? -7.372 17.731 26.059 1.00 96.56 365 GLU A N 1
ATOM 2921 C CA . GLU A 1 365 ? -8.750 18.231 25.974 1.00 96.56 365 GLU A CA 1
ATOM 2922 C C . GLU A 1 365 ? -9.780 17.092 25.970 1.00 96.56 365 GLU A C 1
ATOM 2924 O O . GLU A 1 365 ? -10.783 17.144 26.682 1.00 96.56 365 GLU A O 1
ATOM 2929 N N . LEU A 1 366 ? -9.508 16.016 25.221 1.00 97.25 366 LEU A N 1
ATOM 2930 C CA . LEU A 1 366 ? -10.394 14.855 25.147 1.00 97.25 366 LEU A CA 1
ATOM 2931 C C . LEU A 1 366 ? -10.462 14.117 26.491 1.00 97.25 366 LEU A C 1
ATOM 2933 O O . LEU A 1 366 ? -11.550 13.767 26.949 1.00 97.25 366 LEU A O 1
ATOM 2937 N N . LEU A 1 367 ? -9.313 13.913 27.142 1.00 97.25 367 LEU A N 1
ATOM 2938 C CA . LEU A 1 367 ? -9.252 13.299 28.470 1.00 97.25 367 LEU A CA 1
ATOM 2939 C C . LEU A 1 367 ? -10.009 14.127 29.512 1.00 97.25 367 LEU A C 1
ATOM 2941 O O . LEU A 1 367 ? -10.774 13.569 30.297 1.00 97.25 367 LEU A O 1
ATOM 2945 N N . GLN A 1 368 ? -9.828 15.449 29.519 1.00 96.62 368 GLN A N 1
ATOM 2946 C CA . GLN A 1 368 ? -10.520 16.346 30.446 1.00 96.62 368 GLN A CA 1
ATOM 2947 C C . GLN A 1 368 ? -12.033 16.342 30.220 1.00 96.62 368 GLN A C 1
ATOM 2949 O O . GLN A 1 368 ? -12.790 16.265 31.190 1.00 96.62 368 GLN A O 1
ATOM 2954 N N . ARG A 1 369 ? -12.470 16.353 28.954 1.00 96.00 369 ARG A N 1
ATOM 2955 C CA . ARG A 1 369 ? -13.887 16.297 28.573 1.00 96.00 369 ARG A CA 1
ATOM 2956 C C . ARG A 1 369 ? -14.581 15.068 29.171 1.00 96.00 369 ARG A C 1
ATOM 2958 O O . ARG A 1 369 ? -15.598 15.216 29.844 1.00 96.00 369 ARG A O 1
ATOM 2965 N N . TYR A 1 370 ? -14.006 13.877 28.997 1.00 96.81 370 TYR A N 1
ATOM 2966 C CA . TYR A 1 370 ? -14.588 12.640 29.537 1.00 96.81 370 TYR A CA 1
ATOM 2967 C C . TYR A 1 370 ? -14.411 12.496 31.055 1.00 96.81 370 TYR A C 1
ATOM 2969 O O . TYR A 1 370 ? -15.302 11.975 31.721 1.00 96.81 370 TYR A O 1
ATOM 2977 N N . ARG A 1 371 ? -13.323 13.026 31.634 1.00 96.12 371 ARG A N 1
ATOM 2978 C CA . ARG A 1 371 ? -13.133 13.071 33.095 1.00 96.12 371 ARG A CA 1
ATOM 2979 C C . ARG A 1 371 ? -14.187 13.927 33.798 1.00 96.12 371 ARG A C 1
ATOM 2981 O O . ARG A 1 371 ? -14.554 13.628 34.931 1.00 96.12 371 ARG A O 1
ATOM 2988 N N . LYS A 1 372 ? -14.612 15.030 33.176 1.00 94.88 372 LYS A N 1
ATOM 2989 C CA . LYS A 1 372 ? -15.652 15.906 33.727 1.00 94.88 372 LYS A CA 1
ATOM 2990 C C . LYS A 1 372 ? -17.012 15.212 33.678 1.00 94.88 372 LYS A C 1
ATOM 2992 O O . LYS A 1 372 ? -17.647 15.087 34.720 1.00 94.88 372 LYS A O 1
ATOM 2997 N N . ALA A 1 373 ? -17.386 14.686 32.512 1.00 93.56 373 ALA A N 1
ATOM 2998 C CA . ALA A 1 373 ? -18.644 13.965 32.319 1.00 93.56 373 ALA A CA 1
ATOM 2999 C C . ALA A 1 373 ? -18.779 12.759 33.267 1.00 93.56 373 ALA A C 1
ATOM 3001 O O . ALA A 1 373 ? -19.834 12.541 33.850 1.00 93.56 373 ALA A O 1
ATOM 3002 N N . SER A 1 374 ? -17.684 12.040 33.542 1.00 92.19 374 SER A N 1
ATOM 3003 C CA . SER A 1 374 ? -17.705 10.901 34.470 1.00 92.19 374 SER A CA 1
ATOM 3004 C C . SER A 1 374 ? -17.910 11.271 35.949 1.00 92.19 374 SER A C 1
ATOM 3006 O O . SER A 1 374 ? -17.902 10.388 36.802 1.00 92.19 374 SER A O 1
ATOM 3008 N N . ARG A 1 375 ? -17.987 12.565 36.291 1.00 87.38 375 ARG A N 1
ATOM 3009 C CA . ARG A 1 375 ? -18.130 13.071 37.668 1.00 87.38 375 ARG A CA 1
ATOM 3010 C C . ARG A 1 375 ? -19.453 13.798 37.912 1.00 87.38 375 ARG A C 1
ATOM 3012 O O . ARG A 1 375 ? -19.761 14.080 39.068 1.00 87.38 375 ARG A O 1
ATOM 3019 N N . GLU A 1 376 ? -20.216 14.125 36.869 1.00 66.19 376 GLU A N 1
ATOM 3020 C CA . GLU A 1 376 ? -21.388 15.008 36.980 1.00 66.19 376 GLU A CA 1
ATOM 3021 C C . GLU A 1 376 ? -22.607 14.353 37.669 1.00 66.19 376 GLU A C 1
ATOM 3023 O O . GLU A 1 376 ? -23.382 15.070 38.297 1.00 66.19 376 GLU A O 1
ATOM 3028 N N . GLU A 1 377 ? -22.704 13.019 37.757 1.00 52.12 377 GLU A N 1
ATOM 3029 C CA . GLU A 1 377 ? -23.711 12.351 38.616 1.00 52.12 377 GLU A CA 1
ATOM 3030 C C . GLU A 1 377 ? -23.458 12.521 40.125 1.00 52.12 377 GLU A C 1
ATOM 3032 O O . GLU A 1 377 ? -24.386 12.430 40.932 1.00 52.12 377 GLU A O 1
ATOM 3037 N N . GLY A 1 378 ? -22.215 12.801 40.533 1.00 47.25 378 GLY A N 1
ATOM 3038 C CA . GLY A 1 378 ? -21.860 12.949 41.947 1.00 47.25 378 GLY A CA 1
ATOM 3039 C C . GLY A 1 378 ? -22.437 14.206 42.602 1.00 47.25 378 GLY A C 1
ATOM 3040 O O . GLY A 1 378 ? -22.528 14.256 43.823 1.00 47.25 378 GLY A O 1
ATOM 3041 N N . LYS A 1 379 ? -22.839 15.212 41.810 1.00 47.47 379 LYS A N 1
ATOM 3042 C CA . LYS A 1 379 ? -23.437 16.458 42.319 1.00 47.47 379 LYS A CA 1
ATOM 3043 C C . LYS A 1 379 ? -24.963 16.445 42.341 1.00 47.47 379 LYS A C 1
ATOM 3045 O O . LYS A 1 379 ? -25.532 17.118 43.187 1.00 47.47 379 LYS A O 1
ATOM 3050 N N . ALA A 1 380 ? -25.618 15.680 41.466 1.00 47.06 380 ALA A N 1
ATOM 3051 C CA . ALA A 1 380 ? -27.082 15.611 41.427 1.00 47.06 380 ALA A CA 1
ATOM 3052 C C . ALA A 1 380 ? -27.677 14.783 42.585 1.00 47.06 380 ALA A C 1
ATOM 3054 O O . ALA A 1 380 ? -28.798 15.042 43.006 1.00 47.06 380 ALA A O 1
ATOM 3055 N N . ARG A 1 381 ? -26.919 13.820 43.134 1.00 43.19 381 ARG A N 1
ATOM 3056 C CA . ARG A 1 381 ? -27.337 12.989 44.285 1.00 43.19 381 ARG A CA 1
ATOM 3057 C C . ARG A 1 381 ? -26.949 13.543 45.663 1.00 43.19 381 ARG A C 1
ATOM 3059 O O . ARG A 1 381 ? -27.381 12.993 46.664 1.00 43.19 381 ARG A O 1
ATOM 3066 N N . SER A 1 382 ? -26.137 14.600 45.740 1.00 42.22 382 SER A N 1
ATOM 3067 C CA . SER A 1 382 ? -25.782 15.263 47.011 1.00 42.22 382 SER A CA 1
ATOM 3068 C C . SER A 1 382 ? -26.696 16.448 47.350 1.00 42.22 382 SER A C 1
ATOM 3070 O O . SER A 1 382 ? -26.434 17.175 48.303 1.00 42.22 382 SER A O 1
ATOM 3072 N N . SER A 1 383 ? -27.721 16.679 46.530 1.00 46.66 383 SER A N 1
ATOM 3073 C CA . SER A 1 383 ? -28.670 17.794 46.622 1.00 46.66 383 SER A CA 1
ATOM 3074 C C . SER A 1 383 ? -30.135 17.331 46.611 1.00 46.66 383 SER A C 1
ATOM 3076 O O . SER A 1 383 ? -31.015 18.139 46.326 1.00 46.66 383 SER A O 1
ATOM 3078 N N . SER A 1 384 ? -30.384 16.045 46.883 1.00 37.44 384 SER A N 1
ATOM 3079 C CA . SER A 1 384 ? -31.718 15.460 47.078 1.00 37.44 384 SER A CA 1
ATOM 3080 C C . SER A 1 384 ? -31.901 15.019 48.518 1.00 37.44 384 SER A C 1
ATOM 3082 O O . SER A 1 384 ? -31.030 14.228 48.957 1.00 37.44 384 SER A O 1
#

Secondary structure (DSSP, 8-state):
-TTTSHHHHHHHHHHHHHHHHHHHTT-SPPPPPPPPPHHHHHHHHHHHHT----HHHHHHHTSSSS-TTS-GGGGHHHHH----HHHHHHHHHHHHHH----S---B-GGGGG-HHHHHHHHHS--SS-TTSHHHHHHH-BSHHHHHHHHHHHHHHTT--EEEEEETTEEEEEEEEEETTTTEEEEEES---SSHHHH-EESS--TT-S---B---SSS--B-SSSPPPHHHHHHHHHHHHH-HHHHHHHHHHHHHHHHS-HHHHHHHHHHHHHHHHH-TT-HHHHHHHHHT--SHHHHHHHHHHHHHHHHHTTT-TT--SSHHHHHHHHHHHHHHHHHSPPPSSHHHHHHHHHHHHHTT---HHHHHHHHHHTTTHHHHSS--

Foldseek 3Di:
DVQDDPVLVVLVVVLVVLVVVCVVVVLAADPADFFDDLVRLVVLQVVLLPDDDDPVLCVVLVHLFDDPPPDVQQLQLLSQDRAHPVLLVVLSCCCRPPVDQDLFADAPPCLQVSVSSLSVQNSHRDNHHPPGLVSLNSSPHFQVSNQSVNQSSCSSSSWRKFWKDAVVGIWIWTWGADPVQRAIFIAIPDDDDDGQQRIFGLGDNPPDPDAQFQPDPRDRRHDPPPGDTNLSSRLVRQQVLLPVVLLVQLVVLLVVLVVDDPVCNVVSLVSLLVSCLSGLSNVSSLLVQLVPDQALLSLLVSLVSSLVSLVVCPPRPSHDSDDPNLVVSLVSSLVSNVVHDADQDLVSLVSSLVSCVVSVPPDPVSNVVSVVSNCVVVVVVVVD

Mean predicted aligned error: 7.5 Å

Solvent-accessible surface area (backbone atoms only — not comparable to full-atom values): 21171 Å² total; per-residue (Å²): 110,91,85,78,37,72,68,46,55,54,46,46,52,51,46,51,54,51,50,51,58,29,52,78,68,66,45,53,54,58,83,70,72,67,60,50,52,72,66,57,49,51,5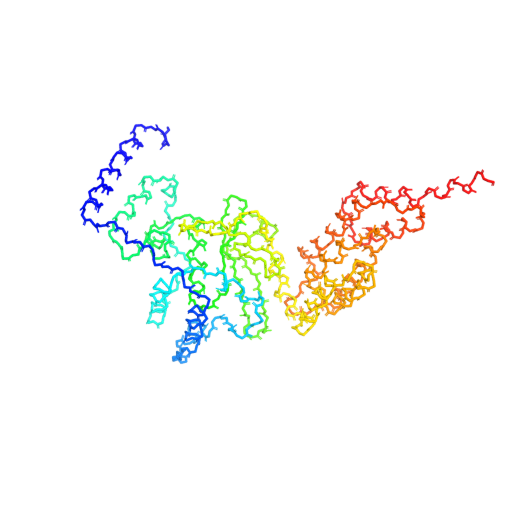2,52,45,51,59,57,68,68,52,84,58,57,70,69,58,22,60,77,65,45,60,74,61,35,70,88,84,52,63,65,80,65,40,44,36,43,75,65,55,70,66,24,57,72,69,35,50,57,49,39,50,40,29,74,77,71,64,51,76,56,52,61,50,47,76,45,65,75,45,58,77,35,66,54,61,45,51,53,62,57,60,62,74,51,100,54,22,89,93,35,63,68,39,41,46,72,55,28,28,52,46,61,47,32,12,48,30,26,15,51,44,36,37,55,64,54,25,21,20,25,33,20,42,29,76,97,46,34,19,24,33,34,48,46,53,41,80,92,73,75,31,40,41,51,49,71,77,50,83,89,46,66,59,56,86,48,23,24,41,68,48,83,62,93,83,57,93,73,84,67,61,42,93,47,90,86,68,80,36,64,47,86,74,84,54,54,41,35,63,60,58,28,26,53,24,23,16,43,48,72,30,53,67,39,38,50,53,25,52,50,33,43,52,52,36,72,70,43,56,80,86,49,30,72,66,35,46,57,43,35,53,53,22,30,56,64,28,62,37,42,59,70,35,50,51,51,52,59,69,70,45,83,46,39,56,60,45,40,52,52,50,50,50,38,50,56,30,36,60,74,41,61,89,42,70,59,40,83,75,49,66,71,63,50,50,52,52,52,48,55,54,51,58,47,44,69,73,39,72,79,62,89,50,25,67,55,19,35,53,33,36,52,42,42,58,75,66,62,62,84,53,62,68,59,53,51,55,28,55,50,46,37,49,57,62,67,60,64,65,76,74,109

Nearest PDB structures (foldseek):
  6xr2-assembly1_C  TM=3.147E-01  e=4.561E-01  synthetic construct
  5cwn-assembly1_A  TM=2.850E-01  e=6.074E-01  synthetic construct
  6e9v-assembly1_Q  TM=2.857E-01  e=6.372E-01  synthetic construct
  6ghp-assembly1_A-2  TM=2.820E-01  e=1.368E+00  Homo sapiens
  8e0m-assembly1_C  TM=2.449E-01  e=1.911E+00  synthetic construct

Radius of gyration: 26.16 Å; Cα contacts (8 Å, |Δi|>4): 542; chains: 1; bounding box: 55×60×87 Å

Sequence (384 aa):
DAVRGEAYKKIDAAYRMFRTAYEEKGLLPKKRDPFATPAERCLYAIRNFEYPFPPEEQKKRNWPPFPLTAPWTLLTMLAADHQPLREREERWIAFRDRGEFHRYGEYIHAIAQQFPMQSARRLKPYPFTYATIQMMLKDGGVCGTMGSISARGHNVLGIPSCQATQPGHCAVVFFRHGPETGTFRCEGGQYATGGDDKTGPFTPWPFEGEFRRSKRTSGHEIEFRGIKKMIYHQSLAWGVNYGLSAYHDGTVAHAVYHLLPREEQQEGRKLLHNAIQRNPYHLLVVDALVSSADTPQALAESGKILRTSLARAKGKRGCPTDGLYVTTLRNKFFDRIAKLPLPEDAREAGGVFAFLQAEKCDRQELLQRYRKASREEGKARSSS